Protein AF-0000000082426468 (afdb_homodimer)

Organism: NCBI:txid62609

Nearest PDB structures (foldseek):
  3uy8-assembly1_A  TM=8.529E-01  e=2.205E-19  Escherichia coli
  3uyc-assembly2_B  TM=8.565E-01  e=7.766E-19  Escherichia coli
  4pek-assembly1_A  TM=8.472E-01  e=5.420E-19  synthetic construct
  3uzj-assembly2_B  TM=8.491E-01  e=7.576E-18  Escherichia coli
  4lt9-assembly1_A  TM=8.215E-01  e=2.426E-18  synthetic construct

Structure (mmCIF, N/CA/C/O backbone):
data_AF-0000000082426468-model_v1
#
loop_
_entity.id
_entity.type
_entity.pdbx_description
1 polymer 'indole-3-glycerol-phosphate synthase'
#
loop_
_atom_site.group_PDB
_atom_site.id
_atom_site.type_symbol
_atom_site.label_atom_id
_atom_site.label_alt_id
_atom_site.label_comp_id
_atom_site.label_asym_id
_atom_site.label_entity_id
_atom_site.label_seq_id
_atom_site.pdbx_PDB_ins_code
_atom_site.Cartn_x
_atom_site.Cartn_y
_atom_site.Cartn_z
_atom_site.occupancy
_atom_site.B_iso_or_equiv
_atom_site.auth_seq_id
_atom_site.auth_comp_id
_atom_site.auth_asym_id
_atom_site.auth_atom_id
_atom_site.pdbx_PDB_model_num
ATOM 1 N N . MET A 1 1 ? 22.594 -1.993 -12.453 1 65.12 1 MET A N 1
ATOM 2 C CA . MET A 1 1 ? 21.938 -2.953 -11.578 1 65.12 1 MET A CA 1
ATOM 3 C C . MET A 1 1 ? 20.531 -3.273 -12.07 1 65.12 1 MET A C 1
ATOM 5 O O . MET A 1 1 ? 19.891 -2.438 -12.711 1 65.12 1 MET A O 1
ATOM 9 N N . GLY A 1 2 ? 20.188 -4.613 -12.219 1 85.31 2 GLY A N 1
ATOM 10 C CA . GLY A 1 2 ? 18.906 -5.004 -12.789 1 85.31 2 GLY A CA 1
ATOM 11 C C . GLY A 1 2 ? 17.75 -4.828 -11.828 1 85.31 2 GLY A C 1
ATOM 12 O O . GLY A 1 2 ? 17.953 -4.52 -10.656 1 85.31 2 GLY A O 1
ATOM 13 N N . PHE A 1 3 ? 16.578 -4.727 -12.211 1 88.69 3 PHE A N 1
ATOM 14 C CA . PHE A 1 3 ? 15.359 -4.523 -11.43 1 88.69 3 PHE A CA 1
ATOM 15 C C . PHE A 1 3 ? 15.305 -5.477 -10.242 1 88.69 3 PHE A C 1
ATOM 17 O O . PHE A 1 3 ? 15.008 -5.066 -9.125 1 88.69 3 PHE A O 1
ATOM 24 N N . LEU A 1 4 ? 15.68 -6.691 -10.508 1 92.81 4 LEU A N 1
ATOM 25 C CA . LEU A 1 4 ? 15.594 -7.711 -9.461 1 92.81 4 LEU A CA 1
ATOM 26 C C . LEU A 1 4 ? 16.531 -7.391 -8.305 1 92.81 4 LEU A C 1
ATOM 28 O O . LEU A 1 4 ? 16.141 -7.496 -7.141 1 92.81 4 LEU A O 1
ATOM 32 N N . GLU A 1 5 ? 17.688 -7.004 -8.609 1 92.5 5 GLU A N 1
ATOM 33 C CA . GLU A 1 5 ? 18.641 -6.648 -7.57 1 92.5 5 GLU A CA 1
ATOM 34 C C . GLU A 1 5 ? 18.141 -5.469 -6.742 1 92.5 5 GLU A C 1
ATOM 36 O O . GLU A 1 5 ? 18.25 -5.477 -5.516 1 92.5 5 GLU A O 1
ATOM 41 N N . ASP A 1 6 ? 17.594 -4.516 -7.391 1 90.5 6 ASP A N 1
ATOM 42 C CA . ASP A 1 6 ? 17.094 -3.314 -6.727 1 90.5 6 ASP A CA 1
ATOM 43 C C . ASP A 1 6 ? 15.93 -3.639 -5.801 1 90.5 6 ASP A C 1
ATOM 45 O O . ASP A 1 6 ? 15.883 -3.172 -4.664 1 90.5 6 ASP A O 1
ATOM 49 N N . ILE A 1 7 ? 15.062 -4.438 -6.289 1 93.5 7 ILE A N 1
ATOM 50 C CA . ILE A 1 7 ? 13.852 -4.699 -5.516 1 93.5 7 ILE A CA 1
ATOM 51 C C . ILE A 1 7 ? 14.18 -5.602 -4.332 1 93.5 7 ILE A C 1
ATOM 53 O O . ILE A 1 7 ? 13.586 -5.473 -3.26 1 93.5 7 ILE A O 1
ATOM 57 N N . VAL A 1 8 ? 15.117 -6.512 -4.508 1 96.12 8 VAL A N 1
ATOM 58 C CA . VAL A 1 8 ? 15.547 -7.352 -3.395 1 96.12 8 VAL A CA 1
ATOM 59 C C . VAL A 1 8 ? 16.188 -6.488 -2.309 1 96.12 8 VAL A C 1
ATOM 61 O O . VAL A 1 8 ? 15.875 -6.641 -1.124 1 96.12 8 VAL A O 1
ATOM 64 N N . ARG A 1 9 ? 17.031 -5.586 -2.736 1 95.31 9 ARG A N 1
ATOM 65 C CA . ARG A 1 9 ? 17.656 -4.664 -1.795 1 95.31 9 ARG A CA 1
ATOM 66 C C . ARG A 1 9 ? 16.609 -3.846 -1.044 1 95.31 9 ARG A C 1
ATOM 68 O O . ARG A 1 9 ? 16.641 -3.768 0.186 1 95.31 9 ARG A O 1
ATOM 75 N N . LEU A 1 10 ? 15.688 -3.322 -1.703 1 95 10 LEU A N 1
ATOM 76 C CA . LEU A 1 10 ? 14.656 -2.494 -1.093 1 95 10 LEU A CA 1
ATOM 77 C C . LEU A 1 10 ? 13.75 -3.328 -0.188 1 95 10 LEU A C 1
ATOM 79 O O . LEU A 1 10 ? 13.273 -2.84 0.838 1 95 10 LEU A O 1
ATOM 83 N N . THR A 1 11 ? 13.539 -4.566 -0.611 1 97.62 11 THR A N 1
ATOM 84 C CA . THR A 1 11 ? 12.703 -5.445 0.2 1 97.62 11 THR A CA 1
ATOM 85 C C . THR A 1 11 ? 13.367 -5.73 1.545 1 97.62 11 THR A C 1
ATOM 87 O O . THR A 1 11 ? 12.695 -5.754 2.58 1 97.62 11 THR A O 1
ATOM 90 N N . ARG A 1 12 ? 14.633 -5.98 1.494 1 97.69 12 ARG A N 1
ATOM 91 C CA . ARG A 1 12 ? 15.344 -6.191 2.754 1 97.69 12 ARG A CA 1
ATOM 92 C C . ARG A 1 12 ? 15.227 -4.969 3.656 1 97.69 12 ARG A C 1
ATOM 94 O O . ARG A 1 12 ? 15.031 -5.102 4.867 1 97.69 12 ARG A O 1
ATOM 101 N N . MET A 1 13 ? 15.289 -3.779 3.09 1 97.25 13 MET A N 1
ATOM 102 C CA . MET A 1 13 ? 15.109 -2.543 3.846 1 97.25 13 MET A CA 1
ATOM 103 C C . MET A 1 13 ? 13.688 -2.439 4.391 1 97.25 13 MET A C 1
ATOM 105 O O . MET A 1 13 ? 13.484 -2.01 5.527 1 97.25 13 MET A O 1
ATOM 109 N N . ARG A 1 14 ? 12.742 -2.861 3.643 1 97.56 14 ARG A N 1
ATOM 110 C CA . ARG A 1 14 ? 11.344 -2.836 4.047 1 97.56 14 ARG A CA 1
ATOM 111 C C . ARG A 1 14 ? 11.109 -3.74 5.254 1 97.56 14 ARG A C 1
ATOM 113 O O . ARG A 1 14 ? 10.445 -3.342 6.215 1 97.56 14 ARG A O 1
ATOM 120 N N . VAL A 1 15 ? 11.648 -4.918 5.152 1 97.75 15 VAL A N 1
ATOM 121 C CA . VAL A 1 15 ? 11.469 -5.891 6.227 1 97.75 15 VAL A CA 1
ATOM 122 C C . VAL A 1 15 ? 12.055 -5.34 7.523 1 97.75 15 VAL A C 1
ATOM 124 O O . VAL A 1 15 ? 11.438 -5.457 8.586 1 97.75 15 VAL A O 1
ATOM 127 N N . GLU A 1 16 ? 13.195 -4.703 7.406 1 97.12 16 GLU A N 1
ATOM 128 C CA . GLU A 1 16 ? 13.82 -4.086 8.578 1 97.12 16 GLU A CA 1
ATOM 129 C C . GLU A 1 16 ? 12.953 -2.959 9.133 1 97.12 16 GLU A C 1
ATOM 131 O O . GLU A 1 16 ? 12.781 -2.844 10.344 1 97.12 16 GLU A O 1
ATOM 136 N N . ALA A 1 17 ? 12.391 -2.186 8.273 1 96.94 17 ALA A N 1
ATOM 137 C CA . ALA A 1 17 ? 11.555 -1.063 8.695 1 96.94 17 ALA A CA 1
ATOM 138 C C . ALA A 1 17 ? 10.289 -1.552 9.383 1 96.94 17 ALA A C 1
ATOM 140 O O . ALA A 1 17 ? 9.828 -0.948 10.352 1 96.94 17 ALA A O 1
ATOM 141 N N . GLU A 1 18 ? 9.719 -2.617 8.867 1 96.06 18 GLU A N 1
ATOM 142 C CA . GLU A 1 18 ? 8.492 -3.17 9.43 1 96.06 18 GLU A CA 1
ATOM 143 C C . GLU A 1 18 ? 8.695 -3.621 10.875 1 96.06 18 GLU A C 1
ATOM 145 O O . GLU A 1 18 ? 7.773 -3.568 11.688 1 96.06 18 GLU A O 1
ATOM 150 N N . SER A 1 19 ? 9.875 -3.975 11.203 1 94.31 19 SER A N 1
ATOM 151 C CA . SER A 1 19 ? 10.164 -4.52 12.523 1 94.31 19 SER A CA 1
ATOM 152 C C . SER A 1 19 ? 10.688 -3.441 13.469 1 94.31 19 SER A C 1
ATOM 154 O O . SER A 1 19 ? 10.883 -3.689 14.664 1 94.31 19 SER A O 1
ATOM 156 N N . SER A 1 20 ? 10.836 -2.279 12.867 1 91.69 20 SER A N 1
ATOM 157 C CA . SER A 1 20 ? 11.414 -1.208 13.672 1 91.69 20 SER A CA 1
ATOM 158 C C . SER A 1 20 ? 10.383 -0.612 14.625 1 91.69 20 SER A C 1
ATOM 160 O O . SER A 1 20 ? 9.18 -0.673 14.367 1 91.69 20 SER A O 1
ATOM 162 N N . LYS A 1 21 ? 10.891 -0.099 15.836 1 90.75 21 LYS A N 1
ATOM 163 C CA . LYS A 1 21 ? 10.055 0.606 16.812 1 90.75 21 LYS A CA 1
ATOM 164 C C . LYS A 1 21 ? 10.469 2.07 16.922 1 90.75 21 LYS A C 1
ATOM 166 O O . LYS A 1 21 ? 11.508 2.385 17.5 1 90.75 21 LYS A O 1
ATOM 171 N N . ALA A 1 22 ? 10.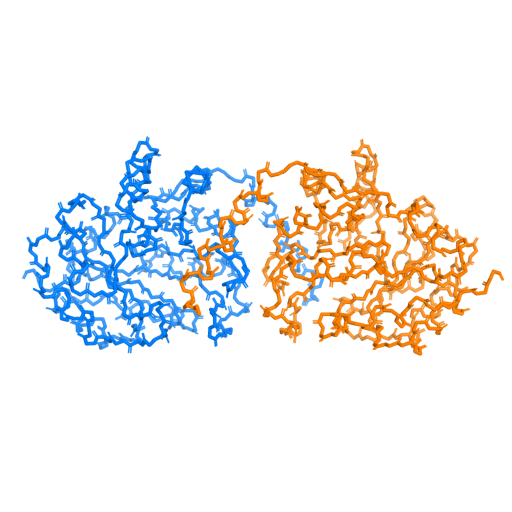125 2.812 16.016 1 88.25 22 ALA A N 1
ATOM 172 C CA . ALA A 1 22 ? 10.5 4.223 16.062 1 88.25 22 ALA A CA 1
ATOM 173 C C . ALA A 1 22 ? 9.312 5.094 16.453 1 88.25 22 ALA A C 1
ATOM 175 O O . ALA A 1 22 ? 8.164 4.754 16.172 1 88.25 22 ALA A O 1
ATOM 176 N N . CYS A 1 23 ? 9.625 6.094 17.266 1 90.75 23 CYS A N 1
ATOM 177 C CA . CYS A 1 23 ? 8.641 7.113 17.625 1 90.75 23 CYS A CA 1
ATOM 178 C C . CYS A 1 23 ? 9.016 8.461 17.031 1 90.75 23 CYS A C 1
ATOM 180 O O . CYS A 1 23 ? 10.148 8.914 17.156 1 90.75 23 CYS A O 1
ATOM 182 N N . ALA A 1 24 ? 7.957 8.922 16.5 1 89.56 24 ALA A N 1
ATOM 183 C CA . ALA A 1 24 ? 8.188 10.203 15.844 1 89.56 24 ALA A CA 1
ATOM 184 C C . ALA A 1 24 ? 8.141 11.352 16.844 1 89.56 24 ALA A C 1
ATOM 186 O O . ALA A 1 24 ? 7.691 11.18 17.984 1 89.56 24 ALA A O 1
ATOM 187 N N . GLY A 1 25 ? 8.625 12.508 16.594 1 90.5 25 GLY A N 1
ATOM 188 C CA . GLY A 1 25 ? 8.805 13.68 17.438 1 90.5 25 GLY A CA 1
ATOM 189 C C . GLY A 1 25 ? 7.516 14.461 17.641 1 90.5 25 GLY A C 1
ATOM 190 O O . GLY A 1 25 ? 6.422 13.938 17.438 1 90.5 25 GLY A O 1
ATOM 191 N N . ASP A 1 26 ? 7.562 15.641 18.219 1 97.44 26 ASP A N 1
ATOM 192 C CA . ASP A 1 26 ? 6.484 16.562 18.562 1 97.44 26 ASP A CA 1
ATOM 193 C C . ASP A 1 26 ? 6.219 17.547 17.438 1 97.44 26 ASP A C 1
ATOM 195 O O . ASP A 1 26 ? 6.93 18.547 17.297 1 97.44 26 ASP A O 1
ATOM 199 N N . LEU A 1 27 ? 5.133 17.281 16.672 1 98.62 27 LEU A N 1
ATOM 200 C CA . LEU A 1 27 ? 4.836 18.125 15.508 1 98.62 27 LEU A CA 1
ATOM 201 C C . LEU A 1 27 ? 4.551 19.562 15.93 1 98.62 27 LEU A C 1
ATOM 203 O O . LEU A 1 27 ? 5.102 20.5 15.352 1 98.62 27 LEU A O 1
ATOM 207 N N . ARG A 1 28 ? 3.699 19.703 16.938 1 98.44 28 ARG A N 1
ATOM 208 C CA . ARG A 1 28 ? 3.381 21.016 17.484 1 98.44 28 ARG A CA 1
ATOM 209 C C . ARG A 1 28 ? 4.645 21.766 17.906 1 98.44 28 ARG A C 1
ATOM 211 O O . ARG A 1 28 ? 4.844 22.922 17.531 1 98.44 28 ARG A O 1
ATOM 218 N N . GLY A 1 29 ? 5.465 21.062 18.672 1 98.38 29 GLY A N 1
ATOM 219 C CA . GLY A 1 29 ? 6.699 21.672 19.141 1 98.38 29 GLY A CA 1
ATOM 220 C C . GLY A 1 29 ? 7.602 22.141 18.016 1 98.38 29 GLY A C 1
ATOM 221 O O . GLY A 1 29 ? 8.172 23.234 18.078 1 98.38 29 GLY A O 1
ATOM 222 N N . GLU A 1 30 ? 7.703 21.375 17 1 98.5 30 GLU A N 1
ATOM 223 C CA . GLU A 1 30 ? 8.57 21.734 15.875 1 98.5 30 GLU A CA 1
ATOM 224 C C . GLU A 1 30 ? 8.008 22.922 15.102 1 98.5 30 GLU A C 1
ATOM 226 O O . GLU A 1 30 ? 8.766 23.766 14.609 1 98.5 30 GLU A O 1
ATOM 231 N N . ILE A 1 31 ? 6.688 22.984 14.961 1 98.56 31 ILE A N 1
ATOM 232 C CA . ILE A 1 31 ? 6.066 24.125 14.289 1 98.56 31 ILE A CA 1
ATOM 233 C C . ILE A 1 31 ? 6.324 25.391 15.102 1 98.56 31 ILE A C 1
ATOM 235 O O . ILE A 1 31 ? 6.727 26.406 14.539 1 98.56 31 ILE A O 1
ATOM 239 N N . ILE A 1 32 ? 6.141 25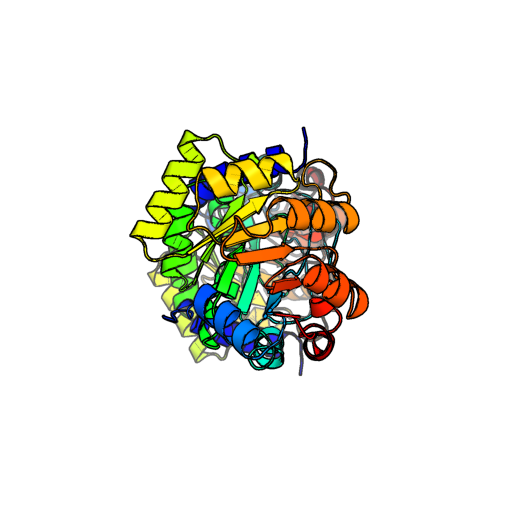.312 16.391 1 98.12 32 ILE A N 1
ATOM 240 C CA . ILE A 1 32 ? 6.348 26.453 17.281 1 98.12 32 ILE A CA 1
ATOM 241 C C . ILE A 1 32 ? 7.797 26.922 17.203 1 98.12 32 ILE A C 1
ATOM 243 O O . ILE A 1 32 ? 8.07 28.109 17.141 1 98.12 32 ILE A O 1
ATOM 247 N N . ARG A 1 33 ? 8.68 25.984 17.188 1 98 33 ARG A N 1
ATOM 248 C CA . ARG A 1 33 ? 10.094 26.328 17.094 1 98 33 ARG A CA 1
ATOM 249 C C . ARG A 1 33 ? 10.391 27.062 15.789 1 98 33 ARG A C 1
ATOM 251 O O . ARG A 1 33 ? 11.086 28.078 15.789 1 98 33 ARG A O 1
ATOM 258 N N . ALA A 1 34 ? 9.891 26.547 14.703 1 97.88 34 ALA A N 1
ATOM 259 C CA . ALA A 1 34 ? 10.086 27.219 13.422 1 97.88 34 ALA A CA 1
ATOM 260 C C . ALA A 1 34 ? 9.539 28.641 13.453 1 97.88 34 ALA A C 1
ATOM 262 O O . ALA A 1 34 ? 10.195 29.578 12.984 1 97.88 34 ALA A O 1
ATOM 263 N N . ASN A 1 35 ? 8.359 28.781 14 1 97.62 35 ASN A N 1
ATOM 264 C CA . ASN A 1 35 ? 7.734 30.094 14.094 1 97.62 35 ASN A CA 1
ATOM 265 C C . ASN A 1 35 ? 8.547 31.047 14.977 1 97.62 35 ASN A C 1
ATOM 267 O O . ASN A 1 35 ? 8.672 32.219 14.672 1 97.62 35 ASN A O 1
ATOM 271 N N . SER A 1 36 ? 9.055 30.516 16.047 1 97.12 36 SER A N 1
ATOM 272 C CA . SER A 1 36 ? 9.891 31.312 16.938 1 97.12 36 SER A CA 1
ATOM 273 C C . SER A 1 36 ? 11.148 31.812 16.234 1 97.12 36 SER A C 1
ATOM 275 O O . SER A 1 36 ? 11.68 32.875 16.562 1 97.12 36 SER A O 1
ATOM 277 N N . ASP A 1 37 ? 11.586 31.062 15.281 1 96.62 37 ASP A N 1
ATOM 278 C CA . ASP A 1 37 ? 12.742 31.438 14.469 1 96.62 37 ASP A CA 1
ATOM 279 C C . ASP A 1 37 ? 12.336 32.375 13.32 1 96.62 37 ASP A C 1
ATOM 281 O O . ASP A 1 37 ? 13.148 32.688 12.461 1 96.62 37 ASP A O 1
ATOM 285 N N . GLY A 1 38 ? 11.094 32.719 13.25 1 96.75 38 GLY A N 1
ATOM 286 C CA . GLY A 1 38 ? 10.594 33.625 12.242 1 96.75 38 GLY A CA 1
ATOM 287 C C . GLY A 1 38 ? 10.297 32.969 10.914 1 96.75 38 GLY A C 1
ATOM 288 O O . GLY A 1 38 ? 10.266 33.625 9.875 1 96.75 38 GLY A O 1
ATOM 289 N N . ARG A 1 39 ? 10.078 31.656 11.008 1 97.81 39 ARG A N 1
ATOM 290 C CA . ARG A 1 39 ? 9.898 30.938 9.75 1 97.81 39 ARG A CA 1
ATOM 291 C C . ARG A 1 39 ? 8.578 30.172 9.75 1 97.81 39 ARG A C 1
ATOM 293 O O . ARG A 1 39 ? 8.164 29.625 10.773 1 97.81 39 ARG A O 1
ATOM 300 N N . LEU A 1 40 ? 7.965 30.125 8.57 1 98.5 40 LEU A N 1
ATOM 301 C CA . LEU A 1 40 ? 6.812 29.266 8.336 1 98.5 40 LEU A CA 1
ATOM 302 C C . LEU A 1 40 ? 7.211 27.797 8.414 1 98.5 40 LEU A C 1
ATOM 304 O O . LEU A 1 40 ? 8.219 27.391 7.832 1 98.5 40 LEU A O 1
ATOM 308 N N . GLY A 1 41 ? 6.516 26.984 9.258 1 98.56 41 GLY A N 1
ATOM 309 C CA . GLY A 1 41 ? 6.766 25.547 9.25 1 98.56 41 GLY A CA 1
ATOM 310 C C . GLY A 1 41 ? 6.371 24.875 7.945 1 98.56 41 GLY A C 1
ATOM 311 O O . GLY A 1 41 ? 5.352 25.234 7.348 1 98.56 41 GLY A O 1
ATOM 312 N N . VAL A 1 42 ? 7.164 23.922 7.477 1 98.81 42 VAL A N 1
ATOM 313 C CA . VAL A 1 42 ? 6.852 23.172 6.27 1 98.81 42 VAL A CA 1
ATOM 314 C C . VAL A 1 42 ? 6.695 21.688 6.621 1 98.81 42 VAL A C 1
ATOM 316 O O . VAL A 1 42 ? 7.613 21.078 7.172 1 98.81 42 VAL A O 1
ATOM 319 N N . ILE A 1 43 ? 5.539 21.172 6.422 1 98.88 43 ILE A N 1
ATOM 320 C CA . ILE A 1 43 ? 5.273 19.734 6.535 1 98.88 43 ILE A CA 1
ATOM 321 C C . ILE A 1 43 ? 5.273 19.109 5.145 1 98.88 43 ILE A C 1
ATOM 323 O O . ILE A 1 43 ? 4.445 19.453 4.297 1 98.88 43 ILE A O 1
ATOM 327 N N . ALA A 1 44 ? 6.211 18.234 4.879 1 98.62 44 ALA A N 1
ATOM 328 C CA . ALA A 1 44 ? 6.312 17.578 3.574 1 98.62 44 ALA A CA 1
ATOM 329 C C . ALA A 1 44 ? 5.449 16.328 3.521 1 98.62 44 ALA A C 1
ATOM 331 O O . ALA A 1 44 ? 5.57 15.445 4.379 1 98.62 44 ALA A O 1
ATOM 332 N N . GLU A 1 45 ? 4.664 16.297 2.525 1 98.56 45 GLU A N 1
ATOM 333 C CA . GLU A 1 45 ? 3.756 15.156 2.385 1 98.56 45 GLU A CA 1
ATOM 334 C C . GLU A 1 45 ? 4.305 14.125 1.405 1 98.56 45 GLU A C 1
ATOM 336 O O . GLU A 1 45 ? 4.82 14.484 0.343 1 98.56 45 GLU A O 1
ATOM 341 N N . TYR A 1 46 ? 4.305 12.875 1.824 1 98.06 46 TYR A N 1
ATOM 342 C CA . TYR A 1 46 ? 4.562 11.75 0.934 1 98.06 46 TYR A CA 1
ATOM 343 C C . TYR A 1 46 ? 3.26 11.172 0.389 1 98.06 46 TYR A C 1
ATOM 345 O O . TYR A 1 46 ? 2.598 10.375 1.057 1 98.06 46 TYR A O 1
ATOM 353 N N . LYS A 1 47 ? 2.955 11.562 -0.78 1 95.62 47 LYS A N 1
ATOM 354 C CA . LYS A 1 47 ? 1.731 11.227 -1.5 1 95.62 47 LYS A CA 1
ATOM 355 C C . LYS A 1 47 ? 2.041 10.75 -2.918 1 95.62 47 LYS A C 1
ATOM 357 O O . LYS A 1 47 ? 2.344 11.562 -3.795 1 95.62 47 LYS A O 1
ATOM 362 N N . ARG A 1 48 ? 1.827 9.539 -3.166 1 92.19 48 ARG A N 1
ATOM 363 C CA . ARG A 1 48 ? 2.266 8.953 -4.426 1 92.19 48 ARG A CA 1
ATOM 364 C C . ARG A 1 48 ? 1.184 9.078 -5.492 1 92.19 48 ARG A C 1
ATOM 366 O O . ARG A 1 48 ? 1.487 9.156 -6.688 1 92.19 48 ARG A O 1
ATOM 373 N N . MET A 1 49 ? -0.014 9.031 -5.047 1 90.38 49 MET A N 1
ATOM 374 C CA . MET A 1 49 ? -1.169 9.156 -5.93 1 90.38 49 MET A CA 1
ATOM 375 C C . MET A 1 49 ? -2.342 9.805 -5.203 1 90.38 49 MET A C 1
ATOM 377 O O . MET A 1 49 ? -2.346 9.891 -3.975 1 90.38 49 MET A O 1
ATOM 381 N N . SER A 1 50 ? -3.203 10.328 -5.949 1 88.69 50 SER A N 1
ATOM 382 C CA . SER A 1 50 ? -4.477 10.859 -5.473 1 88.69 50 SER A CA 1
ATOM 383 C C . SER A 1 50 ? -5.629 10.414 -6.363 1 88.69 50 SER A C 1
ATOM 385 O O . SER A 1 50 ? -5.41 9.797 -7.406 1 88.69 50 SER A O 1
ATOM 387 N N . PRO A 1 51 ? -6.832 10.656 -5.953 1 84.25 51 PRO A N 1
ATOM 388 C CA . PRO A 1 51 ? -7.973 10.297 -6.793 1 84.25 51 PRO A CA 1
ATOM 389 C C . PRO A 1 51 ? -7.914 10.93 -8.18 1 84.25 51 PRO A C 1
ATOM 391 O O . PRO A 1 51 ? -8.508 10.422 -9.125 1 84.25 51 PRO A O 1
ATOM 394 N N . THR A 1 52 ? -7.074 11.992 -8.242 1 81.44 52 THR A N 1
ATOM 395 C CA . THR A 1 52 ? -6.992 12.68 -9.523 1 81.44 52 THR A CA 1
ATOM 396 C C . THR A 1 52 ? -5.84 12.133 -10.359 1 81.44 52 THR A C 1
ATOM 398 O O . THR A 1 52 ? -5.625 12.57 -11.492 1 81.44 52 THR A O 1
ATOM 401 N N . GLY A 1 53 ? -5.062 11.203 -9.906 1 82.81 53 GLY A N 1
ATOM 402 C CA . GLY A 1 53 ? -4.031 10.555 -10.688 1 82.81 53 GLY A CA 1
ATOM 403 C C . GLY A 1 53 ? -2.721 10.391 -9.945 1 82.81 53 GLY A C 1
ATOM 404 O O . GLY A 1 53 ? -2.631 10.734 -8.758 1 82.81 53 GLY A O 1
ATOM 405 N N . ALA A 1 54 ? -1.739 9.859 -10.711 1 84.69 54 ALA A N 1
ATOM 406 C CA . ALA A 1 54 ? -0.41 9.648 -10.141 1 84.69 54 ALA A CA 1
ATOM 407 C C . ALA A 1 54 ? 0.292 10.977 -9.875 1 84.69 54 ALA A C 1
ATOM 409 O O . ALA A 1 54 ? 0.206 11.906 -10.688 1 84.69 54 ALA A O 1
ATOM 410 N N . VAL A 1 55 ? 0.899 11.117 -8.719 1 88.94 55 VAL A N 1
ATOM 411 C CA . VAL A 1 55 ? 1.715 12.289 -8.391 1 88.94 55 VAL A CA 1
ATOM 412 C C . VAL A 1 55 ? 3.182 11.992 -8.695 1 88.94 55 VAL A C 1
ATOM 414 O O . VAL A 1 55 ? 3.762 12.578 -9.617 1 88.94 55 VAL A O 1
ATOM 417 N N . ASN A 1 56 ? 3.746 11.023 -8.062 1 87.75 56 ASN A N 1
ATOM 418 C CA . ASN A 1 56 ? 5.09 10.492 -8.289 1 87.75 56 ASN A CA 1
ATOM 419 C C . ASN A 1 56 ? 5.23 9.078 -7.734 1 87.75 56 ASN A C 1
ATOM 421 O O . ASN A 1 56 ? 5.418 8.891 -6.531 1 87.75 56 ASN A O 1
ATOM 425 N N . LEU A 1 57 ? 5.32 8.195 -8.586 1 83.38 57 LEU A N 1
ATOM 426 C CA . LEU A 1 57 ? 5.363 6.789 -8.195 1 83.38 57 LEU A CA 1
ATOM 427 C C . LEU A 1 57 ? 6.797 6.27 -8.18 1 83.38 57 LEU A C 1
ATOM 429 O O . LEU A 1 57 ? 7.059 5.164 -7.703 1 83.38 57 LEU A O 1
ATOM 433 N N . GLY A 1 58 ? 7.715 7.066 -8.594 1 80.75 58 GLY A N 1
ATOM 434 C CA . GLY A 1 58 ? 9.07 6.582 -8.812 1 80.75 58 GLY A CA 1
ATOM 435 C C . GLY A 1 58 ? 10 6.848 -7.645 1 80.75 58 GLY A C 1
ATOM 436 O O . GLY A 1 58 ? 11.102 6.305 -7.582 1 80.75 58 GLY A O 1
ATOM 437 N N . VAL A 1 59 ? 9.555 7.625 -6.66 1 86.5 59 VAL A N 1
ATOM 438 C CA . VAL A 1 59 ? 10.453 7.977 -5.562 1 86.5 59 VAL A CA 1
ATOM 439 C C . VAL A 1 59 ? 10.219 7.039 -4.383 1 86.5 59 VAL A C 1
ATOM 441 O O . VAL A 1 59 ? 9.102 6.93 -3.879 1 86.5 59 VAL A O 1
ATOM 444 N N . ASP A 1 60 ? 11.297 6.363 -3.998 1 91.75 60 ASP A N 1
ATOM 445 C CA . ASP A 1 60 ? 11.156 5.52 -2.816 1 91.75 60 ASP A CA 1
ATOM 446 C C . ASP A 1 60 ? 11.133 6.363 -1.542 1 91.75 60 ASP A C 1
ATOM 448 O O . ASP A 1 60 ? 11.727 7.438 -1.489 1 91.75 60 ASP A O 1
ATOM 452 N N . PRO A 1 61 ? 10.453 5.906 -0.533 1 97 61 PRO A N 1
ATOM 453 C CA . PRO A 1 61 ? 10.219 6.715 0.665 1 97 61 PRO A CA 1
ATOM 454 C C . PRO A 1 61 ? 11.508 7.09 1.387 1 97 61 PRO A C 1
ATOM 456 O O . PRO A 1 61 ? 11.625 8.195 1.918 1 97 61 PRO A O 1
ATOM 459 N N . TRP A 1 62 ? 12.547 6.215 1.415 1 97.06 62 TRP A N 1
ATOM 460 C CA . TRP A 1 62 ? 13.781 6.527 2.125 1 97.06 62 TRP A CA 1
ATOM 461 C C . TRP A 1 62 ? 14.453 7.758 1.524 1 97.06 62 TRP A C 1
ATOM 463 O O . TRP A 1 62 ? 14.844 8.68 2.248 1 97.06 62 TRP A O 1
ATOM 473 N N . SER A 1 63 ? 14.586 7.723 0.186 1 95.56 63 SER A N 1
ATOM 474 C CA . SER A 1 63 ? 15.219 8.844 -0.506 1 95.56 63 SER A CA 1
ATOM 475 C C . SER A 1 63 ? 14.453 10.141 -0.274 1 95.56 63 SER A C 1
ATOM 477 O O . SER A 1 63 ? 15.047 11.18 -0.007 1 95.56 63 SER A O 1
ATOM 479 N N . TYR A 1 64 ? 13.156 10.062 -0.329 1 97.44 64 TYR A N 1
ATOM 480 C CA . TYR A 1 64 ? 12.32 11.242 -0.155 1 97.44 64 TYR A CA 1
ATOM 481 C C . TYR A 1 64 ? 12.484 11.828 1.241 1 97.44 64 TYR A C 1
ATOM 483 O O . TYR A 1 64 ? 12.812 13.008 1.392 1 97.44 64 TYR A O 1
ATOM 491 N N . PHE A 1 65 ? 12.312 11.047 2.275 1 98.06 65 PHE A N 1
ATOM 492 C CA . PHE A 1 65 ? 12.344 11.539 3.646 1 98.06 65 PHE A CA 1
ATOM 493 C C . PHE A 1 65 ? 13.734 12.031 4.02 1 98.06 65 PHE A C 1
ATOM 495 O O . PHE A 1 65 ? 13.883 13.062 4.672 1 98.06 65 PHE A O 1
ATOM 502 N N . ASN A 1 66 ? 14.727 11.336 3.555 1 96.88 66 ASN A N 1
ATOM 503 C CA . ASN A 1 66 ? 16.094 11.719 3.885 1 96.88 66 ASN A CA 1
ATOM 504 C C . ASN A 1 66 ? 16.469 13.047 3.23 1 96.88 66 ASN A C 1
ATOM 506 O O . ASN A 1 66 ? 17.219 13.836 3.814 1 96.88 66 ASN A O 1
ATOM 510 N N . SER A 1 67 ? 15.953 13.234 2.098 1 96.56 67 SER A N 1
ATOM 511 C CA . SER A 1 67 ? 16.312 14.453 1.374 1 96.56 67 SER A CA 1
ATOM 512 C C . SER A 1 67 ? 15.672 15.688 2.012 1 96.56 67 SER A C 1
ATOM 514 O O . SER A 1 67 ? 16.125 16.812 1.792 1 96.56 67 SER A O 1
ATOM 516 N N . LEU A 1 68 ? 14.656 15.477 2.867 1 98.12 68 LEU A N 1
ATOM 517 C CA . LEU A 1 68 ? 13.852 16.609 3.324 1 98.12 68 LEU A CA 1
ATOM 518 C C . LEU A 1 68 ? 13.953 16.766 4.84 1 98.12 68 LEU A C 1
ATOM 520 O O . LEU A 1 68 ? 13.57 17.797 5.383 1 98.12 68 LEU A O 1
ATOM 524 N N . ARG A 1 69 ? 14.477 15.797 5.562 1 97.12 69 ARG A N 1
ATOM 525 C CA . ARG A 1 69 ? 14.367 15.711 7.016 1 97.12 69 ARG A CA 1
ATOM 526 C C . ARG A 1 69 ? 14.938 16.953 7.688 1 97.12 69 ARG A C 1
ATOM 528 O O . ARG A 1 69 ? 14.43 17.406 8.711 1 97.12 69 ARG A O 1
ATOM 535 N N . ASP A 1 70 ? 15.906 17.578 7.086 1 96.62 70 ASP A N 1
ATOM 536 C CA . ASP A 1 70 ? 16.562 18.719 7.723 1 96.62 70 ASP A CA 1
ATOM 537 C C . ASP A 1 70 ? 15.938 20.031 7.258 1 96.62 70 ASP A C 1
ATOM 539 O O . ASP A 1 70 ? 16.344 21.109 7.707 1 96.62 70 ASP A O 1
ATOM 543 N N . ARG A 1 71 ? 14.906 19.969 6.43 1 97.12 71 ARG A N 1
ATOM 544 C CA . ARG A 1 71 ? 14.367 21.188 5.832 1 97.12 71 ARG A CA 1
ATOM 545 C C . ARG A 1 71 ? 12.914 21.391 6.234 1 97.12 71 ARG A C 1
ATOM 547 O O . ARG A 1 71 ? 12.328 22.438 5.953 1 97.12 71 ARG A O 1
ATOM 554 N N . VAL A 1 72 ? 12.391 20.406 6.895 1 98.44 72 VAL A N 1
ATOM 555 C CA . VAL A 1 72 ? 10.961 20.469 7.188 1 98.44 72 VAL A CA 1
ATOM 556 C C . VAL A 1 72 ? 10.727 20.266 8.68 1 98.44 72 VAL A C 1
ATOM 558 O O . VAL A 1 72 ? 11.602 19.734 9.383 1 98.44 72 VAL A O 1
ATOM 561 N N . VAL A 1 73 ? 9.57 20.625 9.195 1 98.44 73 VAL A N 1
ATOM 562 C CA . VAL A 1 73 ? 9.258 20.484 10.609 1 98.44 73 VAL A CA 1
ATOM 563 C C . VAL A 1 73 ? 8.656 19.094 10.867 1 98.44 73 VAL A C 1
ATOM 565 O O . VAL A 1 73 ? 8.531 18.672 12.016 1 98.44 73 VAL A O 1
ATOM 568 N N . GLY A 1 74 ? 8.281 18.422 9.789 1 98.62 74 GLY A N 1
ATOM 569 C CA . GLY A 1 74 ? 7.711 17.078 9.898 1 98.62 74 GLY A CA 1
ATOM 570 C C . GLY A 1 74 ? 7.211 16.547 8.57 1 98.62 74 GLY A C 1
ATOM 571 O O . GLY A 1 74 ? 7.363 17.188 7.535 1 98.62 74 GLY A O 1
ATOM 572 N N . PHE A 1 75 ? 6.68 15.328 8.609 1 98.81 75 PHE A N 1
ATOM 573 C CA . PHE A 1 75 ? 6.176 14.656 7.422 1 98.81 75 PHE A CA 1
ATOM 574 C C . PHE A 1 75 ? 4.691 14.336 7.57 1 98.81 75 PHE A C 1
ATOM 576 O O . PHE A 1 75 ? 4.211 14.094 8.68 1 98.81 75 PHE A O 1
ATOM 583 N N . SER A 1 76 ? 3.934 14.477 6.527 1 98.88 76 SER A N 1
ATOM 584 C CA . SER A 1 76 ? 2.596 13.906 6.387 1 98.88 76 SER A CA 1
ATOM 585 C C . SER A 1 76 ? 2.607 12.695 5.465 1 98.88 76 SER A C 1
ATOM 587 O O . SER A 1 76 ? 3.006 12.797 4.301 1 98.88 76 SER A O 1
ATOM 589 N N . VAL A 1 77 ? 2.156 11.562 5.949 1 98.69 77 VAL A N 1
ATOM 590 C CA . VAL A 1 77 ? 2.293 10.32 5.191 1 98.69 77 VAL A CA 1
ATOM 591 C C . VAL A 1 77 ? 0.914 9.727 4.914 1 98.69 77 VAL A C 1
ATOM 593 O O . VAL A 1 77 ? 0.182 9.375 5.84 1 98.69 77 VAL A O 1
ATOM 596 N N . LEU A 1 78 ? 0.606 9.656 3.648 1 98.12 78 LEU A N 1
ATOM 597 C CA . LEU A 1 78 ? -0.647 9.016 3.268 1 98.12 78 LEU A CA 1
ATOM 598 C C . LEU A 1 78 ? -0.577 7.508 3.494 1 98.12 78 LEU A C 1
ATOM 600 O O . LEU A 1 78 ? 0.366 6.852 3.047 1 98.12 78 LEU A O 1
ATOM 604 N N . THR A 1 79 ? -1.64 6.965 4.137 1 98.25 79 THR A N 1
ATOM 605 C CA . THR A 1 79 ? -1.63 5.531 4.418 1 98.25 79 THR A CA 1
ATOM 606 C C . THR A 1 79 ? -2.789 4.836 3.713 1 98.25 79 THR A C 1
ATOM 608 O O . THR A 1 79 ? -2.816 3.605 3.619 1 98.25 79 THR A O 1
ATOM 611 N N . GLU A 1 80 ? -3.756 5.602 3.207 1 97 80 GLU A N 1
ATOM 612 C CA . GLU A 1 80 ? -4.875 5.008 2.479 1 97 80 GLU A CA 1
ATOM 613 C C . GLU A 1 80 ? -4.395 4.297 1.217 1 97 80 GLU A C 1
ATOM 615 O O . GLU A 1 80 ? -3.781 4.914 0.343 1 97 80 GLU A O 1
ATOM 620 N N . PRO A 1 81 ? -4.652 3.029 1.061 1 95.81 81 PRO A N 1
ATOM 621 C CA . PRO A 1 81 ? -3.971 2.25 0.023 1 95.81 81 PRO A CA 1
ATOM 622 C C . PRO A 1 81 ? -4.707 2.281 -1.314 1 95.81 81 PRO A C 1
ATOM 624 O O . PRO A 1 81 ? -4.102 2.039 -2.363 1 95.81 81 PRO A O 1
ATOM 627 N N . ILE A 1 82 ? -5.977 2.521 -1.361 1 93.94 82 ILE A N 1
ATOM 628 C CA . ILE A 1 82 ? -6.781 2.279 -2.555 1 93.94 82 ILE A CA 1
ATOM 629 C C . ILE A 1 82 ? -6.711 3.492 -3.48 1 93.94 82 ILE A C 1
ATOM 631 O O . ILE A 1 82 ? -6.27 3.381 -4.625 1 93.94 82 ILE A O 1
ATOM 635 N N . PHE A 1 83 ? -6.887 4.66 -2.955 1 91.81 83 PHE A N 1
ATOM 636 C CA . PHE A 1 83 ? -6.949 5.852 -3.791 1 91.81 83 PHE A CA 1
ATOM 637 C C . PHE A 1 83 ? -5.605 6.574 -3.803 1 91.81 83 PHE A C 1
ATOM 639 O O . PHE A 1 83 ? -5.305 7.324 -4.734 1 91.81 83 PHE A O 1
ATOM 646 N N . PHE A 1 84 ? -4.762 6.305 -2.738 1 93.75 84 PHE A N 1
ATOM 647 C CA . PHE A 1 84 ? -3.564 7.125 -2.578 1 93.75 84 PHE A CA 1
ATOM 648 C C . PHE A 1 84 ? -2.307 6.266 -2.65 1 93.75 84 PHE A C 1
ATOM 650 O O . PHE A 1 84 ? -1.191 6.777 -2.537 1 93.75 84 PHE A O 1
ATOM 657 N N . ALA A 1 85 ? -2.471 4.961 -2.826 1 93.75 85 ALA A N 1
ATOM 658 C CA . ALA A 1 85 ? -1.346 4.031 -2.84 1 93.75 85 ALA A CA 1
ATOM 659 C C . ALA A 1 85 ? -0.475 4.199 -1.599 1 93.75 85 ALA A C 1
ATOM 661 O O . ALA A 1 85 ? 0.754 4.16 -1.685 1 93.75 85 ALA A O 1
ATOM 662 N N . GLY A 1 86 ? -1.168 4.504 -0.484 1 96.12 86 GLY A N 1
ATOM 663 C CA . GLY A 1 86 ? -0.487 4.633 0.794 1 96.12 86 GLY A CA 1
ATOM 664 C C . GLY A 1 86 ? -0.208 3.297 1.459 1 96.12 86 GLY A C 1
ATOM 665 O O . GLY A 1 86 ? -0.663 2.254 0.984 1 96.12 86 GLY A O 1
ATOM 666 N N . ASN A 1 87 ? 0.573 3.393 2.508 1 97.44 87 ASN A N 1
ATOM 667 C CA . ASN A 1 87 ? 0.978 2.199 3.244 1 97.44 87 ASN A CA 1
ATOM 668 C C . ASN A 1 87 ? 1.463 2.545 4.648 1 97.44 87 ASN A C 1
ATOM 670 O O . ASN A 1 87 ? 2.176 3.531 4.84 1 97.44 87 ASN A O 1
ATOM 674 N N . TYR A 1 88 ? 1.096 1.722 5.625 1 97.94 88 TYR A N 1
ATOM 675 C CA . TYR A 1 88 ? 1.556 1.896 6.996 1 97.94 88 TYR A CA 1
ATOM 676 C C . TYR A 1 88 ? 3.078 1.895 7.066 1 97.94 88 TYR A C 1
ATOM 678 O O . TYR A 1 88 ? 3.67 2.609 7.879 1 97.94 88 TYR A O 1
ATOM 686 N N . LEU A 1 89 ? 3.689 1.183 6.207 1 97.62 89 LEU A N 1
ATOM 687 C CA . LEU A 1 89 ? 5.145 1.062 6.172 1 97.62 89 LEU A CA 1
ATOM 688 C C . LEU A 1 89 ? 5.797 2.43 6.016 1 97.62 89 LEU A C 1
ATOM 690 O O . LEU A 1 89 ? 6.871 2.676 6.57 1 97.62 89 LEU A O 1
ATOM 694 N N . PHE A 1 90 ? 5.188 3.279 5.309 1 98 90 PHE A N 1
ATOM 695 C CA . PHE A 1 90 ? 5.785 4.578 5.02 1 98 90 PHE A CA 1
ATOM 696 C C . PHE A 1 90 ? 5.84 5.441 6.273 1 98 90 PHE A C 1
ATOM 698 O O . PHE A 1 90 ? 6.719 6.293 6.41 1 98 90 PHE A O 1
ATOM 705 N N . VAL A 1 91 ? 4.887 5.195 7.18 1 98.38 91 VAL A N 1
ATOM 706 C CA . VAL A 1 91 ? 4.914 5.898 8.461 1 98.38 91 VAL A CA 1
ATOM 707 C C . VAL A 1 91 ? 6.133 5.453 9.266 1 98.38 91 VAL A C 1
ATOM 709 O O . VAL A 1 91 ? 6.84 6.285 9.836 1 98.38 91 VAL A O 1
ATOM 712 N N . LYS A 1 92 ? 6.391 4.164 9.211 1 97.81 92 LYS A N 1
ATOM 713 C CA . LYS A 1 92 ? 7.539 3.619 9.922 1 97.81 92 LYS A CA 1
ATOM 714 C C . LYS A 1 92 ? 8.844 4.18 9.367 1 97.81 92 LYS A C 1
ATOM 716 O O . LYS A 1 92 ? 9.75 4.535 10.133 1 97.81 92 LYS A O 1
ATOM 721 N N . ILE A 1 93 ? 8.891 4.238 8.102 1 97.75 93 ILE A N 1
ATOM 722 C CA . ILE A 1 93 ? 10.094 4.723 7.441 1 97.75 93 ILE A CA 1
ATOM 723 C C . ILE A 1 93 ? 10.312 6.199 7.777 1 97.75 93 ILE A C 1
ATOM 725 O O . ILE A 1 93 ? 11.43 6.613 8.094 1 97.75 93 ILE A O 1
ATOM 729 N N . ALA A 1 94 ? 9.273 6.969 7.762 1 98.25 94 ALA A N 1
ATOM 730 C CA . ALA A 1 94 ? 9.352 8.391 8.094 1 98.25 94 ALA A CA 1
ATOM 731 C C . ALA A 1 94 ? 9.75 8.586 9.555 1 98.25 94 ALA A C 1
ATOM 733 O O . ALA A 1 94 ? 10.594 9.43 9.867 1 98.25 94 ALA A O 1
ATOM 734 N N . ALA A 1 95 ? 9.141 7.812 10.438 1 97.75 95 ALA A N 1
ATOM 735 C CA . ALA A 1 95 ? 9.406 7.949 11.867 1 97.75 95 ALA A CA 1
ATOM 736 C C . ALA A 1 95 ? 10.867 7.656 12.18 1 97.75 95 ALA A C 1
ATOM 738 O O . ALA A 1 95 ? 11.43 8.227 13.117 1 97.75 95 ALA A O 1
ATOM 739 N N . ALA A 1 96 ? 11.461 6.844 11.406 1 96.12 96 ALA A N 1
ATOM 740 C CA . ALA A 1 96 ? 12.859 6.457 11.625 1 96.12 96 ALA A CA 1
ATOM 741 C C . ALA A 1 96 ? 13.797 7.633 11.391 1 96.12 96 ALA A C 1
ATOM 743 O O . ALA A 1 96 ? 14.953 7.609 11.82 1 96.12 96 ALA A O 1
ATOM 744 N N . THR A 1 97 ? 13.336 8.672 10.727 1 96.19 97 THR A N 1
ATOM 745 C CA . THR A 1 97 ? 14.156 9.859 10.5 1 96.19 97 THR A CA 1
ATOM 746 C C . THR A 1 97 ? 14.281 10.68 11.781 1 96.19 97 THR A C 1
ATOM 748 O O . THR A 1 97 ? 15.141 11.562 11.875 1 96.19 97 THR A O 1
ATOM 751 N N . GLY A 1 98 ? 13.344 10.523 12.664 1 95.31 98 GLY A N 1
ATOM 752 C CA . GLY A 1 98 ? 13.312 11.305 13.891 1 95.31 98 GLY A CA 1
ATOM 753 C C . GLY A 1 98 ? 12.43 12.531 13.797 1 95.31 98 GLY A C 1
ATOM 754 O O . GLY A 1 98 ? 12.227 13.242 14.781 1 95.31 98 GLY A O 1
ATOM 755 N N . ARG A 1 99 ? 11.891 12.789 12.672 1 97.81 99 ARG A N 1
ATOM 756 C CA . ARG A 1 99 ? 10.992 13.93 12.492 1 97.81 99 ARG A CA 1
ATOM 757 C C . ARG A 1 99 ? 9.555 13.547 12.836 1 97.81 99 ARG A C 1
ATOM 759 O O . ARG A 1 99 ? 9.164 12.391 12.695 1 97.81 99 ARG A O 1
ATOM 766 N N . PRO A 1 100 ? 8.781 14.531 13.266 1 98.75 100 PRO A N 1
ATOM 767 C CA . PRO A 1 100 ? 7.363 14.242 13.508 1 98.75 100 PRO A CA 1
ATOM 768 C C . PRO A 1 100 ? 6.641 13.742 12.266 1 98.75 100 PRO A C 1
ATOM 770 O O . PRO A 1 100 ? 6.941 14.18 11.148 1 98.75 100 PRO A O 1
ATOM 773 N N . VAL A 1 101 ? 5.676 12.867 12.492 1 98.88 101 VAL A N 1
ATOM 774 C CA . VAL A 1 101 ? 4.961 12.266 11.375 1 98.88 101 VAL A CA 1
ATOM 775 C C . VAL A 1 101 ? 3.455 12.352 11.617 1 98.88 101 VAL A C 1
ATOM 777 O O . VAL A 1 101 ? 2.963 11.961 12.672 1 98.88 101 VAL A O 1
ATOM 780 N N . LEU A 1 102 ? 2.779 12.953 10.664 1 98.88 102 LEU A N 1
ATOM 781 C CA . LEU A 1 102 ? 1.322 12.914 10.625 1 98.88 102 LEU A CA 1
ATOM 782 C C . LEU A 1 102 ? 0.83 11.672 9.891 1 98.88 102 LEU A C 1
ATOM 784 O O . LEU A 1 102 ? 1.159 11.469 8.727 1 98.88 102 LEU A O 1
ATOM 788 N N . PHE A 1 103 ? 0.129 10.781 10.664 1 98.81 103 PHE A N 1
ATOM 789 C CA . PHE A 1 103 ? -0.633 9.688 10.062 1 98.81 103 PHE A CA 1
ATOM 790 C C . PHE A 1 103 ? -1.825 10.227 9.281 1 98.81 103 PHE A C 1
ATOM 792 O O . PHE A 1 103 ? -2.852 10.578 9.867 1 98.81 103 PHE A O 1
ATOM 799 N N . LYS A 1 104 ? -1.634 10.32 7.969 1 98.62 104 LYS A N 1
ATOM 800 C CA . LYS A 1 104 ? -2.674 10.938 7.148 1 98.62 104 LYS A CA 1
ATOM 801 C C . LYS A 1 104 ? -3.527 9.875 6.461 1 98.62 104 LYS A C 1
ATOM 803 O O . LYS A 1 104 ? -3.088 9.242 5.496 1 98.62 104 LYS A O 1
ATOM 808 N N . ASP A 1 105 ? -4.707 9.711 6.984 1 98.25 105 ASP A N 1
ATOM 809 C CA . ASP A 1 105 ? -5.734 8.789 6.512 1 98.25 105 ASP A CA 1
ATOM 810 C C . ASP A 1 105 ? -7.133 9.328 6.781 1 98.25 105 ASP A C 1
ATOM 812 O O . ASP A 1 105 ? -7.285 10.445 7.293 1 98.25 105 ASP A O 1
ATOM 816 N N . PHE A 1 106 ? -8.133 8.625 6.363 1 97.88 106 PHE A N 1
ATOM 817 C CA . PHE A 1 106 ? -9.516 8.93 6.684 1 97.88 106 PHE A CA 1
ATOM 818 C C . PHE A 1 106 ? -9.969 8.172 7.93 1 97.88 106 PHE A C 1
ATOM 820 O O . PHE A 1 106 ? -10.727 7.207 7.836 1 97.88 106 PHE A O 1
ATOM 827 N N . VAL A 1 107 ? -9.539 8.711 9.039 1 98.69 107 VAL A N 1
ATOM 828 C CA . VAL A 1 107 ? -9.688 8.031 10.32 1 98.69 107 VAL A CA 1
ATOM 829 C C . VAL A 1 107 ? -11.148 8.086 10.766 1 98.69 107 VAL A C 1
ATOM 831 O O . VAL A 1 107 ? -11.711 9.172 10.93 1 98.69 107 VAL A O 1
ATOM 834 N N . VAL A 1 108 ? -11.758 6.91 10.977 1 98.44 108 VAL A N 1
ATOM 835 C CA . VAL A 1 108 ? -13.164 6.824 11.352 1 98.44 108 VAL A CA 1
ATOM 836 C C . VAL A 1 108 ? -13.336 5.82 12.492 1 98.44 108 VAL A C 1
ATOM 838 O O . VAL A 1 108 ? -14.453 5.559 12.938 1 98.44 108 VAL A O 1
ATOM 841 N N . ASP A 1 109 ? -12.219 5.277 12.984 1 98.62 109 ASP A N 1
ATOM 842 C CA . ASP A 1 109 ? -12.273 4.211 13.977 1 98.62 109 ASP A CA 1
ATOM 843 C C . ASP A 1 109 ? -11.07 4.289 14.922 1 98.62 109 ASP A C 1
ATOM 845 O O . ASP A 1 109 ? -9.969 4.637 14.508 1 98.62 109 ASP A O 1
ATOM 849 N N . ARG A 1 110 ? -11.273 3.893 16.156 1 98.75 110 ARG A N 1
ATOM 850 C CA . ARG A 1 110 ? -10.219 3.9 17.172 1 98.75 110 ARG A CA 1
ATOM 851 C C . ARG A 1 110 ? -9.062 3.004 16.75 1 98.75 110 ARG A C 1
ATOM 853 O O . ARG A 1 110 ? -7.906 3.27 17.094 1 98.75 110 ARG A O 1
ATOM 860 N N . ARG A 1 111 ? -9.352 1.953 16.031 1 98.56 111 ARG A N 1
ATOM 861 C CA . ARG A 1 111 ? -8.32 1.012 15.617 1 98.56 111 ARG A CA 1
ATOM 862 C C . ARG A 1 111 ? -7.285 1.694 14.727 1 98.56 111 ARG A C 1
ATOM 864 O O . ARG A 1 111 ? -6.113 1.302 14.703 1 98.56 111 ARG A O 1
ATOM 871 N N . GLN A 1 112 ? -7.688 2.652 13.961 1 98.75 112 GLN A N 1
ATOM 872 C CA . GLN A 1 112 ? -6.746 3.414 13.148 1 98.75 112 GLN A CA 1
ATOM 873 C C . GLN A 1 112 ? -5.848 4.285 14.023 1 98.75 112 GLN A C 1
ATOM 875 O O . GLN A 1 112 ? -4.672 4.484 13.711 1 98.75 112 GLN A O 1
ATOM 880 N N . VAL A 1 113 ? -6.449 4.836 15.133 1 98.81 113 VAL A N 1
ATOM 881 C CA . VAL A 1 113 ? -5.664 5.609 16.094 1 98.81 113 VAL A CA 1
ATOM 882 C C . VAL A 1 113 ? -4.621 4.711 16.75 1 98.81 113 VAL A C 1
ATOM 884 O O . VAL A 1 113 ? -3.459 5.098 16.891 1 98.81 113 VAL A O 1
ATOM 887 N N . ASP A 1 114 ? -5.062 3.52 17.125 1 98.5 114 ASP A N 1
ATOM 888 C CA . ASP A 1 114 ? -4.125 2.547 17.688 1 98.5 114 ASP A CA 1
ATOM 889 C C . ASP A 1 114 ? -2.986 2.264 16.703 1 98.5 114 ASP A C 1
ATOM 891 O O . ASP A 1 114 ? -1.818 2.232 17.094 1 98.5 114 ASP A O 1
ATOM 895 N N . ALA A 1 115 ? -3.346 2.086 15.43 1 97.88 115 ALA A N 1
ATOM 896 C CA . ALA A 1 115 ? -2.344 1.809 14.398 1 97.88 115 ALA A CA 1
ATOM 897 C C . ALA A 1 115 ? -1.348 2.959 14.281 1 97.88 115 ALA A C 1
ATOM 899 O O . ALA A 1 115 ? -0.136 2.736 14.227 1 97.88 115 ALA A O 1
ATOM 900 N N . ALA A 1 116 ? -1.854 4.148 14.266 1 98.31 116 ALA A N 1
ATOM 901 C CA . ALA A 1 116 ? -0.99 5.324 14.18 1 98.31 116 ALA A CA 1
ATOM 902 C C . ALA A 1 116 ? 0.041 5.332 15.305 1 98.31 116 ALA A C 1
ATOM 904 O O . ALA A 1 116 ? 1.231 5.539 15.062 1 98.31 116 ALA A O 1
ATOM 905 N N . GLY A 1 117 ? -0.439 5.105 16.516 1 97.75 117 GLY A N 1
ATOM 906 C CA . GLY A 1 117 ? 0.46 5.055 17.656 1 97.75 117 GLY A CA 1
ATOM 907 C C . GLY A 1 117 ? 1.495 3.951 17.547 1 97.75 117 GLY A C 1
ATOM 908 O O . GLY A 1 117 ? 2.678 4.176 17.812 1 97.75 117 GLY A O 1
ATOM 909 N N . GLU A 1 118 ? 1.044 2.791 17.141 1 96.81 118 GLU A N 1
ATOM 910 C CA . GLU A 1 118 ? 1.931 1.637 17.016 1 96.81 118 GLU A CA 1
ATOM 911 C C . GLU A 1 118 ? 2.994 1.862 15.945 1 96.81 118 GLU A C 1
ATOM 913 O O . GLU A 1 118 ? 4.109 1.354 16.062 1 96.81 118 GLU A O 1
ATOM 918 N N . LEU A 1 119 ? 2.689 2.648 15 1 97.62 119 LEU A N 1
ATOM 919 C CA . LEU A 1 119 ? 3.598 2.92 13.891 1 97.62 119 LEU A CA 1
ATOM 920 C C . LEU A 1 119 ? 4.602 4.008 14.266 1 97.62 119 LEU A C 1
ATOM 922 O O . LEU A 1 119 ? 5.566 4.246 13.531 1 97.62 119 LEU A O 1
ATOM 926 N N . GLY A 1 120 ? 4.344 4.746 15.359 1 97.69 120 GLY A N 1
ATOM 927 C CA . GLY A 1 120 ? 5.262 5.77 15.82 1 97.69 120 GLY A CA 1
ATOM 928 C C . GLY A 1 120 ? 4.895 7.164 15.344 1 97.69 120 GLY A C 1
ATOM 929 O O . GLY A 1 120 ? 5.734 8.062 15.336 1 97.69 120 GLY A O 1
ATOM 930 N N . ALA A 1 121 ? 3.688 7.359 14.914 1 98.5 121 ALA A N 1
ATOM 931 C CA . ALA A 1 121 ? 3.25 8.664 14.438 1 98.5 121 ALA A CA 1
ATOM 932 C C . ALA A 1 121 ? 3.191 9.68 15.578 1 98.5 121 ALA A C 1
ATOM 934 O O . ALA A 1 121 ? 3.084 9.305 16.75 1 98.5 121 ALA A O 1
ATOM 935 N N . SER A 1 122 ? 3.273 10.953 15.195 1 98.62 122 SER A N 1
ATOM 936 C CA . SER A 1 122 ? 3.143 12.062 16.141 1 98.62 122 SER A CA 1
ATOM 937 C C . SER A 1 122 ? 1.697 12.539 16.234 1 98.62 122 SER A C 1
ATOM 939 O O . SER A 1 122 ? 1.274 13.055 17.266 1 98.62 122 SER A O 1
ATOM 941 N N . ALA A 1 123 ? 1.02 12.422 15.117 1 98.75 123 ALA A N 1
ATOM 942 C CA . ALA A 1 123 ? -0.316 13 14.992 1 98.75 123 ALA A CA 1
ATOM 943 C C . ALA A 1 123 ? -1.177 12.18 14.031 1 98.75 123 ALA A C 1
ATOM 945 O O . ALA A 1 123 ? -0.657 11.398 13.234 1 98.75 123 ALA A O 1
ATOM 946 N N . VAL A 1 124 ? -2.482 12.32 14.188 1 98.81 124 VAL A N 1
ATOM 947 C CA . VAL A 1 124 ? -3.441 11.695 13.281 1 98.81 124 VAL A CA 1
ATOM 948 C C . VAL A 1 124 ? -4.344 12.758 12.672 1 98.81 124 VAL A C 1
ATOM 950 O O . VAL A 1 124 ? -4.66 13.766 13.312 1 98.81 124 VAL A O 1
ATOM 953 N N . LEU A 1 125 ? -4.719 12.547 11.492 1 98.81 125 LEU A N 1
ATOM 954 C CA . LEU A 1 125 ? -5.66 13.43 10.82 1 98.81 125 LEU A CA 1
ATOM 955 C C . LEU A 1 125 ? -7.098 13.047 11.141 1 98.81 125 LEU A C 1
ATOM 957 O O . LEU A 1 125 ? -7.461 11.867 11.07 1 98.81 125 LEU A O 1
ATOM 961 N N . ILE A 1 126 ? -7.879 13.961 11.5 1 98.69 126 ILE A N 1
ATOM 962 C CA . ILE A 1 126 ? -9.328 13.805 11.602 1 98.69 126 ILE A CA 1
ATOM 963 C C . ILE A 1 126 ? -10.023 14.859 10.742 1 98.69 126 ILE A C 1
ATOM 965 O O . ILE A 1 126 ? -9.797 16.062 10.914 1 98.69 126 ILE A O 1
ATOM 969 N N . ILE A 1 127 ? -10.789 14.414 9.789 1 98.31 127 ILE A N 1
ATOM 970 C CA . ILE A 1 127 ? -11.523 15.312 8.898 1 98.31 127 ILE A CA 1
ATOM 971 C C . ILE A 1 127 ? -12.867 15.672 9.523 1 98.31 127 ILE A C 1
ATOM 973 O O . ILE A 1 127 ? -13.727 14.805 9.703 1 98.31 127 ILE A O 1
ATOM 977 N N . TYR A 1 128 ? -13.039 16.875 9.711 1 97.94 128 TYR A N 1
ATOM 978 C CA . TYR A 1 128 ? -14.141 17.406 10.508 1 97.94 128 TYR A CA 1
ATOM 979 C C . TYR A 1 128 ? -15.484 17 9.914 1 97.94 128 TYR A C 1
ATOM 981 O O . TYR A 1 128 ? -16.344 16.453 10.617 1 97.94 128 TYR A O 1
ATOM 989 N N . LYS A 1 12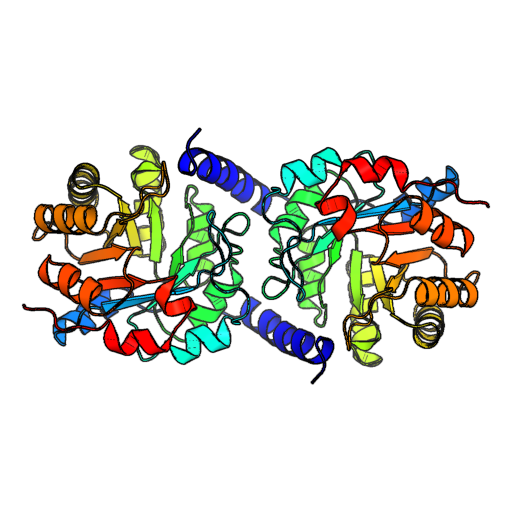9 ? -15.68 17.141 8.648 1 96 129 LYS A N 1
ATOM 990 C CA . LYS A 1 129 ? -16.984 16.953 8.031 1 96 129 LYS A CA 1
ATOM 991 C C . LYS A 1 129 ? -17.25 15.484 7.719 1 96 129 LYS A C 1
ATOM 993 O O . LYS A 1 129 ? -18.344 15.109 7.309 1 96 129 LYS A O 1
ATOM 998 N N . ALA A 1 130 ? -16.219 14.672 7.922 1 96.12 130 ALA A N 1
ATOM 999 C CA . ALA A 1 130 ? -16.344 13.258 7.605 1 96.12 130 ALA A CA 1
ATOM 1000 C C . ALA A 1 130 ? -17.078 12.508 8.719 1 96.12 130 ALA A C 1
ATOM 1002 O O . ALA A 1 130 ? -17.531 11.383 8.523 1 96.12 130 ALA A O 1
ATOM 1003 N N . LEU A 1 131 ? -17.188 13.117 9.891 1 97.25 131 LEU A N 1
ATOM 1004 C CA . LEU A 1 131 ? -17.703 12.453 11.078 1 97.25 131 LEU A CA 1
ATOM 1005 C C . LEU A 1 131 ? -18.781 13.305 11.75 1 97.25 131 LEU A C 1
ATOM 1007 O O . LEU A 1 131 ? -18.75 14.531 11.664 1 97.25 131 LEU A O 1
ATOM 1011 N N . GLY A 1 132 ? -19.703 12.672 12.414 1 96.38 132 GLY A N 1
ATOM 1012 C CA . GLY A 1 132 ? -20.609 13.383 13.305 1 96.38 132 GLY A CA 1
ATOM 1013 C C . GLY A 1 132 ? -19.938 13.844 14.578 1 96.38 132 GLY A C 1
ATOM 1014 O O . GLY A 1 132 ? -18.828 13.422 14.898 1 96.38 132 GLY A O 1
ATOM 1015 N N . PRO A 1 133 ? -20.625 14.766 15.289 1 97.06 133 PRO A N 1
ATOM 1016 C CA . PRO A 1 133 ? -20.016 15.352 16.484 1 97.06 133 PRO A CA 1
ATOM 1017 C C . PRO A 1 133 ? -19.594 14.297 17.516 1 97.06 133 PRO A C 1
ATOM 1019 O O . PRO A 1 133 ? -18.516 14.398 18.094 1 97.06 133 PRO A O 1
ATOM 1022 N N . ALA A 1 134 ? -20.375 13.305 17.703 1 97.75 134 ALA A N 1
ATOM 1023 C CA . ALA A 1 134 ? -20.078 12.281 18.719 1 97.75 134 ALA A CA 1
ATOM 1024 C C . ALA A 1 134 ? -18.859 11.469 18.312 1 97.75 134 ALA A C 1
ATOM 1026 O O . ALA A 1 134 ? -17.969 11.242 19.141 1 97.75 134 ALA A O 1
ATOM 1027 N N . GLU A 1 135 ? -18.812 11.016 17.078 1 97.75 135 GLU A N 1
ATOM 1028 C CA . GLU A 1 135 ? -17.688 10.227 16.578 1 97.75 135 GLU A CA 1
ATOM 1029 C C . GLU A 1 135 ? -16.391 11.047 16.578 1 97.75 135 GLU A C 1
ATOM 1031 O O . GLU A 1 135 ? -15.336 10.547 16.969 1 97.75 135 GLU A O 1
ATOM 1036 N N . ARG A 1 136 ? -16.531 12.227 16.141 1 98.06 136 ARG A N 1
ATOM 1037 C CA . ARG A 1 136 ? -15.391 13.133 16.094 1 98.06 136 ARG A CA 1
ATOM 1038 C C . ARG A 1 136 ? -14.797 13.352 17.484 1 98.06 136 ARG A C 1
ATOM 1040 O O . ARG A 1 136 ? -13.586 13.242 17.672 1 98.06 136 ARG A O 1
ATOM 1047 N N . GLY A 1 137 ? -15.672 13.695 18.438 1 98.25 137 GLY A N 1
ATOM 1048 C CA . GLY A 1 137 ? -15.219 13.883 19.812 1 98.25 137 GLY A CA 1
ATOM 1049 C C . GLY A 1 137 ? -14.562 12.648 20.406 1 98.25 137 GLY A C 1
ATOM 1050 O O . GLY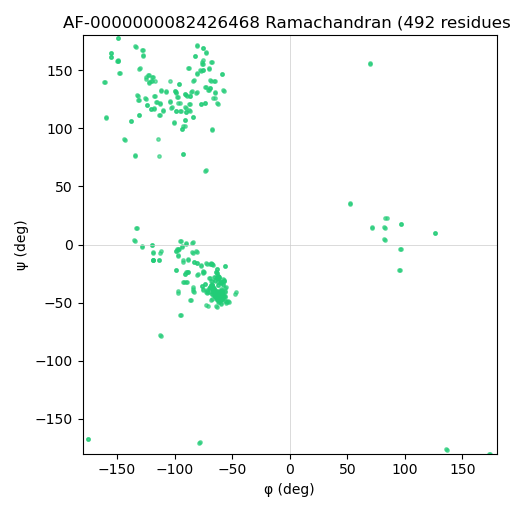 A 1 137 ? -13.531 12.75 21.062 1 98.25 137 GLY A O 1
ATOM 1051 N N . ASP A 1 138 ? -15.148 11.516 20.125 1 98.56 138 ASP A N 1
ATOM 1052 C CA . ASP A 1 138 ? -14.617 10.242 20.609 1 98.56 138 ASP A CA 1
ATOM 1053 C C . ASP A 1 138 ? -13.203 10.008 20.094 1 98.56 138 ASP A C 1
ATOM 1055 O O . ASP A 1 138 ? -12.305 9.641 20.859 1 98.56 138 ASP A O 1
ATOM 1059 N N . LEU A 1 139 ? -12.992 10.25 18.844 1 98.75 139 LEU A N 1
ATOM 1060 C CA . LEU A 1 139 ? -11.695 9.992 18.219 1 98.75 139 LEU A CA 1
ATOM 1061 C C . LEU A 1 139 ? -10.648 11 18.688 1 98.75 139 LEU A C 1
ATOM 1063 O O . LEU A 1 139 ? -9.492 10.641 18.922 1 98.75 139 LEU A O 1
ATOM 1067 N N . VAL A 1 140 ? -11.055 12.25 18.828 1 98.62 140 VAL A N 1
ATOM 1068 C CA . VAL A 1 140 ? -10.133 13.273 19.312 1 98.62 140 VAL A CA 1
ATOM 1069 C C . VAL A 1 140 ? -9.68 12.945 20.734 1 98.62 140 VAL A C 1
ATOM 1071 O O . VAL A 1 140 ? -8.484 12.984 21.031 1 98.62 140 VAL A O 1
ATOM 1074 N N . ASP A 1 141 ? -10.625 12.594 21.531 1 98.44 141 ASP A N 1
ATOM 1075 C CA . ASP A 1 141 ? -10.328 12.25 22.922 1 98.44 141 ASP A CA 1
ATOM 1076 C C . ASP A 1 141 ? -9.438 11.008 22.984 1 98.44 141 ASP A C 1
ATOM 1078 O O . ASP A 1 141 ? -8.469 10.977 23.75 1 98.44 141 ASP A O 1
ATOM 1082 N N . TYR A 1 142 ? -9.781 10.039 22.203 1 98.81 142 TYR A N 1
ATOM 1083 C CA . TYR A 1 142 ? -9.039 8.781 22.203 1 98.81 142 TYR A CA 1
ATOM 1084 C C . TYR A 1 142 ? -7.602 9 21.75 1 98.81 142 TYR A C 1
ATOM 1086 O O . TYR A 1 142 ? -6.664 8.453 22.328 1 98.81 142 TYR A O 1
ATOM 1094 N N . ALA A 1 143 ? -7.438 9.789 20.719 1 98.69 143 ALA A N 1
ATOM 1095 C CA . ALA A 1 143 ? -6.094 10.109 20.234 1 98.69 143 ALA A CA 1
ATOM 1096 C C . ALA A 1 143 ? -5.262 10.758 21.344 1 98.69 143 ALA A C 1
ATOM 1098 O O . ALA A 1 143 ? -4.102 10.398 21.547 1 98.69 143 ALA A O 1
ATOM 1099 N N . GLY A 1 144 ? -5.898 11.703 22.031 1 97.69 144 GLY A N 1
ATOM 1100 C CA . GLY A 1 144 ? -5.223 12.344 23.141 1 97.69 144 GLY A CA 1
ATOM 1101 C C . GLY A 1 144 ? -4.789 11.359 24.219 1 97.69 144 GLY A C 1
ATOM 1102 O O . GLY A 1 144 ? -3.664 11.43 24.719 1 97.69 144 GLY A O 1
ATOM 1103 N N . LYS A 1 145 ? -5.645 10.469 24.562 1 97.75 145 LYS A N 1
ATOM 1104 C CA . LYS A 1 145 ? -5.352 9.461 25.578 1 97.75 145 LYS A CA 1
ATOM 1105 C C . LYS A 1 145 ? -4.191 8.57 25.141 1 97.75 145 LYS A C 1
ATOM 1107 O O . LYS A 1 145 ? -3.445 8.055 25.969 1 97.75 145 LYS A O 1
ATOM 1112 N N . LYS A 1 146 ? -4.023 8.43 23.859 1 97.69 146 LYS A N 1
ATOM 1113 C CA . LYS A 1 146 ? -2.961 7.59 23.312 1 97.69 146 LYS A CA 1
ATOM 1114 C C . LYS A 1 146 ? -1.684 8.391 23.094 1 97.69 146 LYS A C 1
ATOM 1116 O O . LYS A 1 146 ? -0.702 7.871 22.562 1 97.69 146 LYS A O 1
ATOM 1121 N N . GLY A 1 147 ? -1.702 9.672 23.422 1 97.06 147 GLY A N 1
ATOM 1122 C CA . GLY A 1 147 ? -0.532 10.523 23.312 1 97.06 147 GLY A CA 1
ATOM 1123 C C . GLY A 1 147 ? -0.319 11.055 21.906 1 97.06 147 GLY A C 1
ATOM 1124 O O . GLY A 1 147 ? 0.778 11.5 21.562 1 97.06 147 GLY A O 1
ATOM 1125 N N . LEU A 1 148 ? -1.323 10.953 21.047 1 98.44 148 LEU A N 1
ATOM 1126 C CA . LEU A 1 148 ? -1.24 11.453 19.688 1 98.44 148 LEU A CA 1
ATOM 1127 C C . LEU A 1 148 ? -1.854 12.844 19.578 1 98.44 148 LEU A C 1
ATOM 1129 O O . LEU A 1 148 ? -2.887 13.125 20.188 1 98.44 148 LEU A O 1
ATOM 1133 N N . GLN A 1 149 ? -1.185 13.695 18.844 1 98.44 149 GLN A N 1
ATOM 1134 C CA . GLN A 1 149 ? -1.784 14.977 18.469 1 98.44 149 GLN A CA 1
ATOM 1135 C C . GLN A 1 149 ? -2.828 14.805 17.375 1 98.44 149 GLN A C 1
ATOM 1137 O O . GLN A 1 149 ? -2.822 13.797 16.656 1 98.44 149 GLN A O 1
ATOM 1142 N N . VAL A 1 150 ? -3.756 15.773 17.344 1 98.69 150 VAL A N 1
ATOM 1143 C CA . VAL A 1 150 ? -4.793 15.695 16.328 1 98.69 150 VAL A CA 1
ATOM 1144 C C . VAL A 1 150 ? -4.668 16.891 15.375 1 98.69 150 VAL A C 1
ATOM 1146 O O . VAL A 1 150 ? -4.598 18.031 15.82 1 98.69 150 VAL A O 1
ATOM 1149 N N . LEU A 1 151 ? -4.508 16.625 14.125 1 98.81 151 LEU A N 1
ATOM 1150 C CA . LEU A 1 151 ? -4.766 17.625 13.094 1 98.81 151 LEU A CA 1
ATOM 1151 C C . LEU A 1 151 ? -6.215 17.547 12.625 1 98.81 151 LEU A C 1
ATOM 1153 O O . LEU A 1 151 ? -6.613 16.594 11.969 1 98.81 151 LEU A O 1
ATOM 1157 N N . LEU A 1 152 ? -6.961 18.5 13.023 1 98.62 152 LEU A N 1
ATOM 1158 C CA . LEU A 1 152 ? -8.367 18.578 12.641 1 98.62 152 LEU A CA 1
ATOM 1159 C C . LEU A 1 152 ? -8.531 19.375 11.344 1 98.62 152 LEU A C 1
ATOM 1161 O O . LEU A 1 152 ? -8.336 20.594 11.328 1 98.62 152 LEU A O 1
ATOM 1165 N N . GLU A 1 153 ? -8.945 18.703 10.336 1 98.56 153 GLU A N 1
ATOM 1166 C CA . GLU A 1 153 ? -8.953 19.297 9 1 98.56 153 GLU A CA 1
ATOM 1167 C C . GLU A 1 153 ? -10.344 19.781 8.625 1 98.56 153 GLU A C 1
ATOM 1169 O O . GLU A 1 153 ? -11.328 19.047 8.758 1 98.56 153 GLU A O 1
ATOM 1174 N N . VAL A 1 154 ? -10.414 20.969 8.148 1 97.5 154 VAL A N 1
ATOM 1175 C CA . VAL A 1 154 ? -11.617 21.594 7.613 1 97.5 154 VAL A CA 1
ATOM 1176 C C . VAL A 1 154 ? -11.344 22.141 6.215 1 97.5 154 VAL A C 1
ATOM 1178 O O . VAL A 1 154 ? -10.195 22.188 5.773 1 97.5 154 VAL A O 1
ATOM 1181 N N . ASP A 1 155 ? -12.484 22.516 5.5 1 95.69 155 ASP A N 1
ATOM 1182 C CA . ASP A 1 155 ? -12.242 23.031 4.16 1 95.69 155 ASP A CA 1
ATOM 1183 C C . ASP A 1 155 ? -13.047 24.312 3.922 1 95.69 155 ASP A C 1
ATOM 1185 O O . ASP A 1 155 ? -13.227 24.734 2.777 1 95.69 155 ASP A O 1
ATOM 1189 N N . ASN A 1 156 ? -13.562 24.891 5.039 1 93.5 156 ASN A N 1
ATOM 1190 C CA . ASN A 1 156 ? -14.273 26.156 4.945 1 93.5 156 ASN A CA 1
ATOM 1191 C C . ASN A 1 156 ? -14.234 26.922 6.266 1 93.5 156 ASN A C 1
ATOM 1193 O O . ASN A 1 156 ? -13.922 26.344 7.312 1 93.5 156 ASN A O 1
ATOM 1197 N N . ALA A 1 157 ? -14.57 28.188 6.145 1 94.94 157 ALA A N 1
ATOM 1198 C CA . ALA A 1 157 ? -14.438 29.078 7.289 1 94.94 157 ALA A CA 1
ATOM 1199 C C . ALA A 1 157 ? -15.422 28.703 8.398 1 94.94 157 ALA A C 1
ATOM 1201 O O . ALA A 1 157 ? -15.086 28.766 9.578 1 94.94 157 ALA A O 1
ATOM 1202 N N . ALA A 1 158 ? -16.594 28.344 8.062 1 95.88 158 ALA A N 1
ATOM 1203 C CA . ALA A 1 158 ? -17.609 28 9.055 1 95.88 158 ALA A CA 1
ATOM 1204 C C . ALA A 1 158 ? -17.188 26.797 9.891 1 95.88 158 ALA A C 1
ATOM 1206 O O . ALA A 1 158 ? -17.266 26.828 11.117 1 95.88 158 ALA A O 1
ATOM 1207 N N . ASP A 1 159 ? -16.688 25.812 9.234 1 96.75 159 ASP A N 1
ATOM 1208 C CA . ASP A 1 159 ? -16.203 24.625 9.93 1 96.75 159 ASP A CA 1
ATOM 1209 C C . ASP A 1 159 ? -14.953 24.938 10.75 1 96.75 159 ASP A C 1
ATOM 1211 O O . ASP A 1 159 ? -14.742 24.359 11.812 1 96.75 159 ASP A O 1
ATOM 1215 N N . ALA A 1 160 ? -14.164 25.812 10.227 1 97.56 160 ALA A N 1
ATOM 1216 C CA . ALA A 1 160 ? -12.961 26.203 10.961 1 97.56 160 ALA A CA 1
ATOM 1217 C C . ALA A 1 160 ? -13.312 26.812 12.305 1 97.56 160 ALA A C 1
ATOM 1219 O O . ALA A 1 160 ? -12.742 26.453 13.336 1 97.56 160 ALA A O 1
ATOM 1220 N N . LEU A 1 161 ? -14.219 27.734 12.281 1 96.94 161 LEU A N 1
ATOM 1221 C CA . LEU A 1 161 ? -14.648 28.391 13.508 1 96.94 161 LEU A CA 1
ATOM 1222 C C . LEU A 1 161 ? -15.242 27.391 14.492 1 96.94 161 LEU A C 1
ATOM 1224 O O . LEU A 1 161 ? -14.906 27.406 15.68 1 96.94 161 LEU A O 1
ATOM 1228 N N . ALA A 1 162 ? -16.062 26.547 13.977 1 97.44 162 ALA A N 1
ATOM 1229 C CA . ALA A 1 162 ? -16.703 25.531 14.812 1 97.44 162 ALA A CA 1
ATOM 1230 C C . ALA A 1 162 ? -15.656 24.578 15.406 1 97.44 162 ALA A C 1
ATOM 1232 O O . ALA A 1 162 ? -15.734 24.219 16.594 1 97.44 162 ALA A O 1
ATOM 1233 N N . ALA A 1 163 ? -14.711 24.172 14.586 1 97.81 163 ALA A N 1
ATOM 1234 C CA . ALA A 1 163 ? -13.672 23.234 15 1 97.81 163 ALA A CA 1
ATOM 1235 C C . ALA A 1 163 ? -12.82 23.828 16.125 1 97.81 163 ALA A C 1
ATOM 1237 O O . ALA A 1 163 ? -12.516 23.141 17.109 1 97.81 163 ALA A O 1
ATOM 1238 N N . VAL A 1 164 ? -12.445 25.062 16.031 1 97.25 164 VAL A N 1
ATOM 1239 C CA . VAL A 1 164 ? -11.602 25.719 17.016 1 97.25 164 VAL A CA 1
ATOM 1240 C C . VAL A 1 164 ? -12.344 25.844 18.344 1 97.25 164 VAL A C 1
ATOM 1242 O O . VAL A 1 164 ? -11.75 25.688 19.406 1 97.25 164 VAL A O 1
ATOM 1245 N N . ASP A 1 165 ? -13.617 26.078 18.266 1 96.25 165 ASP A N 1
ATOM 1246 C CA . ASP A 1 165 ? -14.43 26.203 19.469 1 96.25 165 ASP A CA 1
ATOM 1247 C C . ASP A 1 165 ? -14.602 24.844 20.156 1 96.25 165 ASP A C 1
ATOM 1249 O O . ASP A 1 165 ? -14.555 24.766 21.375 1 96.25 165 ASP A O 1
ATOM 1253 N N . GLU A 1 166 ? -14.789 23.891 19.359 1 96.75 166 GLU A N 1
ATOM 1254 C CA . GLU A 1 166 ? -15.062 22.547 19.875 1 96.75 166 GLU A CA 1
ATOM 1255 C C . GLU A 1 166 ? -13.789 21.891 20.406 1 96.75 166 GLU A C 1
ATOM 1257 O O . GLU A 1 166 ? -13.828 21.188 21.422 1 96.75 166 GLU A O 1
ATOM 1262 N N . PHE A 1 167 ? -12.711 22.109 19.734 1 97.06 167 PHE A N 1
ATOM 1263 C CA . PHE A 1 167 ? -11.453 21.453 20.062 1 97.06 167 PHE A CA 1
ATOM 1264 C C . PHE A 1 167 ? -10.305 22.453 20.062 1 97.06 167 PHE A C 1
ATOM 1266 O O . PHE A 1 167 ? -9.414 22.391 19.203 1 97.06 167 PHE A O 1
ATOM 1273 N N . PRO A 1 168 ? -10.195 23.219 21.062 1 93.69 168 PRO A N 1
ATOM 1274 C CA . PRO A 1 168 ? -9.227 24.328 21.062 1 93.69 168 PRO A CA 1
ATOM 1275 C C . PRO A 1 168 ? -7.785 23.844 21.109 1 93.69 168 PRO A C 1
ATOM 1277 O O . PRO A 1 168 ? -6.867 24.578 20.75 1 93.69 168 PRO A O 1
ATOM 1280 N N . ASN A 1 169 ? -7.582 22.609 21.484 1 93.38 169 ASN A N 1
ATOM 1281 C CA . ASN A 1 169 ? -6.219 22.125 21.672 1 93.38 169 ASN A CA 1
ATOM 1282 C C . ASN A 1 169 ? -5.73 21.359 20.438 1 93.38 169 ASN A C 1
ATOM 1284 O O . ASN A 1 169 ? -4.566 20.969 20.359 1 93.38 169 ASN A O 1
ATOM 1288 N N . ALA A 1 170 ? -6.562 21.172 19.469 1 96.56 170 ALA A N 1
ATOM 1289 C CA . ALA A 1 170 ? -6.172 20.484 18.234 1 96.56 170 ALA A CA 1
ATOM 1290 C C . ALA A 1 170 ? -5.434 21.438 17.297 1 96.56 170 ALA A C 1
ATOM 1292 O O . ALA A 1 170 ? -5.668 22.641 17.312 1 96.56 170 ALA A O 1
ATOM 1293 N N . LEU A 1 171 ? -4.465 20.859 16.516 1 98.06 171 LEU A N 1
ATOM 1294 C CA . LEU A 1 171 ? -3.963 21.594 15.359 1 98.06 171 LEU A CA 1
ATOM 1295 C C . LEU A 1 171 ? -5.062 21.797 14.328 1 98.06 171 LEU A C 1
ATOM 1297 O O . LEU A 1 171 ? -5.801 20.859 14.008 1 98.06 171 LEU A O 1
ATOM 1301 N N . LEU A 1 172 ? -5.211 23.016 13.875 1 98.62 172 LEU A N 1
ATOM 1302 C CA . LEU A 1 172 ? -6.234 23.266 12.867 1 98.62 172 LEU A CA 1
ATOM 1303 C C . LEU A 1 172 ? -5.648 23.203 11.461 1 98.62 172 LEU A C 1
ATOM 1305 O O . LEU A 1 172 ? -4.766 23.984 11.117 1 98.62 172 LEU A O 1
ATOM 1309 N N . GLY A 1 173 ? -6.066 22.266 10.688 1 98.62 173 GLY A N 1
ATOM 1310 C CA . GLY A 1 173 ? -5.727 22.188 9.273 1 98.62 173 GLY A CA 1
ATOM 1311 C C . GLY A 1 173 ? -6.812 22.75 8.375 1 98.62 173 GLY A C 1
ATOM 1312 O O . GLY A 1 173 ? -7.98 22.375 8.492 1 98.62 173 GLY A O 1
ATOM 1313 N N . ILE A 1 174 ? -6.441 23.641 7.543 1 98.25 174 ILE A N 1
ATOM 1314 C CA . ILE A 1 174 ? -7.387 24.203 6.582 1 98.25 174 ILE A CA 1
ATOM 1315 C C . ILE A 1 174 ? -6.984 23.797 5.168 1 98.25 174 ILE A C 1
ATOM 1317 O O . ILE A 1 174 ? -5.961 24.25 4.652 1 98.25 174 ILE A O 1
ATOM 1321 N N . ASN A 1 175 ? -7.793 22.969 4.609 1 97.19 175 ASN A N 1
ATOM 1322 C CA . ASN A 1 175 ? -7.531 22.375 3.303 1 97.19 175 ASN A CA 1
ATOM 1323 C C . ASN A 1 175 ? -8.125 23.219 2.176 1 97.19 175 ASN A C 1
ATOM 1325 O O . ASN A 1 175 ? -9.312 23.547 2.189 1 97.19 175 ASN A O 1
ATOM 1329 N N . SER A 1 176 ? -7.32 23.516 1.207 1 93.62 176 SER A N 1
ATOM 1330 C CA . SER A 1 176 ? -7.773 24.297 0.062 1 93.62 176 SER A CA 1
ATOM 1331 C C . SER A 1 176 ? -8.602 23.438 -0.896 1 93.62 176 SER A C 1
ATOM 1333 O O . SER A 1 176 ? -9.273 23.969 -1.778 1 93.62 176 SER A O 1
ATOM 1335 N N . ARG A 1 177 ? -8.492 22.203 -0.763 1 88.94 177 ARG A N 1
ATOM 1336 C CA . ARG A 1 177 ? -9.25 21.297 -1.609 1 88.94 177 ARG A CA 1
ATOM 1337 C C . ARG A 1 177 ? -10.602 20.953 -0.987 1 88.94 177 ARG A C 1
ATOM 1339 O O . ARG A 1 177 ? -10.672 20.547 0.172 1 88.94 177 ARG A O 1
ATOM 1346 N N . ASN A 1 178 ? -11.586 21.156 -1.835 1 86.5 178 ASN A N 1
ATOM 1347 C CA . ASN A 1 178 ? -12.922 20.719 -1.451 1 86.5 178 ASN A CA 1
ATOM 1348 C C . ASN A 1 178 ? -13.07 19.203 -1.617 1 86.5 178 ASN A C 1
ATOM 1350 O O . ASN A 1 178 ? -12.953 18.688 -2.729 1 86.5 178 ASN A O 1
ATOM 1354 N N . LEU A 1 179 ? -13.375 18.453 -0.606 1 84.69 179 LEU A N 1
ATOM 1355 C CA . LEU A 1 179 ? -13.375 16.984 -0.668 1 84.69 179 LEU A CA 1
ATOM 1356 C C . LEU A 1 179 ? -14.656 16.469 -1.314 1 84.69 179 LEU A C 1
ATOM 1358 O O . LEU A 1 179 ? -14.766 15.281 -1.607 1 84.69 179 LEU A O 1
ATOM 1362 N N . ASP A 1 180 ? -15.602 17.406 -1.576 1 82.06 180 ASP A N 1
ATOM 1363 C CA . ASP A 1 180 ? -16.828 17.016 -2.271 1 82.06 180 ASP A CA 1
ATOM 1364 C C . ASP A 1 180 ? -16.609 16.984 -3.783 1 82.06 180 ASP A C 1
ATOM 1366 O O . ASP A 1 180 ? -17.062 16.078 -4.465 1 82.06 180 ASP A O 1
ATOM 1370 N N . ASP A 1 181 ? -15.852 18.016 -4.273 1 83 181 ASP A N 1
ATOM 1371 C CA . ASP A 1 181 ? -15.695 18.094 -5.723 1 83 181 ASP A CA 1
ATOM 1372 C C . ASP A 1 181 ? -14.219 18.203 -6.105 1 83 181 ASP A C 1
ATOM 1374 O O . ASP A 1 181 ? -13.891 18.312 -7.289 1 83 181 ASP A O 1
ATOM 1378 N N . LEU A 1 182 ? -13.344 18.234 -5.191 1 83.88 182 LEU A N 1
ATOM 1379 C CA . LEU A 1 182 ? -11.898 18.156 -5.328 1 83.88 182 LEU A CA 1
ATOM 1380 C C . LEU A 1 182 ? -11.344 19.453 -5.934 1 83.88 182 LEU A C 1
ATOM 1382 O O . LEU A 1 182 ? -10.18 19.5 -6.34 1 83.88 182 LEU A O 1
ATOM 1386 N N . SER A 1 183 ? -12.219 20.531 -5.941 1 87.56 183 SER A N 1
ATOM 1387 C CA . SER A 1 183 ? -11.719 21.828 -6.391 1 87.56 183 SER A CA 1
ATOM 1388 C C . SER A 1 183 ? -10.734 22.422 -5.383 1 87.56 183 SER A C 1
ATOM 1390 O O . SER A 1 183 ? -10.828 22.156 -4.184 1 87.56 183 SER A O 1
ATOM 1392 N N . VAL A 1 184 ? -9.797 23.219 -5.898 1 89.81 184 VAL A N 1
ATOM 1393 C CA . VAL A 1 184 ? -8.773 23.812 -5.047 1 89.81 184 VAL A CA 1
ATOM 1394 C C . VAL A 1 184 ? -8.906 25.328 -5.07 1 89.81 184 VAL A C 1
ATOM 1396 O O . VAL A 1 184 ? -9.039 25.938 -6.141 1 89.81 184 VAL A O 1
ATOM 1399 N N . SER A 1 185 ? -8.977 25.953 -3.914 1 92.38 185 SER A N 1
ATOM 1400 C CA . SER A 1 185 ? -9.055 27.406 -3.809 1 92.38 185 SER A CA 1
ATOM 1401 C C . SER A 1 185 ? -8.156 27.922 -2.689 1 92.38 185 SER A C 1
ATOM 1403 O O . SER A 1 185 ? -8.531 27.875 -1.516 1 92.38 185 SER A O 1
ATOM 1405 N N . LEU A 1 186 ? -7.066 28.516 -3.062 1 94.44 186 LEU A N 1
ATOM 1406 C CA . LEU A 1 186 ? -6.184 29.109 -2.068 1 94.44 186 LEU A CA 1
ATOM 1407 C C . LEU A 1 186 ? -6.84 30.312 -1.409 1 94.44 186 LEU A C 1
ATOM 1409 O O . LEU A 1 186 ? -6.621 30.578 -0.225 1 94.44 186 LEU A O 1
ATOM 1413 N N . ASP A 1 187 ? -7.676 31 -2.195 1 94.44 187 ASP A N 1
ATOM 1414 C CA . ASP A 1 187 ? -8.398 32.156 -1.665 1 94.44 187 ASP A CA 1
ATOM 1415 C C . ASP A 1 187 ? -9.305 31.766 -0.504 1 94.44 187 ASP A C 1
ATOM 1417 O O . ASP A 1 187 ? -9.414 32.5 0.484 1 94.44 187 ASP A O 1
ATOM 1421 N N . GLY A 1 188 ? -9.922 30.672 -0.667 1 93.94 188 GLY A N 1
ATOM 1422 C CA . GLY A 1 188 ? -10.773 30.172 0.401 1 93.94 188 GLY A CA 1
ATOM 1423 C C . GLY A 1 188 ? -10.023 29.906 1.691 1 93.94 188 GLY A C 1
ATOM 1424 O O . GLY A 1 188 ? -10.531 30.172 2.781 1 93.94 188 GLY A O 1
ATOM 1425 N N . VAL A 1 189 ? -8.836 29.375 1.609 1 96.38 189 VAL A N 1
ATOM 1426 C CA . VAL A 1 189 ? -8.016 29.078 2.775 1 96.38 189 VAL A CA 1
ATOM 1427 C C . VAL A 1 189 ? -7.578 30.375 3.447 1 96.38 189 VAL A C 1
ATOM 1429 O O . VAL A 1 189 ? -7.633 30.5 4.672 1 96.38 189 VAL A O 1
ATOM 1432 N N . VAL A 1 190 ? -7.188 31.344 2.625 1 96.62 190 VAL A N 1
ATOM 1433 C CA . VAL A 1 190 ? -6.77 32.625 3.145 1 96.62 190 VAL A CA 1
ATOM 1434 C C . VAL A 1 190 ? -7.91 33.25 3.939 1 96.62 190 VAL A C 1
ATOM 1436 O O . VAL A 1 190 ? -7.707 33.75 5.059 1 96.62 190 VAL A O 1
ATOM 1439 N N . ASP A 1 191 ? -9.039 33.219 3.354 1 95.69 191 ASP A N 1
ATOM 1440 C CA . ASP A 1 191 ? -10.219 33.781 4.012 1 95.69 191 ASP A CA 1
ATOM 1441 C C . ASP A 1 191 ? -10.5 33.062 5.332 1 95.69 191 ASP A C 1
ATOM 1443 O O . ASP A 1 191 ? -10.766 33.719 6.348 1 95.69 191 ASP A O 1
ATOM 1447 N N . ALA A 1 192 ? -10.438 31.781 5.34 1 96.88 192 ALA A N 1
ATOM 1448 C CA . ALA A 1 192 ? -10.695 31 6.543 1 96.88 192 ALA A CA 1
ATOM 1449 C C . ALA A 1 192 ? -9.656 31.297 7.625 1 96.88 192 ALA A C 1
ATOM 1451 O O . ALA A 1 192 ? -10 31.438 8.805 1 96.88 192 ALA A O 1
ATOM 1452 N N . ILE A 1 193 ? -8.422 31.406 7.25 1 97.5 193 ILE A N 1
ATOM 1453 C CA . ILE A 1 193 ? -7.344 31.703 8.188 1 97.5 193 ILE A CA 1
ATOM 1454 C C . ILE A 1 193 ? -7.613 33.031 8.883 1 97.5 193 ILE A C 1
ATOM 1456 O O . ILE A 1 193 ? -7.527 33.125 10.109 1 97.5 193 ILE A O 1
ATOM 1460 N N . ARG A 1 194 ? -8 34.031 8.109 1 96 194 ARG A N 1
ATOM 1461 C CA . ARG A 1 194 ? -8.227 35.375 8.641 1 96 194 ARG A CA 1
ATOM 1462 C C . ARG A 1 194 ? -9.367 35.375 9.656 1 96 194 ARG A C 1
ATOM 1464 O O . ARG A 1 194 ? -9.359 36.156 10.602 1 96 194 ARG A O 1
ATOM 1471 N N . GLN A 1 195 ? -10.219 34.469 9.453 1 95.62 195 GLN A N 1
ATOM 1472 C CA . GLN A 1 195 ? -11.375 34.406 10.336 1 95.62 195 GLN A CA 1
ATOM 1473 C C . GLN A 1 195 ? -11.039 33.719 11.656 1 95.62 195 GLN A C 1
ATOM 1475 O O . GLN A 1 195 ? -11.688 33.969 12.68 1 95.62 195 GLN A O 1
ATOM 1480 N N . VAL A 1 196 ? -10.055 32.875 11.602 1 96.38 196 VAL A N 1
ATOM 1481 C CA . VAL A 1 196 ? -9.828 32.094 12.797 1 96.38 196 VAL A CA 1
ATOM 1482 C C . VAL A 1 196 ? -8.508 32.5 13.453 1 96.38 196 VAL A C 1
ATOM 1484 O O . VAL A 1 196 ? -8.172 32.031 14.539 1 96.38 196 VAL A O 1
ATOM 1487 N N . ARG A 1 197 ? -7.848 33.375 12.695 1 91 197 ARG A N 1
ATOM 1488 C CA . ARG A 1 197 ? -6.582 33.812 13.266 1 91 197 ARG A CA 1
ATOM 1489 C C . ARG A 1 197 ? -6.785 34.438 14.648 1 91 197 ARG A C 1
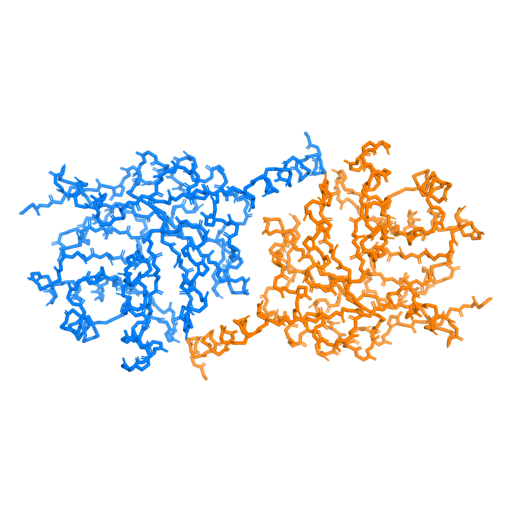ATOM 1491 O O . ARG A 1 197 ? -7.758 35.156 14.867 1 91 197 ARG A O 1
ATOM 1498 N N . GLY A 1 198 ? -6.051 34.125 15.648 1 89.5 198 GLY A N 1
ATOM 1499 C CA . GLY A 1 198 ? -6.191 34.625 17 1 89.5 198 GLY A CA 1
ATOM 1500 C C . GLY A 1 198 ? -7.016 33.719 17.906 1 89.5 198 GLY A C 1
ATOM 1501 O O . GLY A 1 198 ? -6.961 33.844 19.125 1 89.5 198 GLY A O 1
ATOM 1502 N N . ARG A 1 199 ? -7.82 32.906 17.266 1 92.44 199 ARG A N 1
ATOM 1503 C CA . ARG A 1 199 ? -8.625 31.938 18 1 92.44 199 ARG A CA 1
ATOM 1504 C C . ARG A 1 199 ? -7.957 30.578 18.031 1 92.44 199 ARG A C 1
ATOM 1506 O O . ARG A 1 199 ? -7.953 29.891 19.062 1 92.44 199 ARG A O 1
ATOM 1513 N N . ALA A 1 200 ? -7.422 30.203 16.953 1 93.38 200 ALA A N 1
ATOM 1514 C CA . ALA A 1 200 ? -6.715 28.922 16.844 1 93.38 200 ALA A CA 1
ATOM 1515 C C . ALA A 1 200 ? -5.277 29.047 17.344 1 93.38 200 ALA A C 1
ATOM 1517 O O . ALA A 1 200 ? -4.617 30.062 17.094 1 93.38 200 ALA A O 1
ATOM 1518 N N . ASP A 1 201 ? -4.855 28.062 17.984 1 90.31 201 ASP A N 1
ATOM 1519 C CA . ASP A 1 201 ? -3.488 28.078 18.5 1 90.31 201 ASP A CA 1
ATOM 1520 C C . ASP A 1 201 ? -2.475 27.906 17.375 1 90.31 201 ASP A C 1
ATOM 1522 O O . ASP A 1 201 ? -1.509 28.672 17.281 1 90.31 201 ASP A O 1
ATOM 1526 N N . LEU A 1 202 ? -2.598 26.922 16.547 1 96.94 202 LEU A N 1
ATOM 1527 C CA . LEU A 1 202 ? -1.753 26.672 15.391 1 96.94 202 LEU A CA 1
ATOM 1528 C C . LEU A 1 202 ? -2.6 26.359 14.156 1 96.94 202 LEU A C 1
ATOM 1530 O O . LEU A 1 202 ? -3.518 25.547 14.211 1 96.94 202 LEU A O 1
ATOM 1534 N N . ILE A 1 203 ? -2.314 27.078 13.094 1 98.25 203 ILE A N 1
ATOM 1535 C CA . ILE A 1 203 ? -3.039 26.938 11.836 1 98.25 203 ILE A CA 1
ATOM 1536 C C . ILE A 1 203 ? -2.107 26.359 10.766 1 98.25 203 ILE A C 1
ATOM 1538 O O . ILE A 1 203 ? -1.048 26.938 10.492 1 98.25 203 ILE A O 1
ATOM 1542 N N . ILE A 1 204 ? -2.479 25.219 10.203 1 98.69 204 ILE A N 1
ATOM 1543 C CA . ILE A 1 204 ? -1.746 24.594 9.117 1 98.69 204 ILE A CA 1
ATOM 1544 C C . ILE A 1 204 ? -2.557 24.688 7.824 1 98.69 204 ILE A C 1
ATOM 1546 O O . ILE A 1 204 ? -3.658 24.141 7.734 1 98.69 204 ILE A O 1
ATOM 1550 N N . ALA A 1 205 ? -2.047 25.422 6.863 1 98.31 205 ALA A N 1
ATOM 1551 C CA . ALA A 1 205 ? -2.678 25.469 5.547 1 98.31 205 ALA A CA 1
ATOM 1552 C C . ALA A 1 205 ? -2.285 24.25 4.707 1 98.31 205 ALA A C 1
ATOM 1554 O O . ALA A 1 205 ? -1.101 23.922 4.598 1 98.31 205 ALA A O 1
ATOM 1555 N N . GLU A 1 206 ? -3.293 23.625 4.141 1 97.5 206 GLU A N 1
ATOM 1556 C CA . GLU A 1 206 ? -3.047 22.359 3.443 1 97.5 206 GLU A CA 1
ATOM 1557 C C . GLU A 1 206 ? -3.436 22.469 1.971 1 97.5 206 GLU A C 1
ATOM 1559 O O . GLU A 1 206 ? -4.422 23.125 1.626 1 97.5 206 GLU A O 1
ATOM 1564 N N . SER A 1 207 ? -2.689 21.828 1.141 1 92.19 207 SER A N 1
ATOM 1565 C CA . SER A 1 207 ? -2.967 21.641 -0.281 1 92.19 207 SER A CA 1
ATOM 1566 C C . SER A 1 207 ? -2.82 22.953 -1.041 1 92.19 207 SER A C 1
ATOM 1568 O O . SER A 1 207 ? -2.834 24.031 -0.439 1 92.19 207 SER A O 1
ATOM 1570 N N . GLY A 1 208 ? -2.572 22.922 -2.252 1 91.69 208 GLY A N 1
ATOM 1571 C CA . GLY A 1 208 ? -2.658 24.047 -3.174 1 91.69 208 GLY A CA 1
ATOM 1572 C C . GLY A 1 208 ? -1.428 24.938 -3.154 1 91.69 208 GLY A C 1
ATOM 1573 O O . GLY A 1 208 ? -1.402 25.984 -3.799 1 91.69 208 GLY A O 1
ATOM 1574 N N . VAL A 1 209 ? -0.419 24.578 -2.412 1 95.44 209 VAL A N 1
ATOM 1575 C CA . VAL A 1 209 ? 0.802 25.359 -2.338 1 95.44 209 VAL A CA 1
ATOM 1576 C C . VAL A 1 209 ? 1.787 24.906 -3.408 1 95.44 209 VAL A C 1
ATOM 1578 O O . VAL A 1 209 ? 2.277 23.766 -3.359 1 95.44 209 VAL A O 1
ATOM 1581 N N . SER A 1 210 ? 2.152 25.781 -4.336 1 94.94 210 SER A N 1
ATOM 1582 C CA . SER A 1 210 ? 2.979 25.375 -5.465 1 94.94 210 SER A CA 1
ATOM 1583 C C . SER A 1 210 ? 4.352 26.031 -5.414 1 94.94 210 SER A C 1
ATOM 1585 O O . SER A 1 210 ? 5.266 25.625 -6.137 1 94.94 210 SER A O 1
ATOM 1587 N N . GLY A 1 211 ? 4.438 27.031 -4.543 1 96.31 211 GLY A N 1
ATOM 1588 C CA . GLY A 1 211 ? 5.715 27.719 -4.484 1 96.31 211 GLY A CA 1
ATOM 1589 C C . GLY A 1 211 ? 5.781 28.766 -3.387 1 96.31 211 GLY A C 1
ATOM 1590 O O . GLY A 1 211 ? 4.902 28.828 -2.527 1 96.31 211 GLY A O 1
ATOM 1591 N N . ARG A 1 212 ? 6.832 29.562 -3.496 1 97.12 212 ARG A N 1
ATOM 1592 C CA . ARG A 1 212 ? 7.145 30.547 -2.467 1 97.12 212 ARG A CA 1
ATOM 1593 C C . ARG A 1 212 ? 6.031 31.578 -2.342 1 97.12 212 ARG A C 1
ATOM 1595 O O . ARG A 1 212 ? 5.672 31.984 -1.233 1 97.12 212 ARG A O 1
ATOM 1602 N N . GLY A 1 213 ? 5.52 32.031 -3.484 1 97.44 213 GLY A N 1
ATOM 1603 C CA . GLY A 1 213 ? 4.461 33 -3.465 1 97.44 213 GLY A CA 1
ATOM 1604 C C . GLY A 1 213 ? 3.236 32.562 -2.684 1 97.44 213 GLY A C 1
ATOM 1605 O O . GLY A 1 213 ? 2.686 33.344 -1.895 1 97.44 213 GLY A O 1
ATOM 1606 N N . ASP A 1 214 ? 2.814 31.375 -2.883 1 97.75 214 ASP A N 1
ATOM 1607 C CA . ASP A 1 214 ? 1.682 30.812 -2.148 1 97.75 214 ASP A CA 1
ATOM 1608 C C . ASP A 1 214 ? 1.975 30.75 -0.652 1 97.75 214 ASP A C 1
ATOM 1610 O O . ASP A 1 214 ? 1.127 31.109 0.168 1 97.75 214 ASP A O 1
ATOM 1614 N N . ALA A 1 215 ? 3.189 30.328 -0.314 1 97.94 215 ALA A N 1
ATOM 1615 C CA . ALA A 1 215 ? 3.598 30.219 1.084 1 97.94 215 ALA A CA 1
ATOM 1616 C C . ALA A 1 215 ? 3.572 31.594 1.768 1 97.94 215 ALA A C 1
ATOM 1618 O O . ALA A 1 215 ? 3.098 31.719 2.898 1 97.94 215 ALA A O 1
ATOM 1619 N N . GLU A 1 216 ? 4.035 32.562 1.071 1 97.62 216 GLU A N 1
ATOM 1620 C CA . GLU A 1 216 ? 4.051 33.938 1.616 1 97.62 216 GLU A CA 1
ATOM 1621 C C . GLU A 1 216 ? 2.635 34.438 1.866 1 97.62 216 GLU A C 1
ATOM 1623 O O . GLU A 1 216 ? 2.367 35.062 2.895 1 97.62 216 GLU A O 1
ATOM 1628 N N . ARG A 1 217 ? 1.812 34.156 0.92 1 96.88 217 ARG A N 1
ATOM 1629 C CA . ARG A 1 217 ? 0.418 34.594 1.039 1 96.88 217 ARG A CA 1
ATOM 1630 C C . ARG A 1 217 ? -0.236 33.938 2.266 1 96.88 217 ARG A C 1
ATOM 1632 O O . ARG A 1 217 ? -0.93 34.625 3.023 1 96.88 217 ARG A O 1
ATOM 1639 N N . LEU A 1 218 ? 0.024 32.719 2.471 1 97.62 218 LEU A N 1
ATOM 1640 C CA . LEU A 1 218 ? -0.576 32 3.58 1 97.62 218 LEU A CA 1
ATOM 1641 C C . LEU A 1 218 ? 0.026 32.438 4.91 1 97.62 218 LEU A C 1
ATOM 1643 O O . LEU A 1 218 ? -0.694 32.594 5.898 1 97.62 218 LEU A O 1
ATOM 1647 N N . ALA A 1 219 ? 1.313 32.625 4.918 1 97.44 219 ALA A N 1
ATOM 1648 C CA . ALA A 1 219 ? 1.978 33.125 6.113 1 97.44 219 ALA A CA 1
ATOM 1649 C C . ALA A 1 219 ? 1.422 34.5 6.508 1 97.44 219 ALA A C 1
ATOM 1651 O O . ALA A 1 219 ? 1.14 34.75 7.68 1 97.44 219 ALA A O 1
ATOM 1652 N N . SER A 1 220 ? 1.234 35.344 5.496 1 96.5 220 SER A N 1
ATOM 1653 C CA . SER A 1 220 ? 0.716 36.688 5.73 1 96.5 220 SER A CA 1
ATOM 1654 C C . SER A 1 220 ? -0.709 36.625 6.273 1 96.5 220 SER A C 1
ATOM 1656 O O . SER A 1 220 ? -1.112 37.5 7.047 1 96.5 220 SER A O 1
ATOM 1658 N N . ALA A 1 221 ? -1.418 35.625 5.871 1 96.38 221 ALA A N 1
ATOM 1659 C CA . ALA A 1 221 ? -2.795 35.469 6.332 1 96.38 221 ALA A CA 1
ATOM 1660 C C . ALA A 1 221 ? -2.84 34.969 7.781 1 96.38 221 ALA A C 1
ATOM 1662 O O . ALA A 1 221 ? -3.859 35.125 8.461 1 96.38 221 ALA A O 1
ATOM 1663 N N . GLY A 1 222 ? -1.745 34.312 8.242 1 96.75 222 GLY A N 1
ATOM 1664 C CA . GLY A 1 222 ? -1.715 33.906 9.633 1 96.75 222 GLY A CA 1
ATOM 1665 C C . GLY A 1 222 ? -1.435 32.438 9.812 1 96.75 222 GLY A C 1
ATOM 1666 O O . GLY A 1 222 ? -1.539 31.906 10.914 1 96.75 222 GLY A O 1
ATOM 1667 N N . ALA A 1 223 ? -1.06 31.75 8.758 1 97.94 223 ALA A N 1
ATOM 1668 C CA . ALA A 1 223 ? -0.709 30.344 8.883 1 97.94 223 ALA A CA 1
ATOM 1669 C C . ALA A 1 223 ? 0.589 30.172 9.664 1 97.94 223 ALA A C 1
ATOM 1671 O O . ALA A 1 223 ? 1.531 30.938 9.5 1 97.94 223 ALA A O 1
ATOM 1672 N N . ASN A 1 224 ? 0.637 29.141 10.5 1 98.06 224 ASN A N 1
ATOM 1673 C CA . ASN A 1 224 ? 1.847 28.781 11.234 1 98.06 224 ASN A CA 1
ATOM 1674 C C . ASN A 1 224 ? 2.695 27.781 10.469 1 98.06 224 ASN A C 1
ATOM 1676 O O . ASN A 1 224 ? 3.906 27.688 10.68 1 98.06 224 ASN A O 1
ATOM 1680 N N . ALA A 1 225 ? 2.059 27.016 9.602 1 98.62 225 ALA A N 1
ATOM 1681 C CA . ALA A 1 225 ? 2.725 26 8.773 1 98.62 225 ALA A CA 1
ATOM 1682 C C . ALA A 1 225 ? 1.927 25.734 7.5 1 98.62 225 ALA A C 1
ATOM 1684 O O . ALA A 1 225 ? 0.752 26.094 7.406 1 98.62 225 ALA A O 1
ATOM 1685 N N . VAL A 1 226 ? 2.619 25.141 6.535 1 98.69 226 VAL A N 1
ATOM 1686 C CA . VAL A 1 226 ? 1.981 24.641 5.324 1 98.69 226 VAL A CA 1
ATOM 1687 C C . VAL A 1 226 ? 2.271 23.141 5.168 1 98.69 226 VAL A C 1
ATOM 1689 O O . VAL A 1 226 ? 3.35 22.672 5.535 1 98.69 226 VAL A O 1
ATOM 1692 N N . LEU A 1 227 ? 1.32 22.438 4.77 1 98.69 227 LEU A N 1
ATOM 1693 C CA . LEU A 1 227 ? 1.47 21.047 4.367 1 98.69 227 LEU A CA 1
ATOM 1694 C C . LEU A 1 227 ? 1.467 20.906 2.85 1 98.69 227 LEU A C 1
ATOM 1696 O O . LEU A 1 227 ? 0.467 21.219 2.197 1 98.69 227 LEU A O 1
ATOM 1700 N N . VAL A 1 228 ? 2.549 20.438 2.279 1 97.88 228 VAL A N 1
ATOM 1701 C CA . VAL A 1 228 ? 2.758 20.469 0.835 1 97.88 228 VAL A CA 1
ATOM 1702 C C . VAL A 1 228 ? 3.047 19.062 0.316 1 97.88 228 VAL A C 1
ATOM 1704 O O . VAL A 1 228 ? 3.969 18.406 0.792 1 97.88 228 VAL A O 1
ATOM 1707 N N . GLY A 1 229 ? 2.266 18.672 -0.645 1 95.88 229 GLY A N 1
ATOM 1708 C CA . GLY A 1 229 ? 2.412 17.344 -1.213 1 95.88 229 GLY A CA 1
ATOM 1709 C C . GLY A 1 229 ? 2.916 17.359 -2.643 1 95.88 229 GLY A C 1
ATOM 1710 O O . GLY A 1 229 ? 4.121 17.234 -2.885 1 95.88 229 GLY A O 1
ATOM 1711 N N . THR A 1 230 ? 2.072 17.641 -3.641 1 94.75 230 THR A N 1
ATOM 1712 C CA . THR A 1 230 ? 2.33 17.516 -5.07 1 94.75 230 THR A CA 1
ATOM 1713 C C . THR A 1 230 ? 3.604 18.266 -5.457 1 94.75 230 THR A C 1
ATOM 1715 O O . THR A 1 230 ? 4.484 17.703 -6.109 1 94.75 230 THR A O 1
ATOM 1718 N N . ALA A 1 231 ? 3.748 19.484 -5.043 1 95.62 231 ALA A N 1
ATOM 1719 C CA . ALA A 1 231 ? 4.898 20.297 -5.434 1 95.62 231 ALA A CA 1
ATOM 1720 C C . ALA A 1 231 ? 6.199 19.688 -4.922 1 95.62 231 ALA A C 1
ATOM 1722 O O . ALA A 1 231 ? 7.188 19.594 -5.66 1 95.62 231 ALA A O 1
ATOM 1723 N N . LEU A 1 232 ? 6.188 19.234 -3.707 1 96.75 232 LEU A N 1
ATOM 1724 C CA . LEU A 1 232 ? 7.406 18.688 -3.119 1 96.75 232 LEU A CA 1
ATOM 1725 C C . LEU A 1 232 ? 7.691 17.281 -3.66 1 96.75 232 LEU A C 1
ATOM 1727 O O . LEU A 1 232 ? 8.852 16.906 -3.824 1 96.75 232 LEU A O 1
ATOM 1731 N N . MET A 1 233 ? 6.641 16.484 -3.914 1 96.44 233 MET A N 1
ATOM 1732 C CA . MET A 1 233 ? 6.828 15.18 -4.523 1 96.44 233 MET A CA 1
ATOM 1733 C C . MET A 1 233 ? 7.496 15.305 -5.891 1 96.44 233 MET A C 1
ATOM 1735 O O . MET A 1 233 ? 8.281 14.438 -6.285 1 96.44 233 MET A O 1
ATOM 1739 N N . ARG A 1 234 ? 7.223 16.344 -6.559 1 93.5 234 ARG A N 1
ATOM 1740 C CA . ARG A 1 234 ? 7.781 16.594 -7.887 1 93.5 234 ARG A CA 1
ATOM 1741 C C . ARG A 1 234 ? 9.164 17.219 -7.789 1 93.5 234 ARG A C 1
ATOM 1743 O O . ARG A 1 234 ? 10.047 16.922 -8.594 1 93.5 234 ARG A O 1
ATOM 1750 N N . ASN A 1 235 ? 9.297 18.109 -6.789 1 94.5 235 ASN A N 1
ATOM 1751 C CA . ASN A 1 235 ? 10.547 18.828 -6.598 1 94.5 235 ASN A CA 1
ATOM 1752 C C . ASN A 1 235 ? 10.859 19.031 -5.117 1 94.5 235 ASN A C 1
ATOM 1754 O O . ASN A 1 235 ? 10.594 20.109 -4.574 1 94.5 235 ASN A O 1
ATOM 1758 N N . PRO A 1 236 ? 11.586 18.062 -4.527 1 95.12 236 PRO A N 1
ATOM 1759 C CA . PRO A 1 236 ? 11.875 18.172 -3.096 1 95.12 236 PRO A CA 1
ATOM 1760 C C . PRO A 1 236 ? 12.719 19.391 -2.748 1 95.12 236 PRO A C 1
ATOM 1762 O O . PRO A 1 236 ? 12.648 19.891 -1.625 1 95.12 236 PRO A O 1
ATOM 1765 N N . SER A 1 237 ? 13.461 19.906 -3.631 1 93.62 237 SER A N 1
ATOM 1766 C CA . SER A 1 237 ? 14.344 21.031 -3.365 1 93.62 237 SER A CA 1
ATOM 1767 C C . SER A 1 237 ? 13.539 22.297 -3.078 1 93.62 237 SER A C 1
ATOM 1769 O O . SER A 1 237 ? 14.062 23.266 -2.525 1 93.62 237 SER A O 1
ATOM 1771 N N . LEU A 1 238 ? 12.297 22.281 -3.434 1 96.69 238 LEU A N 1
ATOM 1772 C CA . LEU A 1 238 ? 11.406 23.406 -3.23 1 96.69 238 LEU A CA 1
ATOM 1773 C C . LEU A 1 238 ? 11.219 23.703 -1.743 1 96.69 238 LEU A C 1
ATOM 1775 O O . LEU A 1 238 ? 10.812 24.797 -1.363 1 96.69 238 LEU A O 1
ATOM 1779 N N . ALA A 1 239 ? 11.492 22.688 -0.901 1 96.38 239 ALA A N 1
ATOM 1780 C CA . ALA A 1 239 ? 11.266 22.828 0.536 1 96.38 239 ALA A CA 1
ATOM 1781 C C . ALA A 1 239 ? 12.008 24.031 1.093 1 96.38 239 ALA A C 1
ATOM 1783 O O . ALA A 1 239 ? 11.492 24.75 1.956 1 96.38 239 ALA A O 1
ATOM 1784 N N . GLY A 1 240 ? 13.164 24.281 0.587 1 93.75 240 GLY A N 1
ATOM 1785 C CA . GLY A 1 240 ? 13.969 25.406 1.045 1 93.75 240 GLY A CA 1
ATOM 1786 C C . GLY A 1 240 ? 13.328 26.75 0.772 1 93.75 240 GLY A C 1
ATOM 1787 O O . GLY A 1 240 ? 13.586 27.719 1.484 1 93.75 240 GLY A O 1
ATOM 1788 N N . GLU A 1 241 ? 12.477 26.797 -0.168 1 95.88 241 GLU A N 1
ATOM 1789 C CA . GLU A 1 241 ? 11.836 28.047 -0.572 1 95.88 241 GLU A CA 1
ATOM 1790 C C . GLU A 1 241 ? 10.516 28.25 0.162 1 95.88 241 GLU A C 1
ATOM 1792 O O . GLU A 1 241 ? 9.977 29.359 0.166 1 95.88 241 GLU A O 1
ATOM 1797 N N . LEU A 1 242 ? 10.039 27.25 0.775 1 97.19 242 LEU A N 1
ATOM 1798 C CA . LEU A 1 242 ? 8.695 27.312 1.344 1 97.19 242 LEU A CA 1
ATOM 1799 C C . LEU A 1 242 ? 8.734 27.828 2.781 1 97.19 242 LEU A C 1
ATOM 1801 O O . LEU A 1 242 ? 7.719 28.266 3.316 1 97.19 242 LEU A O 1
ATOM 1805 N N . GLY A 1 243 ? 9.875 27.688 3.484 1 95.81 243 GLY A N 1
ATOM 1806 C CA . GLY A 1 243 ? 10.039 28.219 4.828 1 95.81 243 GLY A CA 1
ATOM 1807 C C . GLY A 1 243 ? 10.203 29.734 4.852 1 95.81 243 GLY A C 1
ATOM 1808 O O . GLY A 1 243 ? 11.211 30.25 5.332 1 95.81 243 GLY A O 1
ATOM 1809 N N . VAL A 1 244 ? 9.203 30.391 4.434 1 95.5 244 VAL A N 1
ATOM 1810 C CA . VAL A 1 244 ? 9.258 31.844 4.289 1 95.5 244 VAL A CA 1
ATOM 1811 C C . VAL A 1 244 ? 9.172 32.5 5.66 1 95.5 244 VAL A C 1
ATOM 1813 O O . VAL A 1 244 ? 8.852 31.859 6.656 1 95.5 244 VAL A O 1
ATOM 1816 N N . ARG A 1 245 ? 9.445 33.781 5.609 1 94.06 245 ARG A N 1
ATOM 1817 C CA . ARG A 1 245 ? 9.391 34.562 6.848 1 94.06 245 ARG A CA 1
ATOM 1818 C C . ARG A 1 245 ? 7.945 34.781 7.293 1 94.06 245 ARG A C 1
ATOM 1820 O O . ARG A 1 245 ? 7.066 35.031 6.465 1 94.06 245 ARG A O 1
ATOM 1827 N N . ILE A 1 246 ? 7.777 34.594 8.547 1 89.94 246 ILE A N 1
ATOM 1828 C CA . ILE A 1 246 ? 6.469 34.906 9.102 1 89.94 246 ILE A CA 1
ATOM 1829 C C . ILE A 1 246 ? 6.57 36.188 9.938 1 89.94 246 ILE A C 1
ATOM 1831 O O . ILE A 1 246 ? 7.652 36.531 10.414 1 89.94 246 ILE A O 1
ATOM 1835 N N . HIS A 1 247 ? 5.711 37.156 9.781 1 71.25 247 HIS A N 1
ATOM 1836 C CA . HIS A 1 247 ? 5.73 38.375 10.578 1 71.25 247 HIS A CA 1
ATOM 1837 C C . HIS A 1 247 ? 5 38.188 11.906 1 71.25 247 HIS A C 1
ATOM 1839 O O . HIS A 1 247 ? 3.971 37.5 11.953 1 71.25 247 HIS A O 1
ATOM 1845 N N . GLY A 1 248 ? 5.809 38.156 13.133 1 57.75 248 GLY A N 1
ATOM 1846 C CA . GLY A 1 248 ? 5.191 38.156 14.445 1 57.75 248 GLY A CA 1
ATOM 1847 C C . GLY A 1 248 ? 4.148 39.25 14.609 1 57.75 248 GLY A C 1
ATOM 1848 O O . GLY A 1 248 ? 4.137 40.219 13.836 1 57.75 248 GLY A O 1
ATOM 1849 N N . MET B 1 1 ? -23.094 10.352 -5.078 1 64.5 1 MET B N 1
ATOM 1850 C CA . MET B 1 1 ? -22.359 10.281 -3.816 1 64.5 1 MET B CA 1
ATOM 1851 C C . MET B 1 1 ? -20.984 10.914 -3.953 1 64.5 1 MET B C 1
ATOM 1853 O O . MET B 1 1 ? -20.391 10.891 -5.035 1 64.5 1 MET B O 1
ATOM 1857 N N . GLY B 1 2 ? -20.625 11.883 -3.014 1 85.19 2 GLY B N 1
ATOM 1858 C CA . GLY B 1 2 ? -19.375 12.609 -3.139 1 85.19 2 GLY B CA 1
ATOM 1859 C C . GLY B 1 2 ? -18.156 11.789 -2.732 1 85.19 2 GLY B C 1
ATOM 1860 O O . GLY B 1 2 ? -18.297 10.688 -2.203 1 85.19 2 GLY B O 1
ATOM 1861 N N . PHE B 1 3 ? -16.984 12.039 -3.139 1 88.56 3 PHE B N 1
ATOM 1862 C CA . PHE B 1 3 ? -15.742 11.344 -2.879 1 88.56 3 PHE B CA 1
ATOM 1863 C C . PHE B 1 3 ? -15.586 11.039 -1.394 1 88.56 3 PHE B C 1
ATOM 1865 O O . PHE B 1 3 ? -15.234 9.922 -1.018 1 88.56 3 PHE B O 1
ATOM 1872 N N . LEU B 1 4 ? -15.945 11.984 -0.593 1 92.62 4 LEU B N 1
ATOM 1873 C CA . LEU B 1 4 ? -15.766 11.836 0.846 1 92.62 4 LEU B CA 1
ATOM 1874 C C . LEU B 1 4 ? -16.656 10.711 1.387 1 92.62 4 LEU B C 1
ATOM 1876 O O . LEU B 1 4 ? -16.203 9.891 2.188 1 92.62 4 LEU B O 1
ATOM 1880 N N . GLU B 1 5 ? -17.828 10.68 0.967 1 92.38 5 GLU B N 1
ATOM 1881 C CA . GLU B 1 5 ? -18.734 9.625 1.407 1 92.38 5 GLU B CA 1
ATOM 1882 C C . GLU B 1 5 ? -18.219 8.25 0.991 1 92.38 5 GLU B C 1
ATOM 1884 O O . GLU B 1 5 ? -18.266 7.301 1.78 1 92.38 5 GLU B O 1
ATOM 1889 N N . ASP B 1 6 ? -17.75 8.164 -0.189 1 90.44 6 ASP B N 1
ATOM 1890 C CA . ASP B 1 6 ? -17.25 6.898 -0.727 1 90.44 6 ASP B CA 1
ATOM 1891 C C . ASP B 1 6 ? -16.016 6.422 0.038 1 90.44 6 ASP B C 1
ATOM 1893 O O . ASP B 1 6 ? -15.922 5.246 0.396 1 90.44 6 ASP B O 1
ATOM 1897 N N . ILE B 1 7 ? -15.156 7.32 0.295 1 93.38 7 ILE B N 1
ATOM 1898 C CA . ILE B 1 7 ? -13.898 6.922 0.916 1 93.38 7 ILE B CA 1
ATOM 1899 C C . ILE B 1 7 ? -14.133 6.574 2.383 1 93.38 7 ILE B C 1
ATOM 1901 O O . ILE B 1 7 ? -13.484 5.68 2.928 1 93.38 7 ILE B O 1
ATOM 1905 N N . VAL B 1 8 ? -15.055 7.262 3.021 1 96.06 8 VAL B N 1
ATOM 1906 C CA . VAL B 1 8 ? -15.391 6.922 4.398 1 96.06 8 VAL B CA 1
ATOM 1907 C C . VAL B 1 8 ? -15.992 5.52 4.457 1 96.06 8 VAL B C 1
ATOM 1909 O O . VAL B 1 8 ? -15.617 4.711 5.309 1 96.06 8 VAL B O 1
ATOM 1912 N N . ARG B 1 9 ? -16.891 5.258 3.533 1 95.19 9 ARG B N 1
ATOM 1913 C CA . ARG B 1 9 ? -17.484 3.932 3.455 1 95.19 9 ARG B CA 1
ATOM 1914 C C . ARG B 1 9 ? -16.422 2.861 3.238 1 95.19 9 ARG B C 1
ATOM 1916 O O . ARG B 1 9 ? -16.391 1.86 3.959 1 95.19 9 ARG B O 1
ATOM 1923 N N . LEU B 1 10 ? -15.555 3.057 2.365 1 94.94 10 LEU B N 1
ATOM 1924 C CA . LEU B 1 10 ? -14.508 2.088 2.055 1 94.94 10 LEU B CA 1
ATOM 1925 C C . LEU B 1 10 ? -13.539 1.941 3.221 1 94.94 10 LEU B C 1
ATOM 1927 O O . LEU B 1 10 ? -13.016 0.85 3.469 1 94.94 10 LEU B O 1
ATOM 1931 N N . THR B 1 11 ? -13.312 3.061 3.895 1 97.56 11 THR B N 1
ATOM 1932 C CA . THR B 1 11 ? -12.406 3.014 5.039 1 97.56 11 THR B CA 1
ATOM 1933 C C . THR B 1 11 ? -12.992 2.143 6.148 1 97.56 11 THR B C 1
ATOM 1935 O O . THR B 1 11 ? -12.266 1.376 6.785 1 97.56 11 THR B O 1
ATOM 1938 N N . ARG B 1 12 ? -14.25 2.309 6.383 1 97.69 12 ARG B N 1
ATOM 1939 C CA . ARG B 1 12 ? -14.875 1.454 7.383 1 97.69 12 ARG B CA 1
ATOM 1940 C C . ARG B 1 12 ? -14.75 -0.018 7.008 1 97.69 12 ARG B C 1
ATOM 1942 O O . ARG B 1 12 ? -14.477 -0.862 7.863 1 97.69 12 ARG B O 1
ATOM 1949 N N . MET B 1 13 ? -14.875 -0.339 5.738 1 97.19 13 MET B N 1
ATOM 1950 C CA . MET B 1 13 ? -14.688 -1.704 5.254 1 97.19 13 MET B CA 1
ATOM 1951 C C . MET B 1 13 ? -13.242 -2.156 5.438 1 97.19 13 MET B C 1
ATOM 1953 O O . MET B 1 13 ? -12.984 -3.301 5.816 1 97.19 13 MET B O 1
ATOM 1957 N N . ARG B 1 14 ? -12.336 -1.287 5.23 1 97.5 14 ARG B N 1
ATOM 1958 C CA . ARG B 1 14 ? -10.914 -1.581 5.391 1 97.5 14 ARG B CA 1
ATOM 1959 C C . ARG B 1 14 ? -10.586 -1.93 6.836 1 97.5 14 ARG B C 1
ATOM 1961 O O . ARG B 1 14 ? -9.891 -2.912 7.102 1 97.5 14 ARG B O 1
ATOM 1968 N N . VAL B 1 15 ? -11.102 -1.112 7.711 1 97.75 15 VAL B N 1
ATOM 1969 C CA . VAL B 1 15 ? -10.828 -1.316 9.133 1 97.75 15 VAL B CA 1
ATOM 1970 C C . VAL B 1 15 ? -11.352 -2.686 9.562 1 97.75 15 VAL B C 1
ATOM 1972 O O . VAL B 1 15 ? -10.68 -3.412 10.297 1 97.75 15 VAL B O 1
ATOM 1975 N N . GLU B 1 16 ? -12.516 -3.027 9.055 1 97.06 16 GLU B N 1
ATOM 1976 C CA . GLU B 1 16 ? -13.086 -4.336 9.359 1 97.06 16 GLU B CA 1
ATOM 1977 C C . GLU B 1 16 ? -12.227 -5.461 8.789 1 97.06 16 GLU B C 1
ATOM 1979 O O . GLU B 1 16 ? -11.984 -6.465 9.461 1 97.06 16 GLU B O 1
ATOM 1984 N N . ALA B 1 17 ? -11.734 -5.281 7.629 1 96.81 17 ALA B N 1
ATOM 1985 C CA . ALA B 1 17 ? -10.906 -6.297 6.977 1 96.81 17 ALA B CA 1
ATOM 1986 C C . ALA B 1 17 ? -9.586 -6.484 7.715 1 96.81 17 ALA B C 1
ATOM 1988 O O . ALA B 1 17 ? -9.086 -7.605 7.836 1 96.81 17 ALA B O 1
ATOM 1989 N N . GLU B 1 18 ? -9.023 -5.395 8.18 1 95.94 18 GLU B N 1
ATOM 1990 C CA . GLU B 1 18 ? -7.75 -5.445 8.898 1 95.94 18 GLU B CA 1
ATOM 1991 C C . GLU B 1 18 ? -7.863 -6.281 10.172 1 95.94 18 GLU B C 1
ATOM 1993 O O . GLU B 1 18 ? -6.891 -6.91 10.594 1 95.94 18 GLU B O 1
ATOM 1998 N N . SER B 1 19 ? -9.008 -6.344 10.719 1 94.19 19 SER B N 1
ATOM 1999 C CA . SER B 1 19 ? -9.211 -7.027 11.992 1 94.19 19 SER B CA 1
ATOM 2000 C C . SER B 1 19 ? -9.719 -8.453 11.781 1 94.19 19 SER B C 1
ATOM 2002 O O . SER B 1 19 ? -9.836 -9.219 12.734 1 94.19 19 SER B O 1
ATOM 2004 N N . SER B 1 20 ? -9.938 -8.711 10.516 1 91.38 20 SER B N 1
ATOM 2005 C CA . SER B 1 20 ? -10.5 -10.031 10.227 1 91.38 20 SER B CA 1
ATOM 2006 C C . SER B 1 20 ? -9.43 -11.117 10.305 1 91.38 20 SER B C 1
ATOM 2008 O O . SER B 1 20 ? -8.25 -10.844 10.109 1 91.38 20 SER B O 1
ATOM 2010 N N . LYS B 1 21 ? -9.938 -12.344 10.703 1 90.69 21 LYS B N 1
ATOM 2011 C CA . LYS B 1 21 ? -9.094 -13.531 10.688 1 90.69 21 LYS B CA 1
ATOM 2012 C C . LYS B 1 21 ? -9.594 -14.547 9.664 1 90.69 21 LYS B C 1
ATOM 2014 O O . LYS B 1 21 ? -10.742 -14.992 9.734 1 90.69 21 LYS B O 1
ATOM 2019 N N . ALA B 1 22 ? -9.086 -14.43 8.508 1 87.75 22 ALA B N 1
ATOM 2020 C CA . ALA B 1 22 ? -9.508 -15.375 7.477 1 87.75 22 ALA B CA 1
ATOM 2021 C C . ALA B 1 22 ? -8.328 -16.219 6.992 1 87.75 22 ALA B C 1
ATOM 2023 O O . ALA B 1 22 ? -7.184 -15.75 7 1 87.75 22 ALA B O 1
ATOM 2024 N N . CYS B 1 23 ? -8.656 -17.469 6.777 1 90.31 23 CYS B N 1
ATOM 2025 C CA . CYS B 1 23 ? -7.684 -18.359 6.164 1 90.31 23 CYS B CA 1
ATOM 2026 C C . CYS B 1 23 ? -8.117 -18.766 4.758 1 90.31 23 CYS B C 1
ATOM 2028 O O . CYS B 1 23 ? -9.258 -19.188 4.555 1 90.31 23 CYS B O 1
ATOM 2030 N N . ALA B 1 24 ? -7.117 -18.609 4.016 1 89.56 24 ALA B N 1
ATOM 2031 C CA . ALA B 1 24 ? -7.414 -18.906 2.619 1 89.56 24 ALA B CA 1
ATOM 2032 C C . ALA B 1 24 ? -7.344 -20.422 2.359 1 89.56 24 ALA B C 1
ATOM 2034 O O . ALA B 1 24 ? -6.828 -21.172 3.188 1 89.56 24 ALA B O 1
ATOM 2035 N N . GLY B 1 25 ? -7.875 -20.953 1.328 1 90.31 25 GLY B N 1
ATOM 2036 C CA . GLY B 1 25 ? -8.031 -22.359 0.967 1 90.31 25 GLY B CA 1
ATOM 2037 C C . GLY B 1 25 ? -6.758 -22.984 0.428 1 90.31 25 GLY B C 1
ATOM 2038 O O . GLY B 1 25 ? -5.664 -22.453 0.634 1 90.31 25 GLY B O 1
ATOM 2039 N N . ASP B 1 26 ? -6.805 -24.172 -0.122 1 97.44 26 ASP B N 1
ATOM 2040 C CA . ASP B 1 26 ? -5.73 -25 -0.668 1 97.44 26 ASP B CA 1
ATOM 2041 C C . ASP B 1 26 ? -5.555 -24.75 -2.164 1 97.44 26 ASP B C 1
ATOM 2043 O O . ASP B 1 26 ? -6.301 -25.297 -2.98 1 97.44 26 ASP B O 1
ATOM 2047 N N . LEU B 1 27 ? -4.516 -23.953 -2.506 1 98.62 27 LEU B N 1
ATOM 2048 C CA . LEU B 1 27 ? -4.305 -23.578 -3.9 1 98.62 27 LEU B CA 1
ATOM 2049 C C . LEU B 1 27 ? -4.027 -24.812 -4.758 1 98.62 27 LEU B C 1
ATOM 2051 O O . LEU B 1 27 ? -4.637 -24.984 -5.816 1 98.62 27 LEU B O 1
ATOM 2055 N N . ARG B 1 28 ? -3.121 -25.672 -4.27 1 98.38 28 ARG B N 1
ATOM 2056 C CA . ARG B 1 28 ? -2.807 -26.906 -4.961 1 98.38 28 ARG B CA 1
ATOM 2057 C C . ARG B 1 28 ? -4.062 -27.734 -5.195 1 98.38 28 ARG B C 1
ATOM 2059 O O . ARG B 1 28 ? -4.312 -28.188 -6.316 1 98.38 28 ARG B O 1
ATOM 2066 N N . GLY B 1 29 ? -4.824 -27.922 -4.133 1 98.38 29 GLY B N 1
ATOM 2067 C CA . GLY B 1 29 ? -6.047 -28.703 -4.234 1 98.38 29 GLY B CA 1
ATOM 2068 C C . GLY B 1 29 ? -7.02 -28.156 -5.258 1 98.38 29 GLY B C 1
ATOM 2069 O O . GLY B 1 29 ? -7.621 -28.906 -6.02 1 98.38 29 GLY B O 1
ATOM 2070 N N . GLU B 1 30 ? -7.16 -26.875 -5.305 1 98.5 30 GLU B N 1
ATOM 2071 C CA . GLU B 1 30 ? -8.094 -26.266 -6.242 1 98.5 30 GLU B CA 1
ATOM 2072 C C . GLU B 1 30 ? -7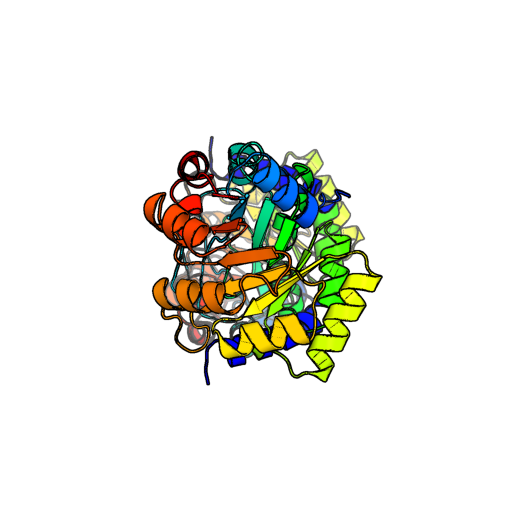.609 -26.406 -7.68 1 98.5 30 GLU B C 1
ATOM 2074 O O . GLU B 1 30 ? -8.414 -26.578 -8.602 1 98.5 30 GLU B O 1
ATOM 2079 N N . ILE B 1 31 ? -6.301 -26.297 -7.891 1 98.56 31 ILE B N 1
ATOM 2080 C CA . ILE B 1 31 ? -5.746 -26.484 -9.227 1 98.56 31 ILE B CA 1
ATOM 2081 C C . ILE B 1 31 ? -5.988 -27.922 -9.688 1 98.56 31 ILE B C 1
ATOM 2083 O O . ILE B 1 31 ? -6.449 -28.156 -10.805 1 98.56 31 ILE B O 1
ATOM 2087 N N . ILE B 1 32 ? -5.73 -28.875 -8.812 1 98.06 32 ILE B N 1
ATOM 2088 C CA . ILE B 1 32 ? -5.914 -30.281 -9.117 1 98.06 32 ILE B CA 1
ATOM 2089 C C . ILE B 1 32 ? -7.379 -30.562 -9.453 1 98.06 32 ILE B C 1
ATOM 2091 O O . ILE B 1 32 ? -7.684 -31.281 -10.406 1 98.06 32 ILE B O 1
ATOM 2095 N N . ARG B 1 33 ? -8.234 -29.984 -8.688 1 98 33 ARG B N 1
ATOM 2096 C CA . ARG B 1 33 ? -9.664 -30.172 -8.93 1 98 33 ARG B CA 1
ATOM 2097 C C . ARG B 1 33 ? -10.055 -29.641 -10.312 1 98 33 ARG B C 1
ATOM 2099 O O . ARG B 1 33 ? -10.766 -30.297 -11.055 1 98 33 ARG B O 1
ATOM 2106 N N . ALA B 1 34 ? -9.602 -28.469 -10.633 1 97.88 34 ALA B N 1
ATOM 2107 C CA . ALA B 1 34 ? -9.883 -27.906 -11.953 1 97.88 34 ALA B CA 1
ATOM 2108 C C . ALA B 1 34 ? -9.375 -28.812 -13.055 1 97.88 34 ALA B C 1
ATOM 2110 O O . ALA B 1 34 ? -10.078 -29.062 -14.039 1 97.88 34 ALA B O 1
ATOM 2111 N N . ASN B 1 35 ? -8.164 -29.297 -12.883 1 97.62 35 ASN B N 1
ATOM 2112 C CA . ASN B 1 35 ? -7.57 -30.188 -13.875 1 97.62 35 ASN B CA 1
ATOM 2113 C C . ASN B 1 35 ? -8.359 -31.484 -14 1 97.62 35 ASN B C 1
ATOM 2115 O O . ASN B 1 35 ? -8.531 -32 -15.109 1 97.62 35 ASN B O 1
ATOM 2119 N N . SER B 1 36 ? -8.797 -32 -12.891 1 97.12 36 SER B N 1
ATOM 2120 C CA . SER B 1 36 ? -9.602 -33.219 -12.898 1 97.12 36 SER B CA 1
ATOM 2121 C C . SER B 1 36 ? -10.906 -33 -13.648 1 97.12 36 SER B C 1
ATOM 2123 O O . SER B 1 36 ? -11.445 -33.969 -14.234 1 97.12 36 SER B O 1
ATOM 2125 N N . ASP B 1 37 ? -11.383 -31.812 -13.656 1 96.62 37 ASP B N 1
ATOM 2126 C CA . ASP B 1 37 ? -12.586 -31.469 -14.398 1 96.62 37 ASP B CA 1
ATOM 2127 C C . ASP B 1 37 ? -12.266 -31.156 -15.859 1 96.62 37 ASP B C 1
ATOM 2129 O O . ASP B 1 37 ? -13.141 -30.719 -16.609 1 96.62 37 ASP B O 1
ATOM 2133 N N . GLY B 1 38 ? -11.039 -31.266 -16.234 1 96.69 38 GLY B N 1
ATOM 2134 C CA . GLY B 1 38 ? -10.617 -31.078 -17.609 1 96.69 38 GLY B CA 1
ATOM 2135 C C . GLY B 1 38 ? -10.375 -29.609 -17.969 1 96.69 38 GLY B C 1
ATOM 2136 O O . GLY B 1 38 ? -10.422 -29.234 -19.141 1 96.69 38 GLY B O 1
ATOM 2137 N N . ARG B 1 39 ? -10.117 -28.859 -16.906 1 97.81 39 ARG B N 1
ATOM 2138 C CA . ARG B 1 39 ? -9.992 -27.422 -17.141 1 97.81 39 ARG B CA 1
ATOM 2139 C C . ARG B 1 39 ? -8.664 -26.891 -16.625 1 97.81 39 ARG B C 1
ATOM 2141 O O . ARG B 1 39 ? -8.18 -27.328 -15.586 1 97.81 39 ARG B O 1
ATOM 2148 N N . LEU B 1 40 ? -8.109 -25.953 -17.375 1 98.5 40 LEU B N 1
ATOM 2149 C CA . LEU B 1 40 ? -6.949 -25.188 -16.922 1 98.5 40 LEU B CA 1
ATOM 2150 C C . LEU B 1 40 ? -7.305 -24.328 -15.719 1 98.5 40 LEU B C 1
ATOM 2152 O O . LEU B 1 40 ? -8.336 -23.641 -15.719 1 98.5 40 LEU B O 1
ATOM 2156 N N . GLY B 1 41 ? -6.551 -24.438 -14.602 1 98.56 41 GLY B N 1
ATOM 2157 C CA . GLY B 1 41 ? -6.766 -23.531 -13.484 1 98.56 41 GLY B CA 1
ATOM 2158 C C . GLY B 1 41 ? -6.43 -22.078 -13.812 1 98.56 41 GLY B C 1
ATOM 2159 O O . GLY B 1 41 ? -5.457 -21.812 -14.523 1 98.56 41 GLY B O 1
ATOM 2160 N N . VAL B 1 42 ? -7.223 -21.141 -13.328 1 98.81 42 VAL B N 1
ATOM 2161 C CA . VAL B 1 42 ? -6.957 -19.719 -13.523 1 98.81 42 VAL B CA 1
ATOM 2162 C C . VAL B 1 42 ? -6.746 -19.047 -12.172 1 98.81 42 VAL B C 1
ATOM 2164 O O . VAL B 1 42 ? -7.617 -19.094 -11.297 1 98.81 42 VAL B O 1
ATOM 2167 N N . ILE B 1 43 ? -5.594 -18.531 -11.961 1 98.88 43 ILE B N 1
ATOM 2168 C CA . ILE B 1 43 ? -5.285 -17.703 -10.797 1 98.88 43 ILE B CA 1
ATOM 2169 C C . ILE B 1 43 ? -5.348 -16.219 -11.188 1 98.88 43 ILE B C 1
ATOM 2171 O O . ILE B 1 43 ? -4.574 -15.773 -12.039 1 98.88 43 ILE B O 1
ATOM 2175 N N . ALA B 1 44 ? -6.27 -15.5 -10.633 1 98.69 44 ALA B N 1
ATOM 2176 C CA . ALA B 1 44 ? -6.43 -14.078 -10.945 1 98.69 44 ALA B CA 1
ATOM 2177 C C . ALA B 1 44 ? -5.539 -13.219 -10.062 1 98.69 44 ALA B C 1
ATOM 2179 O O . ALA B 1 44 ? -5.594 -13.32 -8.828 1 98.69 44 ALA B O 1
ATOM 2180 N N . GLU B 1 45 ? -4.805 -12.406 -10.711 1 98.56 45 GLU B N 1
ATOM 2181 C CA . GLU B 1 45 ? -3.879 -11.555 -9.977 1 98.56 45 GLU B CA 1
ATOM 2182 C C . GLU B 1 45 ? -4.461 -10.156 -9.766 1 98.56 45 GLU B C 1
ATOM 2184 O O . GLU B 1 45 ? -5.043 -9.578 -10.68 1 98.56 45 GLU B O 1
ATOM 2189 N N . TYR B 1 46 ? -4.406 -9.688 -8.531 1 98.06 46 TYR B N 1
ATOM 2190 C CA . TYR B 1 46 ? -4.684 -8.289 -8.219 1 98.06 46 TYR B CA 1
ATOM 2191 C C . TYR B 1 46 ? -3.4 -7.469 -8.188 1 98.06 46 TYR B C 1
ATOM 2193 O O . TYR B 1 46 ? -2.68 -7.461 -7.191 1 98.06 46 TYR B O 1
ATOM 2201 N N . LYS B 1 47 ? -3.174 -6.805 -9.258 1 95.62 47 LYS B N 1
ATOM 2202 C CA . LYS B 1 47 ? -1.984 -6 -9.516 1 95.62 47 LYS B CA 1
ATOM 2203 C C . LYS B 1 47 ? -2.361 -4.613 -10.031 1 95.62 47 LYS B C 1
ATOM 2205 O O . LYS B 1 47 ? -2.727 -4.461 -11.203 1 95.62 47 LYS B O 1
ATOM 2210 N N . ARG B 1 48 ? -2.139 -3.646 -9.266 1 92.25 48 ARG B N 1
ATOM 2211 C CA . ARG B 1 48 ? -2.633 -2.311 -9.586 1 92.25 48 ARG B CA 1
ATOM 2212 C C . ARG B 1 48 ? -1.616 -1.537 -10.414 1 92.25 48 ARG B C 1
ATOM 2214 O O . ARG B 1 48 ? -1.987 -0.676 -11.219 1 92.25 48 ARG B O 1
ATOM 2221 N N . MET B 1 49 ? -0.391 -1.822 -10.164 1 90.38 49 MET B N 1
ATOM 2222 C CA . MET B 1 49 ? 0.709 -1.188 -10.883 1 90.38 49 MET B CA 1
ATOM 2223 C C . MET B 1 49 ? 1.907 -2.127 -10.984 1 90.38 49 MET B C 1
ATOM 2225 O O . MET B 1 49 ? 1.98 -3.125 -10.258 1 90.38 49 MET B O 1
ATOM 2229 N N . SER B 1 50 ? 2.705 -1.873 -11.906 1 88.75 50 SER B N 1
ATOM 2230 C CA . SER B 1 50 ? 3.988 -2.545 -12.086 1 88.75 50 SER B CA 1
ATOM 2231 C C . SER B 1 50 ? 5.102 -1.545 -12.367 1 88.75 50 SER B C 1
ATOM 2233 O O . SER B 1 50 ? 4.844 -0.353 -12.547 1 88.75 50 SER B O 1
ATOM 2235 N N . PRO B 1 51 ? 6.32 -1.982 -12.352 1 84.38 51 PRO B N 1
ATOM 2236 C CA . PRO B 1 51 ? 7.426 -1.071 -12.672 1 84.38 51 PRO B CA 1
ATOM 2237 C C . PRO B 1 51 ? 7.273 -0.413 -14.039 1 84.38 51 PRO B C 1
ATOM 2239 O O . PRO B 1 51 ? 7.84 0.656 -14.281 1 84.38 51 PRO B O 1
ATOM 2242 N N . THR B 1 52 ? 6.414 -1.052 -14.852 1 81.56 52 THR B N 1
ATOM 2243 C CA . THR B 1 52 ? 6.246 -0.504 -16.188 1 81.56 52 THR B CA 1
ATOM 2244 C C . THR B 1 52 ? 5.062 0.457 -16.234 1 81.56 52 THR B C 1
ATOM 2246 O O . THR B 1 52 ? 4.773 1.044 -17.281 1 81.56 52 THR B O 1
ATOM 2249 N N . GLY B 1 53 ? 4.336 0.671 -15.203 1 82.88 53 GLY B N 1
ATOM 2250 C CA . GLY B 1 53 ? 3.273 1.663 -15.148 1 82.88 53 GLY B CA 1
ATOM 2251 C C . GLY B 1 53 ? 2.014 1.155 -14.469 1 82.88 53 GLY B C 1
ATOM 2252 O O . GLY B 1 53 ? 1.978 0.024 -13.984 1 82.88 53 GLY B O 1
ATOM 2253 N N . ALA B 1 54 ? 1.009 2.059 -14.492 1 84.81 54 ALA B N 1
ATOM 2254 C CA . ALA B 1 54 ? -0.281 1.722 -13.898 1 84.81 54 ALA B CA 1
ATOM 2255 C C . ALA B 1 54 ? -1.003 0.655 -14.711 1 84.81 54 ALA B C 1
ATOM 2257 O O . ALA B 1 54 ? -0.985 0.692 -15.945 1 84.81 54 ALA B O 1
ATOM 2258 N N . VAL B 1 55 ? -1.559 -0.338 -14.062 1 89.19 55 VAL B N 1
ATOM 2259 C CA . VAL B 1 55 ? -2.387 -1.35 -14.711 1 89.19 55 VAL B CA 1
ATOM 2260 C C . VAL B 1 55 ? -3.859 -0.964 -14.594 1 89.19 55 VAL B C 1
ATOM 2262 O O . VAL B 1 55 ? -4.504 -0.642 -15.594 1 89.19 55 VAL B O 1
ATOM 2265 N N . ASN B 1 56 ? -4.363 -0.854 -13.406 1 87.88 56 ASN B N 1
ATOM 2266 C CA . ASN B 1 56 ? -5.699 -0.381 -13.062 1 87.88 56 ASN B CA 1
ATOM 2267 C C . ASN B 1 56 ? -5.777 0.091 -11.617 1 87.88 56 ASN B C 1
ATOM 2269 O O . ASN B 1 56 ? -5.891 -0.724 -10.703 1 87.88 56 ASN B O 1
ATOM 2273 N N . LEU B 1 57 ? -5.887 1.3 -11.477 1 83.5 57 LEU B N 1
ATOM 2274 C CA . LEU B 1 57 ? -5.863 1.89 -10.141 1 83.5 57 LEU B CA 1
ATOM 2275 C C . LEU B 1 57 ? -7.281 2.166 -9.641 1 83.5 57 LEU B C 1
ATOM 2277 O O . LEU B 1 57 ? -7.48 2.486 -8.469 1 83.5 57 LEU B O 1
ATOM 2281 N N . GLY B 1 58 ? -8.242 1.954 -10.461 1 80.69 58 GLY B N 1
ATOM 2282 C CA . GLY B 1 58 ? -9.594 2.391 -10.141 1 80.69 58 GLY B CA 1
ATOM 2283 C C . GLY B 1 58 ? -10.453 1.288 -9.555 1 80.69 58 GLY B C 1
ATOM 2284 O O . GLY B 1 58 ? -11.539 1.553 -9.031 1 80.69 58 GLY B O 1
ATOM 2285 N N . VAL B 1 59 ? -9.977 0.04 -9.578 1 86.56 59 VAL B N 1
ATOM 2286 C CA . VAL B 1 59 ? -10.82 -1.059 -9.109 1 86.56 59 VAL B CA 1
ATOM 2287 C C . VAL B 1 59 ? -10.5 -1.366 -7.652 1 86.56 59 VAL B C 1
ATOM 2289 O O . VAL B 1 59 ? -9.352 -1.656 -7.309 1 86.56 59 VAL B O 1
ATOM 2292 N N . ASP B 1 60 ? -11.539 -1.264 -6.832 1 91.69 60 ASP B N 1
ATOM 2293 C CA . ASP B 1 60 ? -11.312 -1.633 -5.438 1 91.69 60 ASP B CA 1
ATOM 2294 C C . ASP B 1 60 ? -11.234 -3.148 -5.273 1 91.69 60 ASP B C 1
ATOM 2296 O O . ASP B 1 60 ? -11.859 -3.891 -6.035 1 91.69 60 ASP B O 1
ATOM 2300 N N . PRO B 1 61 ? -10.492 -3.619 -4.324 1 96.94 61 PRO B N 1
ATOM 2301 C CA . PRO B 1 61 ? -10.211 -5.051 -4.199 1 96.94 61 PRO B CA 1
ATOM 2302 C C . PRO B 1 61 ? -11.469 -5.879 -3.955 1 96.94 61 PRO B C 1
ATOM 2304 O O . PRO B 1 61 ? -11.586 -6.996 -4.465 1 96.94 61 PRO B O 1
ATOM 2307 N N . TRP B 1 62 ? -12.477 -5.359 -3.199 1 97 62 TRP B N 1
ATOM 2308 C CA . TRP B 1 62 ? -13.68 -6.141 -2.92 1 97 62 TRP B CA 1
ATOM 2309 C C . TRP B 1 62 ? -14.414 -6.48 -4.207 1 97 62 TRP B C 1
ATOM 2311 O O . TRP B 1 62 ? -14.789 -7.633 -4.434 1 97 62 TRP B O 1
ATOM 2321 N N . SER B 1 63 ? -14.633 -5.43 -5.027 1 95.56 63 SER B N 1
ATOM 2322 C CA . SER B 1 63 ? -15.336 -5.629 -6.293 1 95.56 63 SER B CA 1
ATOM 2323 C C . SER B 1 63 ? -14.586 -6.609 -7.188 1 95.56 63 SER B C 1
ATOM 2325 O O . SER B 1 63 ? -15.195 -7.496 -7.789 1 95.56 63 SER B O 1
ATOM 2327 N N . TYR B 1 64 ? -13.289 -6.488 -7.238 1 97.44 64 TYR B N 1
ATOM 2328 C CA . TYR B 1 64 ? -12.477 -7.348 -8.086 1 97.44 64 TYR B CA 1
ATOM 2329 C C . TYR B 1 64 ? -12.57 -8.805 -7.645 1 97.44 64 TYR B C 1
ATOM 2331 O O . TYR B 1 64 ? -12.93 -9.68 -8.438 1 97.44 64 TYR B O 1
ATOM 2339 N N . PHE B 1 65 ? -12.32 -9.094 -6.395 1 98.06 65 PHE B N 1
ATOM 2340 C CA . PHE B 1 65 ? -12.289 -10.469 -5.902 1 98.06 65 PHE B CA 1
ATOM 2341 C C . PHE B 1 65 ? -13.672 -11.102 -5.965 1 98.06 65 PHE B C 1
ATOM 2343 O O . PHE B 1 65 ? -13.812 -12.266 -6.344 1 98.06 65 PHE B O 1
ATOM 2350 N N . ASN B 1 66 ? -14.672 -10.328 -5.664 1 96.88 66 ASN B N 1
ATOM 2351 C CA . ASN B 1 66 ? -16.031 -10.859 -5.68 1 96.88 66 ASN B CA 1
ATOM 2352 C C . ASN B 1 66 ? -16.469 -11.211 -7.094 1 96.88 66 ASN B C 1
ATOM 2354 O O . ASN B 1 66 ? -17.203 -12.188 -7.297 1 96.88 66 ASN B O 1
ATOM 2358 N N . SER B 1 67 ? -16.016 -10.445 -8 1 96.56 67 SER B N 1
ATOM 2359 C CA . SER B 1 67 ? -16.453 -10.672 -9.375 1 96.56 67 SER B CA 1
ATOM 2360 C C . SER B 1 67 ? -15.805 -11.93 -9.961 1 96.56 67 SER B C 1
ATOM 2362 O O . SER B 1 67 ? -16.297 -12.484 -10.938 1 96.56 67 SER B O 1
ATOM 2364 N N . LEU B 1 68 ? -14.734 -12.43 -9.305 1 98.19 68 LEU B N 1
ATOM 2365 C CA . LEU B 1 68 ? -13.938 -13.477 -9.938 1 98.19 68 LEU B CA 1
ATOM 2366 C C . LEU B 1 68 ? -13.961 -14.75 -9.094 1 98.19 68 LEU B C 1
ATOM 2368 O O . LEU B 1 68 ? -13.578 -15.82 -9.57 1 98.19 68 LEU B O 1
ATOM 2372 N N . ARG B 1 69 ? -14.414 -14.703 -7.859 1 97.12 69 ARG B N 1
ATOM 2373 C CA . ARG B 1 69 ? -14.219 -15.766 -6.879 1 97.12 69 ARG B CA 1
ATOM 2374 C C . ARG B 1 69 ? -14.781 -17.094 -7.383 1 97.12 69 ARG B C 1
ATOM 2376 O O . ARG B 1 69 ? -14.227 -18.156 -7.102 1 97.12 69 ARG B O 1
ATOM 2383 N N . ASP B 1 70 ? -15.805 -17.047 -8.188 1 96.69 70 ASP B N 1
ATOM 2384 C CA . ASP B 1 70 ? -16.438 -18.281 -8.625 1 96.69 70 ASP B CA 1
ATOM 2385 C C . ASP B 1 70 ? -15.883 -18.75 -9.969 1 96.69 70 ASP B C 1
ATOM 2387 O O . ASP B 1 70 ? -16.281 -19.781 -10.492 1 96.69 70 ASP B O 1
ATOM 2391 N N . ARG B 1 71 ? -14.898 -18.031 -10.508 1 97.12 71 ARG B N 1
ATOM 2392 C CA . ARG B 1 71 ? -14.43 -18.328 -11.852 1 97.12 71 ARG B CA 1
ATOM 2393 C C . ARG B 1 71 ? -12.953 -18.734 -11.844 1 97.12 71 ARG B C 1
ATOM 2395 O O . ARG B 1 71 ? -12.414 -19.141 -12.867 1 97.12 71 ARG B O 1
ATOM 2402 N N . VAL B 1 72 ? -12.375 -18.594 -10.695 1 98.44 72 VAL B N 1
ATOM 2403 C CA . VAL B 1 72 ? -10.938 -18.828 -10.641 1 98.44 72 VAL B CA 1
ATOM 2404 C C . VAL B 1 72 ? -10.617 -19.844 -9.539 1 98.44 72 VAL B C 1
ATOM 2406 O O . VAL B 1 72 ? -11.438 -20.078 -8.648 1 98.44 72 VAL B O 1
ATOM 2409 N N . VAL B 1 73 ? -9.43 -20.438 -9.562 1 98.44 73 VAL B N 1
ATOM 2410 C CA . VAL B 1 73 ? -9.039 -21.422 -8.57 1 98.44 73 VAL B CA 1
ATOM 2411 C C . VAL B 1 73 ? -8.398 -20.734 -7.371 1 98.44 73 VAL B C 1
ATOM 2413 O O . VAL B 1 73 ? -8.195 -21.344 -6.32 1 98.44 73 VAL B O 1
ATOM 2416 N N . GLY B 1 74 ? -8.07 -19.453 -7.543 1 98.62 74 GLY B N 1
ATOM 2417 C CA . GLY B 1 74 ? -7.461 -18.672 -6.48 1 98.62 74 GLY B CA 1
ATOM 2418 C C . GLY B 1 74 ? -7.02 -17.297 -6.93 1 98.62 74 GLY B C 1
ATOM 2419 O O . GLY B 1 74 ? -7.242 -16.906 -8.078 1 98.62 74 GLY B O 1
ATOM 2420 N N . PHE B 1 75 ? -6.457 -16.547 -6 1 98.81 75 PHE B N 1
ATOM 2421 C CA . PHE B 1 75 ? -6.004 -15.188 -6.262 1 98.81 75 PHE B CA 1
ATOM 2422 C C . PHE B 1 75 ? -4.508 -15.055 -6 1 98.81 75 PHE B C 1
ATOM 2424 O O . PHE B 1 75 ? -3.959 -15.75 -5.141 1 98.81 75 PHE B O 1
ATOM 2431 N N . SER B 1 76 ? -3.82 -14.328 -6.805 1 98.88 76 SER B N 1
ATOM 2432 C CA . SER B 1 76 ? -2.48 -13.82 -6.531 1 98.88 76 SER B CA 1
ATOM 2433 C C . SER B 1 76 ? -2.516 -12.336 -6.176 1 98.88 76 SER B C 1
ATOM 2435 O O . SER B 1 76 ? -2.986 -11.508 -6.965 1 98.88 76 SER B O 1
ATOM 2437 N N . VAL B 1 77 ? -2.004 -11.977 -5.027 1 98.69 77 VAL B N 1
ATOM 2438 C CA . VAL B 1 77 ? -2.154 -10.609 -4.539 1 98.69 77 VAL B CA 1
ATOM 2439 C C . VAL B 1 77 ? -0.778 -9.977 -4.336 1 98.69 77 VAL B C 1
ATOM 2441 O O . VAL B 1 77 ? 0.012 -10.453 -3.514 1 98.69 77 VAL B O 1
ATOM 2444 N N . LEU B 1 78 ? -0.535 -8.953 -5.098 1 98.12 78 LEU B N 1
ATOM 2445 C CA . LEU B 1 78 ? 0.71 -8.211 -4.91 1 98.12 78 LEU B CA 1
ATOM 2446 C C . LEU B 1 78 ? 0.688 -7.434 -3.602 1 98.12 78 LEU B C 1
ATOM 2448 O O . LEU B 1 78 ? -0.262 -6.695 -3.328 1 98.12 78 LEU B O 1
ATOM 2452 N N . THR B 1 79 ? 1.801 -7.551 -2.836 1 98.25 79 THR B N 1
ATOM 2453 C CA . THR B 1 79 ? 1.841 -6.859 -1.554 1 98.25 79 THR B CA 1
ATOM 2454 C C . THR B 1 79 ? 2.979 -5.84 -1.524 1 98.25 79 THR B C 1
ATOM 2456 O O . THR B 1 79 ? 3.031 -4.984 -0.638 1 98.25 79 THR B O 1
ATOM 2459 N N . GLU B 1 80 ? 3.898 -5.91 -2.49 1 97 80 GLU B N 1
ATOM 2460 C CA . GLU B 1 80 ? 4.988 -4.941 -2.555 1 97 80 GLU B CA 1
ATOM 2461 C C . GLU B 1 80 ? 4.461 -3.527 -2.773 1 97 80 GLU B C 1
ATOM 2463 O O . GLU B 1 80 ? 3.787 -3.258 -3.77 1 97 80 GLU B O 1
ATOM 2468 N N . PRO B 1 81 ? 4.734 -2.604 -1.902 1 95.88 81 PRO B N 1
ATOM 2469 C CA . PRO B 1 81 ? 4.02 -1.325 -1.918 1 95.88 81 PRO B CA 1
ATOM 2470 C C . PRO B 1 81 ? 4.68 -0.291 -2.828 1 95.88 81 PRO B C 1
ATOM 2472 O O . PRO B 1 81 ? 4.023 0.659 -3.266 1 95.88 81 PRO B O 1
ATOM 2475 N N . ILE B 1 82 ? 5.938 -0.374 -3.125 1 94.06 82 ILE B N 1
ATOM 2476 C CA . ILE B 1 82 ? 6.684 0.721 -3.738 1 94.06 82 ILE B CA 1
ATOM 2477 C C . ILE B 1 82 ? 6.531 0.661 -5.258 1 94.06 82 ILE B C 1
ATOM 2479 O O . ILE B 1 82 ? 6.031 1.604 -5.875 1 94.06 82 ILE B O 1
ATOM 2483 N N . PHE B 1 83 ? 6.711 -0.478 -5.836 1 91.94 83 PHE B N 1
ATOM 2484 C CA . PHE B 1 83 ? 6.699 -0.59 -7.289 1 91.94 83 PHE B CA 1
ATOM 2485 C C . PHE B 1 83 ? 5.34 -1.079 -7.781 1 91.94 83 PHE B C 1
ATOM 2487 O O . PHE B 1 83 ? 4.973 -0.841 -8.938 1 91.94 83 PHE B O 1
ATOM 2494 N N . PHE B 1 84 ? 4.566 -1.751 -6.855 1 93.75 84 PHE B N 1
ATOM 2495 C CA . PHE B 1 84 ? 3.361 -2.426 -7.32 1 93.75 84 PHE B CA 1
ATOM 2496 C C . PHE B 1 84 ? 2.125 -1.858 -6.637 1 93.75 84 PHE B C 1
ATOM 2498 O O . PHE B 1 84 ? 1.005 -2.301 -6.898 1 93.75 84 PHE B O 1
ATOM 2505 N N . ALA B 1 85 ? 2.301 -0.889 -5.746 1 93.75 85 ALA B N 1
ATOM 2506 C CA . ALA B 1 85 ? 1.202 -0.312 -4.977 1 93.75 85 ALA B CA 1
ATOM 2507 C C . ALA B 1 85 ? 0.393 -1.399 -4.277 1 93.75 85 ALA B C 1
ATOM 2509 O O . ALA B 1 85 ? -0.837 -1.333 -4.227 1 93.75 85 ALA B O 1
ATOM 2510 N N . GLY B 1 86 ? 1.135 -2.441 -3.848 1 96.12 86 GLY B N 1
ATOM 2511 C CA . GLY B 1 86 ? 0.518 -3.525 -3.1 1 96.12 86 GLY B CA 1
ATOM 2512 C C . GLY B 1 86 ? 0.312 -3.197 -1.633 1 96.12 86 GLY B C 1
ATOM 2513 O O . GLY B 1 86 ? 0.761 -2.154 -1.156 1 96.12 86 GLY B O 1
ATOM 2514 N N . ASN B 1 87 ? -0.406 -4.094 -0.989 1 97.44 87 ASN B N 1
ATOM 2515 C CA . ASN B 1 87 ? -0.74 -3.912 0.42 1 97.44 87 ASN B CA 1
ATOM 2516 C C . ASN B 1 87 ? -1.152 -5.23 1.071 1 97.44 87 ASN B C 1
ATOM 2518 O O . ASN B 1 87 ? -1.881 -6.023 0.471 1 97.44 87 ASN B O 1
ATOM 2522 N N . TYR B 1 88 ? -0.712 -5.449 2.305 1 97.88 88 TYR B N 1
ATOM 2523 C CA . TYR B 1 88 ? -1.1 -6.633 3.066 1 97.88 88 TYR B CA 1
ATOM 2524 C C . TYR B 1 88 ? -2.615 -6.723 3.195 1 97.88 88 TYR B C 1
ATOM 2526 O O . TYR B 1 88 ? -3.178 -7.82 3.191 1 97.88 88 TYR B O 1
ATOM 2534 N N . LEU B 1 89 ? -3.254 -5.617 3.236 1 97.56 89 LEU B N 1
ATOM 2535 C CA . LEU B 1 89 ? -4.703 -5.555 3.389 1 97.56 89 LEU B CA 1
ATOM 2536 C C . LEU B 1 89 ? -5.402 -6.316 2.268 1 97.56 89 LEU B C 1
ATOM 2538 O O . LEU B 1 89 ? -6.445 -6.934 2.488 1 97.56 89 LEU B O 1
ATOM 2542 N N . PHE B 1 90 ? -4.855 -6.297 1.126 1 97.94 90 PHE B N 1
ATOM 2543 C CA . PHE B 1 90 ? -5.504 -6.918 -0.025 1 97.94 90 PHE B CA 1
ATOM 2544 C C . PHE B 1 90 ? -5.508 -8.438 0.108 1 97.94 90 PHE B C 1
ATOM 2546 O O . PHE B 1 90 ? -6.402 -9.109 -0.415 1 97.94 90 PHE B O 1
ATOM 2553 N N . VAL B 1 91 ? -4.492 -8.953 0.813 1 98.38 91 VAL B N 1
ATOM 2554 C CA . VAL B 1 91 ? -4.469 -10.391 1.08 1 98.38 91 VAL B CA 1
ATOM 2555 C C . VAL B 1 91 ? -5.629 -10.766 1.999 1 98.38 91 VAL B C 1
ATOM 2557 O O . VAL B 1 91 ? -6.324 -11.75 1.757 1 98.38 91 VAL B O 1
ATOM 2560 N N . LYS B 1 92 ? -5.855 -9.906 2.982 1 97.75 92 LYS B N 1
ATOM 2561 C CA . LYS B 1 92 ? -6.949 -10.148 3.918 1 97.75 92 LYS B CA 1
ATOM 2562 C C . LYS B 1 92 ? -8.297 -10.109 3.209 1 97.75 92 LYS B C 1
ATOM 2564 O O . LYS B 1 92 ? -9.164 -10.945 3.461 1 97.75 92 LYS B O 1
ATOM 2569 N N . ILE B 1 93 ? -8.422 -9.164 2.361 1 97.69 93 ILE B N 1
ATOM 2570 C CA . ILE B 1 93 ? -9.672 -9 1.634 1 97.69 93 ILE B CA 1
ATOM 2571 C C . ILE B 1 93 ? -9.906 -10.203 0.72 1 97.69 93 ILE B C 1
ATOM 2573 O O . ILE B 1 93 ? -11.016 -10.734 0.66 1 97.69 93 ILE B O 1
ATOM 2577 N N . ALA B 1 94 ? -8.883 -10.648 0.064 1 98.19 94 ALA B N 1
ATOM 2578 C CA . ALA B 1 94 ? -8.984 -11.812 -0.817 1 98.19 94 ALA B CA 1
ATOM 2579 C C . ALA B 1 94 ? -9.305 -13.078 -0.025 1 98.19 94 ALA B C 1
ATOM 2581 O O . ALA B 1 94 ? -10.156 -13.875 -0.433 1 98.19 94 ALA B O 1
ATOM 2582 N N . ALA B 1 95 ? -8.625 -13.242 1.093 1 97.69 95 ALA B N 1
ATOM 2583 C CA . ALA B 1 95 ? -8.812 -14.445 1.904 1 97.69 95 ALA B CA 1
ATOM 2584 C C . ALA B 1 95 ? -10.25 -14.547 2.412 1 97.69 95 ALA B C 1
ATOM 2586 O O . ALA B 1 95 ? -10.773 -15.648 2.592 1 97.69 95 ALA B O 1
ATOM 2587 N N . ALA B 1 96 ? -10.859 -13.438 2.58 1 96 96 ALA B N 1
ATOM 2588 C CA . ALA B 1 96 ? -12.227 -13.406 3.096 1 96 96 ALA B CA 1
ATOM 2589 C C . ALA B 1 96 ? -13.211 -13.992 2.088 1 96 96 ALA B C 1
ATOM 2591 O O . ALA B 1 96 ? -14.336 -14.344 2.443 1 96 96 ALA B O 1
ATOM 2592 N N . THR B 1 97 ? -12.82 -14.133 0.844 1 96.12 97 THR B N 1
ATOM 2593 C CA . THR B 1 97 ? -13.688 -14.727 -0.17 1 96.12 97 THR B CA 1
ATOM 2594 C C . THR B 1 97 ? -13.766 -16.234 0.012 1 96.12 97 THR B C 1
ATOM 2596 O O . THR B 1 97 ? -14.641 -16.891 -0.559 1 96.12 97 THR B O 1
ATOM 2599 N N . GLY B 1 98 ? -12.758 -16.797 0.634 1 95.25 98 GLY B N 1
ATOM 2600 C CA . GLY B 1 98 ? -12.688 -18.234 0.809 1 95.25 98 GLY B CA 1
ATOM 2601 C C . GLY B 1 98 ? -11.836 -18.922 -0.247 1 95.25 98 GLY B C 1
ATOM 2602 O O . GLY B 1 98 ? -11.609 -20.125 -0.178 1 95.25 98 GLY B O 1
ATOM 2603 N N . ARG B 1 99 ? -11.367 -18.203 -1.172 1 97.75 99 ARG B N 1
ATOM 2604 C CA . ARG B 1 99 ? -10.516 -18.766 -2.213 1 97.75 99 ARG B CA 1
ATOM 2605 C C . ARG B 1 99 ? -9.047 -18.75 -1.785 1 97.75 99 ARG B C 1
ATOM 2607 O O . ARG B 1 99 ? -8.633 -17.906 -0.994 1 97.75 99 ARG B O 1
ATOM 2614 N N . PRO B 1 100 ? -8.273 -19.688 -2.309 1 98.75 100 PRO B N 1
ATOM 2615 C CA . PRO B 1 100 ? -6.84 -19.656 -2.018 1 98.75 100 PRO B CA 1
ATOM 2616 C C . PRO B 1 100 ? -6.176 -18.359 -2.455 1 98.75 100 PRO B C 1
ATOM 2618 O O . PRO B 1 100 ? -6.555 -17.781 -3.48 1 98.75 100 PRO B O 1
ATOM 2621 N N . VAL B 1 101 ? -5.184 -17.953 -1.689 1 98.88 101 VAL B N 1
ATOM 2622 C CA . VAL B 1 101 ? -4.52 -16.688 -1.972 1 98.88 101 VAL B CA 1
ATOM 2623 C C . VAL B 1 101 ? -3.004 -16.891 -1.975 1 98.88 101 VAL B C 1
ATOM 2625 O O . VAL B 1 101 ? -2.445 -17.438 -1.027 1 98.88 101 VAL B O 1
ATOM 2628 N N . LEU B 1 102 ? -2.395 -16.516 -3.07 1 98.88 102 LEU B N 1
ATOM 2629 C CA . LEU B 1 102 ? -0.94 -16.422 -3.145 1 98.88 102 LEU B CA 1
ATOM 2630 C C . LEU B 1 102 ? -0.462 -15.047 -2.676 1 98.88 102 LEU B C 1
ATOM 2632 O O . LEU B 1 102 ? -0.849 -14.023 -3.242 1 98.88 102 LEU B O 1
ATOM 2636 N N . PHE B 1 103 ? 0.3 -15.062 -1.539 1 98.81 103 PHE B N 1
ATOM 2637 C CA . PHE B 1 103 ? 1.054 -13.883 -1.12 1 98.81 103 PHE B CA 1
ATOM 2638 C C . PHE B 1 103 ? 2.188 -13.594 -2.096 1 98.81 103 PHE B C 1
ATOM 2640 O O . PHE B 1 103 ? 3.234 -14.242 -2.049 1 98.81 103 PHE B O 1
ATOM 2647 N N . LYS B 1 104 ? 1.926 -12.641 -2.988 1 98.69 104 LYS B N 1
ATOM 2648 C CA . LYS B 1 104 ? 2.908 -12.375 -4.035 1 98.69 104 LYS B CA 1
ATOM 2649 C C . LYS B 1 104 ? 3.744 -11.141 -3.699 1 98.69 104 LYS B C 1
ATOM 2651 O O . LYS B 1 104 ? 3.262 -10.016 -3.801 1 98.69 104 LYS B O 1
ATOM 2656 N N . ASP B 1 105 ? 4.957 -11.406 -3.303 1 98.25 105 ASP B N 1
ATOM 2657 C CA . ASP B 1 105 ? 5.977 -10.422 -2.947 1 98.25 105 ASP B CA 1
ATOM 2658 C C . ASP B 1 105 ? 7.375 -10.945 -3.271 1 98.25 105 ASP B C 1
ATOM 2660 O O . ASP B 1 105 ? 7.523 -12.047 -3.811 1 98.25 105 ASP B O 1
ATOM 2664 N N . PHE B 1 106 ? 8.359 -10.141 -3.047 1 97.94 106 PHE B N 1
ATOM 2665 C CA . PHE B 1 106 ? 9.75 -10.547 -3.16 1 97.94 106 PHE B CA 1
ATOM 2666 C C . PHE B 1 106 ? 10.289 -11.023 -1.813 1 97.94 106 PHE B C 1
ATOM 2668 O O . PHE B 1 106 ? 11.07 -10.32 -1.169 1 97.94 106 PHE B O 1
ATOM 2675 N N . VAL B 1 107 ? 9.906 -12.234 -1.503 1 98.75 107 VAL B N 1
ATOM 2676 C CA . VAL B 1 107 ? 10.148 -12.781 -0.173 1 98.75 107 VAL B CA 1
ATOM 2677 C C . VAL B 1 107 ? 11.633 -13.125 -0.017 1 98.75 107 VAL B C 1
ATOM 2679 O O . VAL B 1 107 ? 12.172 -13.93 -0.783 1 98.75 107 VAL B O 1
ATOM 2682 N N . VAL B 1 108 ? 12.289 -12.523 0.985 1 98.5 108 VAL B N 1
ATOM 2683 C CA . VAL B 1 108 ? 13.711 -12.727 1.21 1 98.5 108 VAL B CA 1
ATOM 2684 C C . VAL B 1 108 ? 13.977 -12.969 2.695 1 98.5 108 VAL B C 1
ATOM 2686 O O . VAL B 1 108 ? 15.125 -13.125 3.111 1 98.5 108 VAL B O 1
ATOM 2689 N N . ASP B 1 109 ? 12.906 -13.016 3.496 1 98.62 109 ASP B N 1
ATOM 2690 C CA . ASP B 1 109 ? 13.039 -13.109 4.945 1 98.62 109 ASP B CA 1
ATOM 2691 C C . ASP B 1 109 ? 11.891 -13.922 5.551 1 98.62 109 ASP B C 1
ATOM 2693 O O . ASP B 1 109 ? 10.758 -13.844 5.082 1 98.62 109 ASP B O 1
ATOM 2697 N N . ARG B 1 110 ? 12.18 -14.617 6.617 1 98.75 110 ARG B N 1
ATOM 2698 C CA . ARG B 1 110 ? 11.18 -15.43 7.309 1 98.75 110 ARG B CA 1
ATOM 2699 C C . ARG B 1 110 ? 10.023 -14.57 7.801 1 98.75 110 ARG B C 1
ATOM 2701 O O . ARG B 1 110 ? 8.883 -15.039 7.879 1 98.75 110 ARG B O 1
ATOM 2708 N N . ARG B 1 111 ? 10.297 -13.344 8.156 1 98.56 111 ARG B N 1
ATOM 2709 C CA . ARG B 1 111 ? 9.266 -12.445 8.672 1 98.56 111 ARG B CA 1
ATOM 2710 C C . ARG B 1 111 ? 8.172 -12.219 7.641 1 98.56 111 ARG B C 1
ATOM 2712 O O . ARG B 1 111 ? 7.012 -11.984 7.996 1 98.56 111 ARG B O 1
ATOM 2719 N N . GLN B 1 112 ? 8.5 -12.227 6.395 1 98.75 112 GLN B N 1
ATOM 2720 C CA . GLN B 1 112 ? 7.496 -12.109 5.344 1 98.75 112 GLN B CA 1
ATOM 2721 C C . GLN B 1 112 ? 6.629 -13.359 5.27 1 98.75 112 GLN B C 1
ATOM 2723 O O . GLN B 1 112 ? 5.434 -13.281 4.977 1 98.75 112 GLN B O 1
ATOM 2728 N N . VAL B 1 113 ? 7.277 -14.547 5.508 1 98.81 113 VAL B N 1
ATOM 2729 C CA . VAL B 1 113 ? 6.527 -15.797 5.559 1 98.81 113 VAL B CA 1
ATOM 2730 C C . VAL B 1 113 ? 5.547 -15.766 6.727 1 98.81 113 VAL B C 1
ATOM 2732 O O . VAL B 1 113 ? 4.383 -16.156 6.582 1 98.81 113 VAL B O 1
ATOM 2735 N N . ASP B 1 114 ? 6.039 -15.297 7.867 1 98.5 114 ASP B N 1
ATOM 2736 C CA . ASP B 1 114 ? 5.16 -15.133 9.023 1 98.5 114 ASP B CA 1
ATOM 2737 C C . ASP B 1 114 ? 3.975 -14.227 8.68 1 98.5 114 ASP B C 1
ATOM 2739 O O . ASP B 1 114 ? 2.83 -14.547 9.016 1 98.5 114 ASP B O 1
ATOM 2743 N N . ALA B 1 115 ? 4.266 -13.117 7.984 1 97.88 115 ALA B N 1
ATOM 2744 C CA . ALA B 1 115 ? 3.213 -12.18 7.602 1 97.88 115 ALA B CA 1
ATOM 2745 C C . ALA B 1 115 ? 2.186 -12.844 6.695 1 97.88 115 ALA B C 1
ATOM 2747 O O . ALA B 1 115 ? 0.978 -12.688 6.895 1 97.88 115 ALA B O 1
ATOM 2748 N N . ALA B 1 116 ? 2.658 -13.57 5.742 1 98.31 116 ALA B N 1
ATOM 2749 C CA . ALA B 1 116 ? 1.763 -14.273 4.824 1 98.31 116 ALA B CA 1
ATOM 2750 C C . ALA B 1 116 ? 0.796 -15.18 5.586 1 98.31 116 ALA B C 1
ATOM 2752 O O . ALA B 1 116 ? -0.411 -15.156 5.336 1 98.31 116 ALA B O 1
ATOM 2753 N N . GLY B 1 117 ? 1.352 -15.969 6.5 1 97.75 117 GLY B N 1
ATOM 2754 C CA . GLY B 1 117 ? 0.519 -16.844 7.312 1 97.75 117 GLY B CA 1
ATOM 2755 C C . GLY B 1 117 ? -0.491 -16.078 8.156 1 97.75 117 GLY B C 1
ATOM 2756 O O . GLY B 1 117 ? -1.662 -16.469 8.219 1 97.75 117 GLY B O 1
ATOM 2757 N N . GLU B 1 118 ? -0.041 -15.008 8.766 1 96.81 118 GLU B N 1
ATOM 2758 C CA . GLU B 1 118 ? -0.903 -14.211 9.633 1 96.81 118 GLU B CA 1
ATOM 2759 C C . GLU B 1 118 ? -2.029 -13.555 8.836 1 96.81 118 GLU B C 1
ATOM 2761 O O . GLU B 1 118 ? -3.125 -13.344 9.367 1 96.81 118 GLU B O 1
ATOM 2766 N N . LEU B 1 119 ? -1.797 -13.312 7.613 1 97.62 119 LEU B N 1
ATOM 2767 C CA . LEU B 1 119 ? -2.775 -12.656 6.75 1 97.62 119 LEU B CA 1
ATOM 2768 C C . LEU B 1 119 ? -3.781 -13.656 6.207 1 97.62 119 LEU B C 1
ATOM 2770 O O . LEU B 1 119 ? -4.793 -13.273 5.617 1 97.62 119 LEU B O 1
ATOM 2774 N N . GLY B 1 120 ? -3.477 -14.969 6.316 1 97.62 120 GLY B N 1
ATOM 2775 C CA . GLY B 1 120 ? -4.391 -16 5.871 1 97.62 120 GLY B CA 1
ATOM 2776 C C . GLY B 1 120 ? -4.086 -16.516 4.473 1 97.62 120 GLY B C 1
ATOM 2777 O O . GLY B 1 120 ? -4.945 -17.109 3.824 1 97.62 120 GLY B O 1
ATOM 2778 N N . ALA B 1 121 ? -2.916 -16.281 3.98 1 98.5 121 ALA B N 1
ATOM 2779 C CA . ALA B 1 121 ? -2.541 -16.719 2.641 1 98.5 121 ALA B CA 1
ATOM 2780 C C . ALA B 1 121 ? -2.443 -18.25 2.58 1 98.5 121 ALA B C 1
ATOM 2782 O O . ALA B 1 121 ? -2.252 -18.906 3.605 1 98.5 121 ALA B O 1
ATOM 2783 N N . SER B 1 122 ? -2.58 -18.75 1.357 1 98.62 122 SER B N 1
ATOM 2784 C CA . SER B 1 122 ? -2.426 -20.188 1.094 1 98.62 122 SER B CA 1
ATOM 2785 C C . SER B 1 122 ? -0.99 -20.516 0.706 1 98.62 122 SER B C 1
ATOM 2787 O O . SER B 1 122 ? -0.524 -21.641 0.942 1 98.62 122 SER B O 1
ATOM 2789 N N . ALA B 1 123 ? -0.375 -19.562 0.057 1 98.75 123 ALA B N 1
ATOM 2790 C CA . ALA B 1 123 ? 0.937 -19.797 -0.541 1 98.75 123 ALA B CA 1
ATOM 2791 C C . ALA B 1 123 ? 1.766 -18.516 -0.564 1 98.75 123 ALA B C 1
ATOM 2793 O O . ALA B 1 123 ? 1.224 -17.406 -0.429 1 98.75 123 ALA B O 1
ATOM 2794 N N . VAL B 1 124 ? 3.074 -18.688 -0.643 1 98.81 124 VAL B N 1
ATOM 2795 C CA . VAL B 1 124 ? 3.996 -17.578 -0.782 1 98.81 124 VAL B CA 1
ATOM 2796 C C . VAL B 1 124 ? 4.84 -17.75 -2.043 1 98.81 124 VAL B C 1
ATOM 2798 O O . VAL B 1 124 ? 5.168 -18.875 -2.424 1 98.81 124 VAL B O 1
ATOM 2801 N N . LEU B 1 125 ? 5.145 -16.688 -2.641 1 98.81 125 LEU B N 1
ATOM 2802 C CA . LEU B 1 125 ? 6.023 -16.703 -3.805 1 98.81 125 LEU B CA 1
ATOM 2803 C C . LEU B 1 125 ? 7.488 -16.672 -3.381 1 98.81 125 LEU B C 1
ATOM 2805 O O . LEU B 1 125 ? 7.875 -15.859 -2.535 1 98.81 125 LEU B O 1
ATOM 2809 N N . ILE B 1 126 ? 8.273 -17.5 -3.906 1 98.69 126 ILE B N 1
ATOM 2810 C CA . ILE B 1 126 ? 9.727 -17.438 -3.799 1 98.69 126 ILE B CA 1
ATOM 2811 C C . ILE B 1 126 ? 10.344 -17.422 -5.195 1 98.69 126 ILE B C 1
ATOM 2813 O O . ILE B 1 126 ? 10.094 -18.328 -6 1 98.69 126 ILE B O 1
ATOM 2817 N N . ILE B 1 127 ? 11.062 -16.391 -5.496 1 98.38 127 ILE B N 1
ATOM 2818 C CA . ILE B 1 127 ? 11.719 -16.25 -6.793 1 98.38 127 ILE B CA 1
ATOM 2819 C C . ILE B 1 127 ? 13.094 -16.922 -6.754 1 98.38 127 ILE B C 1
ATOM 2821 O O . ILE B 1 127 ? 13.984 -16.484 -6.02 1 98.38 127 ILE B O 1
ATOM 2825 N N . TYR B 1 128 ? 13.242 -17.828 -7.578 1 98 128 T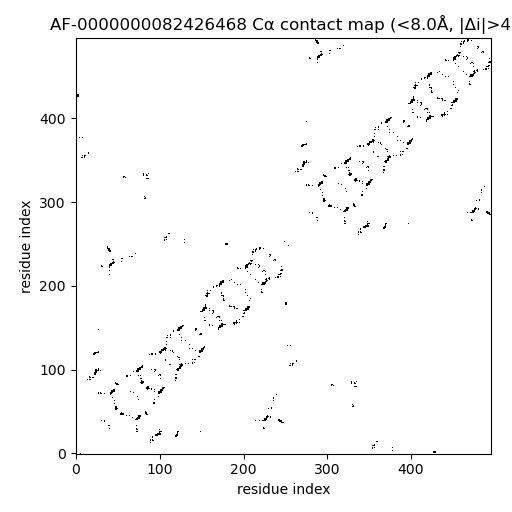YR B N 1
ATOM 2826 C CA . TYR B 1 128 ? 14.383 -18.75 -7.539 1 98 128 TYR B CA 1
ATOM 2827 C C . TYR B 1 128 ? 15.695 -17.984 -7.68 1 98 128 TYR B C 1
ATOM 2829 O O . TYR B 1 128 ? 16.609 -18.156 -6.867 1 98 128 TYR B O 1
ATOM 2837 N N . LYS B 1 129 ? 15.82 -17.094 -8.602 1 96.06 129 LYS B N 1
ATOM 2838 C CA . LYS B 1 129 ? 17.094 -16.469 -8.922 1 96.06 129 LYS B CA 1
ATOM 2839 C C . LYS B 1 129 ? 17.359 -15.281 -7.996 1 96.06 129 LYS B C 1
ATOM 2841 O O . LYS B 1 129 ? 18.453 -14.695 -8.023 1 96.06 129 LYS B O 1
ATOM 2846 N N . ALA B 1 130 ? 16.359 -14.953 -7.176 1 96.25 130 ALA B N 1
ATOM 2847 C CA . ALA B 1 130 ? 16.516 -13.812 -6.285 1 96.25 130 ALA B CA 1
ATOM 2848 C C . ALA B 1 130 ? 17.328 -14.18 -5.047 1 96.25 130 ALA B C 1
ATOM 2850 O O . ALA B 1 130 ? 17.797 -13.305 -4.32 1 96.25 130 ALA B O 1
ATOM 2851 N N . LEU B 1 131 ? 17.484 -15.469 -4.785 1 97.31 131 LEU B N 1
ATOM 2852 C CA . LEU B 1 131 ? 18.094 -15.953 -3.549 1 97.31 131 LEU B CA 1
ATOM 2853 C C . LEU B 1 131 ? 19.188 -16.969 -3.84 1 97.31 131 LEU B C 1
ATOM 2855 O O . LEU B 1 131 ? 19.109 -17.688 -4.84 1 97.31 131 LEU B O 1
ATOM 2859 N N . GLY B 1 132 ? 20.156 -17.062 -2.977 1 96.44 132 GLY B N 1
ATOM 2860 C CA . GLY B 1 132 ? 21.078 -18.172 -3.01 1 96.44 132 GLY B CA 1
ATOM 2861 C C . GLY B 1 132 ? 20.469 -19.469 -2.527 1 96.44 132 GLY B C 1
ATOM 2862 O O . GLY B 1 132 ? 19.391 -19.484 -1.936 1 96.44 132 GLY B O 1
ATOM 2863 N N . PRO B 1 133 ? 21.172 -20.578 -2.824 1 97.06 133 PRO B N 1
ATOM 2864 C CA . PRO B 1 133 ? 20.625 -21.891 -2.49 1 97.06 133 PRO B CA 1
ATOM 2865 C C . PRO B 1 133 ? 20.281 -22.031 -1.008 1 97.06 133 PRO B C 1
ATOM 2867 O O . PRO B 1 133 ? 19.234 -22.578 -0.661 1 97.06 133 PRO B O 1
ATOM 2870 N N . ALA B 1 134 ? 21.109 -21.531 -0.147 1 97.75 134 ALA B N 1
ATOM 2871 C CA . ALA B 1 134 ? 20.891 -21.672 1.291 1 97.75 134 ALA B CA 1
ATOM 2872 C C . ALA B 1 134 ? 19.656 -20.875 1.735 1 97.75 134 ALA B C 1
ATOM 2874 O O . ALA B 1 134 ? 18.828 -21.391 2.477 1 97.75 134 ALA B O 1
ATOM 2875 N N . GLU B 1 135 ? 19.547 -19.641 1.296 1 97.81 135 GLU B N 1
ATOM 2876 C CA . GLU B 1 135 ? 18.422 -18.781 1.647 1 97.81 135 GLU B CA 1
ATOM 2877 C C . GLU B 1 135 ? 17.109 -19.344 1.089 1 97.81 135 GLU B C 1
ATOM 2879 O O . GLU B 1 135 ? 16.094 -19.344 1.779 1 97.81 135 GLU B O 1
ATOM 2884 N N . ARG B 1 136 ? 17.203 -19.75 -0.105 1 98.06 136 ARG B N 1
ATOM 2885 C CA . ARG B 1 136 ? 16.031 -20.328 -0.774 1 98.06 136 ARG B CA 1
ATOM 2886 C C . ARG B 1 136 ? 15.516 -21.547 -0.03 1 98.06 136 ARG B C 1
ATOM 2888 O O . ARG B 1 136 ? 14.32 -21.656 0.244 1 98.06 136 ARG B O 1
ATOM 2895 N N . GLY B 1 137 ? 16.438 -22.484 0.263 1 98.25 137 GLY B N 1
ATOM 2896 C CA . GLY B 1 137 ? 16.062 -23.672 1.009 1 98.25 137 GLY B CA 1
ATOM 2897 C C . GLY B 1 137 ? 15.469 -23.359 2.369 1 98.25 137 GLY B C 1
ATOM 2898 O O . GLY B 1 137 ? 14.477 -23.969 2.773 1 98.25 137 GLY B O 1
ATOM 2899 N N . ASP B 1 138 ? 16.062 -22.406 3.045 1 98.56 138 ASP B N 1
ATOM 2900 C CA . ASP B 1 138 ? 15.594 -21.984 4.359 1 98.56 138 ASP B CA 1
ATOM 2901 C C . ASP B 1 138 ? 14.156 -21.469 4.285 1 98.56 138 ASP B C 1
ATOM 2903 O O . ASP B 1 138 ? 13.312 -21.859 5.098 1 98.56 138 ASP B O 1
ATOM 2907 N N . LEU B 1 139 ? 13.867 -20.672 3.311 1 98.75 139 LEU B N 1
ATOM 2908 C CA . LEU B 1 139 ? 12.547 -20.062 3.195 1 98.75 139 LEU B CA 1
ATOM 2909 C C . LEU B 1 139 ? 11.508 -21.109 2.775 1 98.75 139 LEU B C 1
ATOM 2911 O O . LEU B 1 139 ? 10.375 -21.078 3.264 1 98.75 139 LEU B O 1
ATOM 2915 N N . VAL B 1 140 ? 11.891 -21.984 1.881 1 98.62 140 VAL B N 1
ATOM 2916 C CA . VAL B 1 140 ? 10.969 -23.031 1.44 1 98.62 140 VAL B CA 1
ATOM 2917 C C . VAL B 1 140 ? 10.609 -23.938 2.619 1 98.62 140 VAL B C 1
ATOM 2919 O O . VAL B 1 140 ? 9.43 -24.219 2.848 1 98.62 140 VAL B O 1
ATOM 2922 N N . ASP B 1 141 ? 11.609 -24.312 3.348 1 98.38 141 ASP B N 1
ATOM 2923 C CA . ASP B 1 141 ? 11.391 -25.156 4.512 1 98.38 141 ASP B CA 1
ATOM 2924 C C . ASP B 1 141 ? 10.539 -24.453 5.562 1 98.38 141 ASP B C 1
ATOM 2926 O O . ASP B 1 141 ? 9.617 -25.047 6.121 1 98.38 141 ASP B O 1
ATOM 2930 N N . TYR B 1 142 ? 10.859 -23.219 5.793 1 98.81 142 TYR B N 1
ATOM 2931 C CA . TYR B 1 142 ? 10.148 -22.453 6.805 1 98.81 142 TYR B CA 1
ATOM 2932 C C . TYR B 1 142 ? 8.688 -22.266 6.422 1 98.81 142 TYR B C 1
ATOM 2934 O O . TYR B 1 142 ? 7.797 -22.406 7.266 1 98.81 142 TYR B O 1
ATOM 2942 N N . ALA B 1 143 ? 8.445 -21.984 5.172 1 98.69 143 ALA B N 1
ATOM 2943 C CA . ALA B 1 143 ? 7.07 -21.859 4.691 1 98.69 143 ALA B CA 1
ATOM 2944 C C . ALA B 1 143 ? 6.289 -23.141 4.934 1 98.69 143 ALA B C 1
ATOM 2946 O O . ALA B 1 143 ? 5.148 -23.109 5.402 1 98.69 143 ALA B O 1
ATOM 2947 N N . GLY B 1 144 ? 6.934 -24.25 4.602 1 97.69 144 GLY B N 1
ATOM 2948 C CA . GLY B 1 144 ? 6.305 -25.531 4.855 1 97.69 144 GLY B CA 1
ATOM 2949 C C . GLY B 1 144 ? 5.953 -25.75 6.316 1 97.69 144 GLY B C 1
ATOM 2950 O O . GLY B 1 144 ? 4.855 -26.219 6.633 1 97.69 144 GLY B O 1
ATOM 2951 N N . LYS B 1 145 ? 6.852 -25.422 7.176 1 97.69 145 LYS B N 1
ATOM 2952 C CA . LYS B 1 145 ? 6.637 -25.578 8.609 1 97.69 145 LYS B CA 1
ATOM 2953 C C . LYS B 1 145 ? 5.477 -24.703 9.086 1 97.69 145 LYS B C 1
ATOM 2955 O O . LYS B 1 145 ? 4.793 -25.047 10.055 1 97.69 145 LYS B O 1
ATOM 2960 N N . LYS B 1 146 ? 5.242 -23.641 8.391 1 97.69 146 LYS B N 1
ATOM 2961 C CA . LYS B 1 146 ? 4.172 -22.719 8.75 1 97.69 146 LYS B CA 1
ATOM 2962 C C . LYS B 1 146 ? 2.863 -23.094 8.062 1 97.69 146 LYS B C 1
ATOM 2964 O O . LYS B 1 146 ? 1.864 -22.375 8.18 1 97.69 146 LYS B O 1
ATOM 2969 N N . GLY B 1 147 ? 2.883 -24.172 7.285 1 97 147 GLY B N 1
ATOM 2970 C CA . GLY B 1 147 ? 1.688 -24.656 6.613 1 97 147 GLY B CA 1
ATOM 2971 C C . GLY B 1 147 ? 1.383 -23.906 5.328 1 97 147 GLY B C 1
ATOM 2972 O O . GLY B 1 147 ? 0.258 -23.953 4.828 1 97 147 GLY B O 1
ATOM 2973 N N . LEU B 1 148 ? 2.338 -23.156 4.816 1 98.44 148 LEU B N 1
ATOM 2974 C CA . LEU B 1 148 ? 2.164 -22.422 3.57 1 98.44 148 LEU B CA 1
ATOM 2975 C C . LEU B 1 148 ? 2.734 -23.203 2.395 1 98.44 148 LEU B C 1
ATOM 2977 O O . LEU B 1 148 ? 3.793 -23.828 2.512 1 98.44 148 LEU B O 1
ATOM 2981 N N . GLN B 1 149 ? 2.004 -23.188 1.309 1 98.44 149 GLN B N 1
ATOM 2982 C CA . GLN B 1 149 ? 2.551 -23.703 0.057 1 98.44 149 GLN B CA 1
ATOM 2983 C C . GLN B 1 149 ? 3.535 -22.719 -0.56 1 98.44 149 GLN B C 1
ATOM 2985 O O . GLN B 1 149 ? 3.514 -21.531 -0.238 1 98.44 149 GLN B O 1
ATOM 2990 N N . VAL B 1 150 ? 4.438 -23.297 -1.37 1 98.69 150 VAL B N 1
ATOM 2991 C CA . VAL B 1 150 ? 5.414 -22.422 -2.018 1 98.69 150 VAL B CA 1
ATOM 2992 C C . VAL B 1 150 ? 5.207 -22.453 -3.531 1 98.69 150 VAL B C 1
ATOM 2994 O O . VAL B 1 150 ? 5.133 -23.531 -4.137 1 98.69 150 VAL B O 1
ATOM 2997 N N . LEU B 1 151 ? 4.98 -21.312 -4.113 1 98.81 151 LEU B N 1
ATOM 2998 C CA . LEU B 1 151 ? 5.156 -21.156 -5.551 1 98.81 151 LEU B CA 1
ATOM 2999 C C . LEU B 1 151 ? 6.578 -20.703 -5.875 1 98.81 151 LEU B C 1
ATOM 3001 O O . LEU B 1 151 ? 6.965 -19.578 -5.559 1 98.81 151 LEU B O 1
ATOM 3005 N N . LEU B 1 152 ? 7.32 -21.594 -6.391 1 98.69 152 LEU B N 1
ATOM 3006 C CA . LEU B 1 152 ? 8.703 -21.297 -6.773 1 98.69 152 LEU B CA 1
ATOM 3007 C C . LEU B 1 152 ? 8.773 -20.797 -8.211 1 98.69 152 LEU B C 1
ATOM 3009 O O . LEU B 1 152 ? 8.547 -21.562 -9.148 1 98.69 152 LEU B O 1
ATOM 3013 N N . GLU B 1 153 ? 9.148 -19.578 -8.359 1 98.62 153 GLU B N 1
ATOM 3014 C CA . GLU B 1 153 ? 9.062 -18.922 -9.664 1 98.62 153 GLU B CA 1
ATOM 3015 C C . GLU B 1 153 ? 10.422 -18.906 -10.359 1 98.62 153 GLU B C 1
ATOM 3017 O O . GLU B 1 153 ? 11.43 -18.516 -9.766 1 98.62 153 GLU B O 1
ATOM 3022 N N . VAL B 1 154 ? 10.438 -19.281 -11.57 1 97.56 154 VAL B N 1
ATOM 3023 C CA . VAL B 1 154 ? 11.602 -19.234 -12.453 1 97.56 154 VAL B CA 1
ATOM 3024 C C . VAL B 1 154 ? 11.242 -18.516 -13.742 1 97.56 154 VAL B C 1
ATOM 3026 O O . VAL B 1 154 ? 10.062 -18.234 -14 1 97.56 154 VAL B O 1
ATOM 3029 N N . ASP B 1 155 ? 12.32 -18.156 -14.547 1 95.81 155 ASP B N 1
ATOM 3030 C CA . ASP B 1 155 ? 11.992 -17.453 -15.789 1 95.81 155 ASP B CA 1
ATOM 3031 C C . ASP B 1 155 ? 12.75 -18.062 -16.969 1 95.81 155 ASP B C 1
ATOM 3033 O O . ASP B 1 155 ? 12.867 -17.438 -18.031 1 95.81 155 ASP B O 1
ATOM 3037 N N . ASN B 1 156 ? 13.312 -19.266 -16.734 1 93.69 156 ASN B N 1
ATOM 3038 C CA . ASN B 1 156 ? 13.984 -19.984 -17.812 1 93.69 156 ASN B CA 1
ATOM 3039 C C . ASN B 1 156 ? 14 -21.5 -17.562 1 93.69 156 ASN B C 1
ATOM 3041 O O . ASN B 1 156 ? 13.758 -21.938 -16.438 1 93.69 156 ASN B O 1
ATOM 3045 N N . ALA B 1 157 ? 14.312 -22.203 -18.641 1 95.12 157 ALA B N 1
ATOM 3046 C CA . ALA B 1 157 ? 14.219 -23.656 -18.609 1 95.12 157 ALA B CA 1
ATOM 3047 C C . ALA B 1 157 ? 15.273 -24.25 -17.672 1 95.12 157 ALA B C 1
ATOM 3049 O O . ALA B 1 157 ? 15 -25.203 -16.953 1 95.12 157 ALA B O 1
ATOM 3050 N N . ALA B 1 158 ? 16.422 -23.719 -17.656 1 96 158 ALA B N 1
ATOM 3051 C CA . ALA B 1 158 ? 17.516 -24.234 -16.828 1 96 158 ALA B CA 1
ATOM 3052 C C . ALA B 1 158 ? 17.156 -24.141 -15.344 1 96 158 ALA B C 1
ATOM 3054 O O . ALA B 1 158 ? 17.312 -25.109 -14.594 1 96 158 ALA B O 1
ATOM 3055 N N . ASP B 1 159 ? 16.641 -23.016 -14.969 1 96.88 159 ASP B N 1
ATOM 3056 C CA . ASP B 1 159 ? 16.219 -22.812 -13.586 1 96.88 159 ASP B CA 1
ATOM 3057 C C . ASP B 1 159 ? 15.008 -23.688 -13.242 1 96.88 159 ASP B C 1
ATOM 3059 O O . ASP B 1 159 ? 14.875 -24.156 -12.109 1 96.88 159 ASP B O 1
ATOM 3063 N N . ALA B 1 160 ? 14.172 -23.859 -14.211 1 97.62 160 ALA B N 1
ATOM 3064 C CA . ALA B 1 160 ? 13 -24.703 -13.984 1 97.62 160 ALA B CA 1
ATOM 3065 C C . ALA B 1 160 ? 13.414 -26.125 -13.633 1 97.62 160 ALA B C 1
ATOM 3067 O O . ALA B 1 160 ? 12.906 -26.703 -12.664 1 97.62 160 ALA B O 1
ATOM 3068 N N . LEU B 1 161 ? 14.297 -26.656 -14.398 1 96.94 161 LEU B N 1
ATOM 3069 C CA . LEU B 1 161 ? 14.781 -28.016 -14.156 1 96.94 161 LEU B CA 1
ATOM 3070 C C . LEU B 1 161 ? 15.453 -28.125 -12.797 1 96.94 161 LEU B C 1
ATOM 3072 O O . LEU B 1 161 ? 15.18 -29.062 -12.031 1 96.94 161 LEU B O 1
ATOM 3076 N N . ALA B 1 162 ? 16.266 -27.172 -12.508 1 97.5 162 ALA B N 1
ATOM 3077 C CA . ALA B 1 162 ? 16.969 -27.156 -11.227 1 97.5 162 ALA B CA 1
ATOM 3078 C C . ALA B 1 162 ? 15.977 -27.047 -10.062 1 97.5 162 ALA B C 1
ATOM 3080 O O . ALA B 1 162 ? 16.125 -27.719 -9.047 1 97.5 162 ALA B O 1
ATOM 3081 N N . ALA B 1 163 ? 15 -26.172 -10.211 1 97.81 163 ALA B N 1
ATOM 3082 C CA . ALA B 1 163 ? 14.008 -25.938 -9.172 1 97.81 163 ALA B CA 1
ATOM 3083 C C . ALA B 1 163 ? 13.211 -27.188 -8.867 1 97.81 163 ALA B C 1
ATOM 3085 O O . ALA B 1 163 ? 12.977 -27.531 -7.703 1 97.81 163 ALA B O 1
ATOM 3086 N N . VAL B 1 164 ? 12.805 -27.922 -9.867 1 97.25 164 VAL B N 1
ATOM 3087 C CA . VAL B 1 164 ? 12.008 -29.125 -9.711 1 97.25 164 VAL B CA 1
ATOM 3088 C C . VAL B 1 164 ? 12.82 -30.203 -9 1 97.25 164 VAL B C 1
ATOM 3090 O O . VAL B 1 164 ? 12.289 -30.953 -8.172 1 97.25 164 VAL B O 1
ATOM 3093 N N . ASP B 1 165 ? 14.078 -30.266 -9.305 1 96.19 165 ASP B N 1
ATOM 3094 C CA . ASP B 1 165 ? 14.953 -31.234 -8.68 1 96.19 165 ASP B CA 1
ATOM 3095 C C . ASP B 1 165 ? 15.195 -30.906 -7.211 1 96.19 165 ASP B C 1
ATOM 3097 O O . ASP B 1 165 ? 15.219 -31.797 -6.359 1 96.19 165 ASP B O 1
ATOM 3101 N N . GLU B 1 166 ? 15.367 -29.688 -6.98 1 96.75 166 GLU B N 1
ATOM 3102 C CA . GLU B 1 166 ? 15.695 -29.234 -5.637 1 96.75 166 GLU B CA 1
ATOM 3103 C C . GLU B 1 166 ? 14.477 -29.266 -4.727 1 96.75 166 GLU B C 1
ATOM 3105 O O . GLU B 1 166 ? 14.586 -29.578 -3.541 1 96.75 166 GLU B O 1
ATOM 3110 N N . PHE B 1 167 ? 13.352 -28.906 -5.254 1 97 167 PHE B N 1
ATOM 3111 C CA . PHE B 1 167 ? 12.125 -28.781 -4.469 1 97 167 PHE B CA 1
ATOM 3112 C C . PHE B 1 167 ? 10.953 -29.438 -5.184 1 97 167 PHE B C 1
ATOM 3114 O O . PHE B 1 167 ? 10.023 -28.766 -5.621 1 97 167 PHE B O 1
ATOM 3121 N N . PRO B 1 168 ? 10.898 -30.703 -5.152 1 93.56 168 PRO B N 1
ATOM 3122 C CA . PRO B 1 168 ? 9.898 -31.422 -5.945 1 93.56 168 PRO B CA 1
ATOM 3123 C C . PRO B 1 168 ? 8.477 -31.203 -5.457 1 93.56 168 PRO B C 1
ATOM 3125 O O . PRO B 1 168 ? 7.516 -31.406 -6.207 1 93.56 168 PRO B O 1
ATOM 3128 N N . ASN B 1 169 ? 8.32 -30.719 -4.254 1 93.31 169 ASN B N 1
ATOM 3129 C CA . ASN B 1 169 ? 6.98 -30.578 -3.689 1 93.31 169 ASN B CA 1
ATOM 3130 C C . ASN B 1 169 ? 6.441 -29.156 -3.859 1 93.31 169 ASN B C 1
ATOM 3132 O O . ASN B 1 169 ? 5.285 -28.891 -3.537 1 93.31 169 ASN B O 1
ATOM 3136 N N . ALA B 1 170 ? 7.23 -28.266 -4.367 1 96.5 170 ALA B N 1
ATOM 3137 C CA . ALA B 1 170 ? 6.785 -26.891 -4.594 1 96.5 170 ALA B CA 1
ATOM 3138 C C . ALA B 1 170 ? 5.973 -26.781 -5.879 1 96.5 170 ALA B C 1
ATOM 3140 O O . ALA B 1 170 ? 6.184 -27.547 -6.82 1 96.5 170 ALA B O 1
ATOM 3141 N N . LEU B 1 171 ? 4.973 -25.859 -5.871 1 98.06 171 LEU B N 1
ATOM 3142 C CA . LEU B 1 171 ? 4.391 -25.453 -7.148 1 98.06 171 LEU B CA 1
ATOM 3143 C C . LEU B 1 171 ? 5.422 -24.734 -8.016 1 98.06 171 LEU B C 1
ATOM 3145 O O . LEU B 1 171 ? 6.168 -23.891 -7.535 1 98.06 171 LEU B O 1
ATOM 3149 N N . LEU B 1 172 ? 5.504 -25.156 -9.25 1 98.62 172 LEU B N 1
ATOM 3150 C CA . LEU B 1 172 ? 6.469 -24.516 -10.133 1 98.62 172 LEU B CA 1
ATOM 3151 C C . LEU B 1 172 ? 5.805 -23.406 -10.945 1 98.62 172 LEU B C 1
ATOM 3153 O O . LEU B 1 172 ? 4.891 -23.672 -11.734 1 98.62 172 LEU B O 1
ATOM 3157 N N . GLY B 1 173 ? 6.199 -22.188 -10.727 1 98.62 173 GLY B N 1
ATOM 3158 C CA . GLY B 1 173 ? 5.785 -21.062 -11.555 1 98.62 173 GLY B CA 1
ATOM 3159 C C . GLY B 1 173 ? 6.805 -20.703 -12.617 1 98.62 173 GLY B C 1
ATOM 3160 O O . GLY B 1 173 ? 7.988 -20.516 -12.312 1 98.62 173 GLY B O 1
ATOM 3161 N N . ILE B 1 174 ? 6.375 -20.641 -13.805 1 98.31 174 ILE B N 1
ATOM 3162 C CA . ILE B 1 174 ? 7.254 -20.219 -14.898 1 98.31 174 ILE B CA 1
ATOM 3163 C C . ILE B 1 174 ? 6.781 -18.875 -15.453 1 98.31 174 ILE B C 1
ATOM 3165 O O . ILE B 1 174 ? 5.719 -18.797 -16.078 1 98.31 174 ILE B O 1
ATOM 3169 N N . ASN B 1 175 ? 7.57 -17.906 -15.219 1 97.25 175 ASN B N 1
ATOM 3170 C CA . ASN B 1 175 ? 7.254 -16.516 -15.57 1 97.25 175 ASN B CA 1
ATOM 3171 C C . ASN B 1 175 ? 7.758 -16.172 -16.969 1 97.25 175 ASN B C 1
ATOM 3173 O O . ASN B 1 175 ? 8.945 -16.344 -17.266 1 97.25 175 ASN B O 1
ATOM 3177 N N . SER B 1 176 ? 6.906 -15.625 -17.75 1 93.69 176 SER B N 1
ATOM 3178 C CA . SER B 1 176 ? 7.281 -15.219 -19.109 1 93.69 176 SER B CA 1
ATOM 3179 C C . SER B 1 176 ? 8.078 -13.922 -19.094 1 93.69 176 SER B C 1
ATOM 3181 O O . SER B 1 176 ? 8.695 -13.555 -20.094 1 93.69 176 SER B O 1
ATOM 3183 N N . ARG B 1 177 ? 7.996 -13.242 -18.062 1 89.12 177 ARG B N 1
ATOM 3184 C CA . ARG B 1 177 ? 8.719 -11.984 -17.922 1 89.12 177 ARG B CA 1
ATOM 3185 C C . ARG B 1 177 ? 10.117 -12.219 -17.344 1 89.12 177 ARG B C 1
ATOM 3187 O O . ARG B 1 177 ? 10.266 -12.844 -16.297 1 89.12 177 ARG B O 1
ATOM 3194 N N . ASN B 1 178 ? 11.047 -11.656 -18.094 1 87.12 178 ASN B N 1
ATOM 3195 C CA . ASN B 1 178 ? 12.406 -11.625 -17.578 1 87.12 178 ASN B CA 1
ATOM 3196 C C . ASN B 1 178 ? 12.586 -10.539 -16.516 1 87.12 178 ASN B C 1
ATOM 3198 O O . ASN B 1 178 ? 12.398 -9.352 -16.797 1 87.12 178 ASN B O 1
ATOM 3202 N N . LEU B 1 179 ? 12.969 -10.844 -15.305 1 85.5 179 LEU B N 1
ATOM 3203 C CA . LEU B 1 179 ? 12.992 -9.867 -14.219 1 85.5 179 LEU B CA 1
ATOM 3204 C C . LEU B 1 179 ? 14.25 -9.008 -14.281 1 85.5 179 LEU B C 1
ATOM 3206 O O . LEU B 1 179 ? 14.375 -8.031 -13.539 1 85.5 179 LEU B O 1
ATOM 3210 N N . ASP B 1 180 ? 15.156 -9.367 -15.227 1 82.56 180 ASP B N 1
ATOM 3211 C CA . ASP B 1 180 ? 16.344 -8.547 -15.414 1 82.56 180 ASP B CA 1
ATOM 3212 C C . ASP B 1 180 ? 16.047 -7.363 -16.344 1 82.56 180 ASP B C 1
ATOM 3214 O O . ASP B 1 180 ? 16.469 -6.238 -16.062 1 82.56 180 ASP B O 1
ATOM 3218 N N . ASP B 1 181 ? 15.25 -7.645 -17.406 1 83.44 181 ASP B N 1
ATOM 3219 C CA . ASP B 1 181 ? 15.008 -6.578 -18.375 1 83.44 181 ASP B CA 1
ATOM 3220 C C .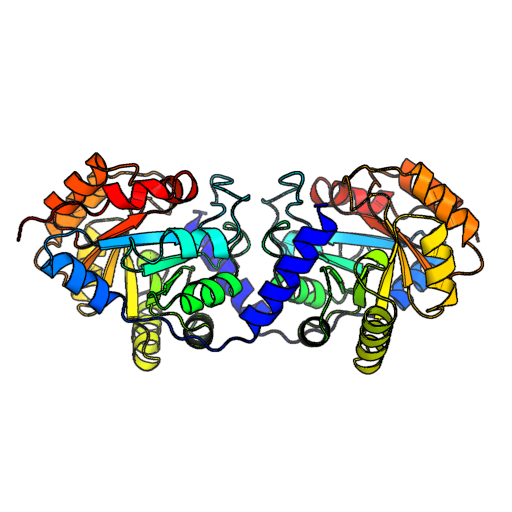 ASP B 1 181 ? 13.516 -6.391 -18.625 1 83.44 181 ASP B C 1
ATOM 3222 O O . ASP B 1 181 ? 13.117 -5.559 -19.453 1 83.44 181 ASP B O 1
ATOM 3226 N N . LEU B 1 182 ? 12.695 -7.16 -18.031 1 84.69 182 LEU B N 1
ATOM 3227 C CA . LEU B 1 182 ? 11.242 -7.055 -18 1 84.69 182 LEU B CA 1
ATOM 3228 C C . LEU B 1 182 ? 10.633 -7.418 -19.344 1 84.69 182 LEU B C 1
ATOM 3230 O O . LEU B 1 182 ? 9.445 -7.172 -19.578 1 84.69 182 LEU B O 1
ATOM 3234 N N . SER B 1 183 ? 11.492 -8.078 -20.234 1 88.12 183 SER B N 1
ATOM 3235 C CA . SER B 1 183 ? 10.938 -8.562 -21.484 1 88.12 183 SER B CA 1
ATOM 3236 C C . SER B 1 183 ? 9.992 -9.742 -21.25 1 88.12 183 SER B C 1
ATOM 3238 O O . SER B 1 183 ? 10.148 -10.492 -20.281 1 88.12 183 SER B O 1
ATOM 3240 N N . VAL B 1 184 ? 9.008 -9.883 -22.156 1 90.12 184 VAL B N 1
ATOM 3241 C CA . VAL B 1 184 ? 8.023 -10.945 -22.031 1 90.12 184 VAL B CA 1
ATOM 3242 C C . VAL B 1 184 ? 8.117 -11.891 -23.234 1 90.12 184 VAL B C 1
ATOM 3244 O O . VAL B 1 184 ? 8.188 -11.445 -24.375 1 90.12 184 VAL B O 1
ATOM 3247 N N . SER B 1 185 ? 8.234 -13.172 -22.969 1 92.5 185 SER B N 1
ATOM 3248 C CA . SER B 1 185 ? 8.281 -14.172 -24.031 1 92.5 185 SER B CA 1
ATOM 3249 C C . SER B 1 185 ? 7.434 -15.391 -23.672 1 92.5 185 SER B C 1
ATOM 3251 O O . SER B 1 185 ? 7.867 -16.25 -22.906 1 92.5 185 SER B O 1
ATOM 3253 N N . LEU B 1 186 ? 6.309 -15.516 -24.312 1 94.44 186 LEU B N 1
ATOM 3254 C CA . LEU B 1 186 ? 5.469 -16.688 -24.094 1 94.44 186 LEU B CA 1
ATOM 3255 C C . LEU B 1 186 ? 6.133 -17.938 -24.641 1 94.44 186 LEU B C 1
ATOM 3257 O O . LEU B 1 186 ? 5.973 -19.031 -24.078 1 94.44 186 LEU B O 1
ATOM 3261 N N . ASP B 1 187 ? 6.91 -17.75 -25.719 1 94.56 187 ASP B N 1
ATOM 3262 C CA . ASP B 1 187 ? 7.629 -18.875 -26.297 1 94.56 187 ASP B CA 1
ATOM 3263 C C . ASP B 1 187 ? 8.609 -19.484 -25.297 1 94.56 187 ASP B C 1
ATOM 3265 O O . ASP B 1 187 ? 8.758 -20.703 -25.25 1 94.56 187 ASP B O 1
ATOM 3269 N N . GLY B 1 188 ? 9.242 -18.641 -24.594 1 94.06 188 GLY B N 1
ATOM 3270 C CA . GLY B 1 188 ? 10.156 -19.125 -23.578 1 94.06 188 GLY B CA 1
ATOM 3271 C C . GLY B 1 188 ? 9.484 -19.984 -22.516 1 94.06 188 GLY B C 1
ATOM 3272 O O . GLY B 1 188 ? 10.047 -20.984 -22.062 1 94.06 188 GLY B O 1
ATOM 3273 N N . VAL B 1 189 ? 8.312 -19.609 -22.109 1 96.44 189 VAL B N 1
ATOM 3274 C CA . VAL B 1 189 ? 7.559 -20.344 -21.094 1 96.44 189 VAL B CA 1
ATOM 3275 C C . VAL B 1 189 ? 7.129 -21.703 -21.656 1 96.44 189 VAL B C 1
ATOM 3277 O O . VAL B 1 189 ? 7.246 -22.734 -20.984 1 96.44 189 VAL B O 1
ATOM 3280 N N . VAL B 1 190 ? 6.672 -21.688 -22.891 1 96.62 190 VAL B N 1
ATOM 3281 C CA . VAL B 1 190 ? 6.254 -22.922 -23.547 1 96.62 190 VAL B CA 1
ATOM 3282 C C . VAL B 1 190 ? 7.422 -23.906 -23.594 1 96.62 190 VAL B C 1
ATOM 3284 O O . VAL B 1 190 ? 7.273 -25.078 -23.234 1 96.62 190 VAL B O 1
ATOM 3287 N N . ASP B 1 191 ? 8.516 -23.391 -23.984 1 95.75 191 ASP B N 1
ATOM 3288 C CA . ASP B 1 191 ? 9.711 -24.219 -24.062 1 95.75 191 ASP B CA 1
ATOM 3289 C C . ASP B 1 191 ? 10.078 -24.781 -22.688 1 95.75 191 ASP B C 1
ATOM 3291 O O . ASP B 1 191 ? 10.391 -25.969 -22.562 1 95.75 191 ASP B O 1
ATOM 3295 N N . ALA B 1 192 ? 10.055 -23.969 -21.703 1 96.94 192 ALA B N 1
ATOM 3296 C CA . ALA B 1 192 ? 10.391 -24.406 -20.344 1 96.94 192 ALA B CA 1
ATOM 3297 C C . ALA B 1 192 ? 9.406 -25.453 -19.828 1 96.94 192 ALA B C 1
ATOM 3299 O O . ALA B 1 192 ? 9.812 -26.438 -19.219 1 96.94 192 ALA B O 1
ATOM 3300 N N . ILE B 1 193 ? 8.148 -25.281 -20.094 1 97.5 193 ILE B N 1
ATOM 3301 C CA . ILE B 1 193 ? 7.117 -26.219 -19.656 1 97.5 193 ILE B CA 1
ATOM 3302 C C . ILE B 1 193 ? 7.395 -27.594 -20.266 1 97.5 193 ILE B C 1
ATOM 3304 O O . ILE B 1 193 ? 7.375 -28.609 -19.562 1 97.5 193 ILE B O 1
ATOM 3308 N N . ARG B 1 194 ? 7.715 -27.594 -21.547 1 96 194 ARG B N 1
ATOM 3309 C CA . ARG B 1 194 ? 7.941 -28.859 -22.266 1 96 194 ARG B CA 1
ATOM 3310 C C . ARG B 1 194 ? 9.133 -29.609 -21.672 1 96 194 ARG B C 1
ATOM 3312 O O . ARG B 1 194 ? 9.164 -30.844 -21.688 1 96 194 ARG B O 1
ATOM 3319 N N . GLN B 1 195 ? 10 -28.859 -21.156 1 95.69 195 GLN B N 1
ATOM 3320 C CA . GLN B 1 195 ? 11.203 -29.469 -20.609 1 95.69 195 GLN B CA 1
ATOM 3321 C C . GLN B 1 195 ? 10.953 -30.062 -19.219 1 95.69 195 GLN B C 1
ATOM 3323 O O . GLN B 1 195 ? 11.648 -30.984 -18.797 1 95.69 195 GLN B O 1
ATOM 3328 N N . VAL B 1 196 ? 9.992 -29.531 -18.578 1 96.38 196 VAL B N 1
ATOM 3329 C CA . VAL B 1 196 ? 9.852 -29.953 -17.188 1 96.38 196 VAL B CA 1
ATOM 3330 C C . VAL B 1 196 ? 8.555 -30.75 -17.016 1 96.38 196 VAL B C 1
ATOM 3332 O O . VAL B 1 196 ? 8.297 -31.297 -15.945 1 96.38 196 VAL B O 1
ATOM 3335 N N . ARG B 1 197 ? 7.824 -30.719 -18.141 1 90.88 197 ARG B N 1
ATOM 3336 C CA . ARG B 1 197 ? 6.574 -31.469 -18.047 1 90.88 197 ARG B CA 1
ATOM 3337 C C . ARG B 1 197 ? 6.832 -32.938 -17.672 1 90.88 197 ARG B C 1
ATOM 3339 O O . ARG B 1 197 ? 7.793 -33.531 -18.156 1 90.88 197 ARG B O 1
ATOM 3346 N N . GLY B 1 198 ? 6.176 -33.531 -16.75 1 89.38 198 GLY B N 1
ATOM 3347 C CA . GLY B 1 198 ? 6.375 -34.906 -16.281 1 89.38 198 GLY B CA 1
ATOM 3348 C C . GLY B 1 198 ? 7.266 -35 -15.062 1 89.38 198 GLY B C 1
ATOM 3349 O O . GLY B 1 198 ? 7.277 -36.031 -14.375 1 89.38 198 GLY B O 1
ATOM 3350 N N . ARG B 1 199 ? 8.062 -33.969 -14.891 1 92.44 199 ARG B N 1
ATOM 3351 C CA . ARG B 1 199 ? 8.93 -33.906 -13.719 1 92.44 199 ARG B CA 1
ATOM 3352 C C . ARG B 1 199 ? 8.305 -33.062 -12.609 1 92.44 199 ARG B C 1
ATOM 3354 O O . ARG B 1 199 ? 8.375 -33.438 -11.438 1 92.44 199 ARG B O 1
ATOM 3361 N N . ALA B 1 200 ? 7.719 -32.031 -12.977 1 93.44 200 ALA B N 1
ATOM 3362 C CA . ALA B 1 200 ? 7.043 -31.156 -12.023 1 93.44 200 ALA B CA 1
ATOM 3363 C C . ALA B 1 200 ? 5.633 -31.656 -11.727 1 93.44 200 ALA B C 1
ATOM 3365 O O . ALA B 1 200 ? 4.934 -32.125 -12.625 1 93.44 200 ALA B O 1
ATOM 3366 N N . ASP B 1 201 ? 5.273 -31.547 -10.531 1 90.38 201 ASP B N 1
ATOM 3367 C CA . ASP B 1 201 ? 3.941 -31.984 -10.133 1 90.38 201 ASP B CA 1
ATOM 3368 C C . ASP B 1 201 ? 2.867 -31.047 -10.664 1 90.38 201 ASP B C 1
ATOM 3370 O O . ASP B 1 201 ? 1.885 -31.484 -11.266 1 90.38 201 ASP B O 1
ATOM 3374 N N . LEU B 1 202 ? 2.963 -29.781 -10.43 1 96.94 202 LEU B N 1
ATOM 3375 C CA . LEU B 1 202 ? 2.059 -28.734 -10.922 1 96.94 202 LEU B CA 1
ATOM 3376 C C . LEU B 1 202 ? 2.84 -27.578 -11.516 1 96.94 202 LEU B C 1
ATOM 3378 O O . LEU B 1 202 ? 3.775 -27.062 -10.891 1 96.94 202 LEU B O 1
ATOM 3382 N N . ILE B 1 203 ? 2.482 -27.219 -12.727 1 98.25 203 ILE B N 1
ATOM 3383 C CA . ILE B 1 203 ? 3.139 -26.125 -13.453 1 98.25 203 ILE B CA 1
ATOM 3384 C C . ILE B 1 203 ? 2.162 -24.969 -13.633 1 98.25 203 ILE B C 1
ATOM 3386 O O . ILE B 1 203 ? 1.074 -25.141 -14.188 1 98.25 203 ILE B O 1
ATOM 3390 N N . ILE B 1 204 ? 2.531 -23.797 -13.133 1 98.69 204 ILE B N 1
ATOM 3391 C CA . ILE B 1 204 ? 1.756 -22.578 -13.297 1 98.69 204 ILE B CA 1
ATOM 3392 C C . ILE B 1 204 ? 2.49 -21.625 -14.234 1 98.69 204 ILE B C 1
ATOM 3394 O O . ILE B 1 204 ? 3.604 -21.188 -13.93 1 98.69 204 ILE B O 1
ATOM 3398 N N . ALA B 1 205 ? 1.912 -21.344 -15.375 1 98.31 205 ALA B N 1
ATOM 3399 C CA . ALA B 1 205 ? 2.467 -20.344 -16.281 1 98.31 205 ALA B CA 1
ATOM 3400 C C . ALA B 1 205 ? 2.057 -18.938 -15.852 1 98.31 205 ALA B C 1
ATOM 3402 O O . ALA B 1 205 ? 0.876 -18.672 -15.602 1 98.31 205 ALA B O 1
ATOM 3403 N N . GLU B 1 206 ? 3.045 -18.078 -15.766 1 97.62 206 GLU B N 1
ATOM 3404 C CA . GLU B 1 206 ? 2.789 -16.75 -15.227 1 97.62 206 GLU B CA 1
ATOM 3405 C C . GLU B 1 206 ? 3.096 -15.664 -16.25 1 97.62 206 GLU B C 1
ATOM 3407 O O . GLU B 1 206 ? 4.047 -15.789 -17.031 1 97.62 206 GLU B O 1
ATOM 3412 N N . SER B 1 207 ? 2.326 -14.633 -16.25 1 92.31 207 SER B N 1
ATOM 3413 C CA . SER B 1 207 ? 2.529 -13.422 -17.031 1 92.31 207 SER B CA 1
ATOM 3414 C C . SER B 1 207 ? 2.316 -13.672 -18.516 1 92.31 207 SER B C 1
ATOM 3416 O O . SER B 1 207 ? 2.342 -14.82 -18.969 1 92.31 207 SER B O 1
ATOM 3418 N N . GLY B 1 208 ? 2.004 -12.719 -19.234 1 91.81 208 GLY B N 1
ATOM 3419 C CA . GLY B 1 208 ? 2.012 -12.719 -20.688 1 91.81 208 GLY B CA 1
ATOM 3420 C C . GLY B 1 208 ? 0.765 -13.336 -21.297 1 91.81 208 GLY B C 1
ATOM 3421 O O . GLY B 1 208 ? 0.68 -13.508 -22.516 1 91.81 208 GLY B O 1
ATOM 3422 N N . VAL B 1 209 ? -0.196 -13.703 -20.5 1 95.5 209 VAL B N 1
ATOM 3423 C CA . VAL B 1 209 ? -1.431 -14.305 -21 1 95.5 209 VAL B CA 1
ATOM 3424 C C . VAL B 1 209 ? -2.459 -13.211 -21.266 1 95.5 209 VAL B C 1
ATOM 3426 O O . VAL B 1 209 ? -2.922 -12.539 -20.344 1 95.5 209 VAL B O 1
ATOM 3429 N N . SER B 1 210 ? -2.891 -13.07 -22.516 1 95 210 SER B N 1
ATOM 3430 C CA . SER B 1 210 ? -3.766 -11.953 -22.875 1 95 210 SER B CA 1
ATOM 3431 C C . SER B 1 210 ? -5.152 -12.453 -23.266 1 95 210 SER B C 1
ATOM 3433 O O . SER B 1 210 ? -6.094 -11.664 -23.359 1 95 210 SER B O 1
ATOM 3435 N N . GLY B 1 211 ? -5.223 -13.758 -23.484 1 96.38 211 GLY B N 1
ATOM 3436 C CA . GLY B 1 211 ? -6.516 -14.273 -23.906 1 96.38 211 GLY B CA 1
ATOM 3437 C C . GLY B 1 211 ? -6.547 -15.781 -24.016 1 96.38 211 GLY B C 1
ATOM 3438 O O . GLY B 1 211 ? -5.621 -16.469 -23.578 1 96.38 211 GLY B O 1
ATOM 3439 N N . ARG B 1 212 ? -7.625 -16.234 -24.641 1 97.12 212 ARG B N 1
ATOM 3440 C CA . ARG B 1 212 ? -7.91 -17.656 -24.734 1 97.12 212 ARG B CA 1
ATOM 3441 C C . ARG B 1 212 ? -6.82 -18.391 -25.516 1 97.12 212 ARG B C 1
ATOM 3443 O O . ARG B 1 212 ? -6.41 -19.484 -25.141 1 97.12 212 ARG B O 1
ATOM 3450 N N . GLY B 1 213 ? -6.379 -17.766 -26.594 1 97.44 213 GLY B N 1
ATOM 3451 C CA . GLY B 1 213 ? -5.348 -18.391 -27.422 1 97.44 213 GLY B CA 1
ATOM 3452 C C . GLY B 1 213 ? -4.07 -18.672 -26.641 1 97.44 213 GLY B C 1
ATOM 3453 O O . GLY B 1 213 ? -3.496 -19.75 -26.766 1 97.44 213 GLY B O 1
ATOM 3454 N N . ASP B 1 214 ? -3.629 -17.75 -25.875 1 97.75 214 ASP B N 1
ATOM 3455 C CA . ASP B 1 214 ? -2.443 -17.922 -25.047 1 97.75 214 ASP B CA 1
ATOM 3456 C C . ASP B 1 214 ? -2.65 -19.047 -24.031 1 97.75 214 ASP B C 1
ATOM 3458 O O . ASP B 1 214 ? -1.768 -19.891 -23.828 1 97.75 214 ASP B O 1
ATOM 3462 N N . ALA B 1 215 ? -3.834 -19.078 -23.422 1 97.94 215 ALA B N 1
ATOM 3463 C CA . ALA B 1 215 ? -4.16 -20.094 -22.438 1 97.94 215 ALA B CA 1
ATOM 3464 C C . ALA B 1 215 ? -4.133 -21.5 -23.062 1 97.94 215 ALA B C 1
ATOM 3466 O O . ALA B 1 215 ? -3.596 -22.438 -22.469 1 97.94 215 ALA B O 1
ATOM 3467 N N . GLU B 1 216 ? -4.656 -21.594 -24.219 1 97.62 216 GLU B N 1
ATOM 3468 C CA . GLU B 1 216 ? -4.676 -22.875 -24.922 1 97.62 216 GLU B CA 1
ATOM 3469 C C . GLU B 1 216 ? -3.258 -23.359 -25.234 1 97.62 216 GLU B C 1
ATOM 3471 O O . GLU B 1 216 ? -2.949 -24.531 -25.078 1 97.62 216 GLU B O 1
ATOM 3476 N N . ARG B 1 217 ? -2.49 -22.438 -25.672 1 96.88 217 ARG B N 1
ATOM 3477 C CA . ARG B 1 217 ? -1.101 -22.75 -26 1 96.88 217 ARG B CA 1
ATOM 3478 C C . ARG B 1 217 ? -0.364 -23.281 -24.766 1 96.88 217 ARG B C 1
ATOM 3480 O O . ARG B 1 217 ? 0.354 -24.281 -24.844 1 96.88 217 ARG B O 1
ATOM 3487 N N . LEU B 1 218 ? -0.583 -22.656 -23.688 1 97.62 218 LEU B N 1
ATOM 3488 C CA . LEU B 1 218 ? 0.097 -23.031 -22.453 1 97.62 218 LEU B CA 1
ATOM 3489 C C . LEU B 1 218 ? -0.439 -24.359 -21.922 1 97.62 218 LEU B C 1
ATOM 3491 O O . LEU B 1 218 ? 0.331 -25.203 -21.469 1 97.62 218 LEU B O 1
ATOM 3495 N N . ALA B 1 219 ? -1.726 -24.516 -21.984 1 97.44 219 ALA B N 1
ATOM 3496 C CA . ALA B 1 219 ? -2.334 -25.781 -21.594 1 97.44 219 ALA B CA 1
ATOM 3497 C C . ALA B 1 219 ? -1.791 -26.938 -22.422 1 97.44 219 ALA B C 1
ATOM 3499 O O . ALA B 1 219 ? -1.448 -28 -21.891 1 97.44 219 ALA B O 1
ATOM 3500 N N . SER B 1 220 ? -1.679 -26.688 -23.719 1 96.5 220 SER B N 1
ATOM 3501 C CA . SER B 1 220 ? -1.183 -27.703 -24.625 1 96.5 220 SER B CA 1
ATOM 3502 C C . SER B 1 220 ? 0.271 -28.062 -24.328 1 96.5 220 SER B C 1
ATOM 3504 O O . SER B 1 220 ? 0.696 -29.188 -24.547 1 96.5 220 SER B O 1
ATOM 3506 N N . ALA B 1 221 ? 0.977 -27.078 -23.844 1 96.38 221 ALA B N 1
ATOM 3507 C CA . ALA B 1 221 ? 2.381 -27.297 -23.516 1 96.38 221 ALA B CA 1
ATOM 3508 C C . ALA B 1 221 ? 2.52 -28.109 -22.219 1 96.38 221 ALA B C 1
ATOM 3510 O O . ALA B 1 221 ? 3.57 -28.688 -21.969 1 96.38 221 ALA B O 1
ATOM 3511 N N . GLY B 1 222 ? 1.47 -28.062 -21.359 1 96.75 222 GLY B N 1
ATOM 3512 C CA . GLY B 1 222 ? 1.528 -28.875 -20.156 1 96.75 222 GLY B CA 1
ATOM 3513 C C . GLY B 1 222 ? 1.292 -28.078 -18.891 1 96.75 222 GLY B C 1
ATOM 3514 O O . GLY B 1 222 ? 1.471 -28.609 -17.781 1 96.75 222 GLY B O 1
ATOM 3515 N N . ALA B 1 223 ? 0.88 -26.859 -19.016 1 97.94 223 ALA B N 1
ATOM 3516 C CA . ALA B 1 223 ? 0.569 -26.062 -17.828 1 97.94 223 ALA B CA 1
ATOM 3517 C C . ALA B 1 223 ? -0.679 -26.594 -17.125 1 97.94 223 ALA B C 1
ATOM 3519 O O . ALA B 1 223 ? -1.647 -26.984 -17.781 1 97.94 223 ALA B O 1
ATOM 3520 N N . ASN B 1 224 ? -0.652 -26.594 -15.797 1 98.06 224 ASN B N 1
ATOM 3521 C CA . ASN B 1 224 ? -1.809 -26.969 -14.992 1 98.06 224 ASN B CA 1
ATOM 3522 C C . ASN B 1 224 ? -2.678 -25.766 -14.656 1 98.06 224 ASN B C 1
ATOM 3524 O O . ASN B 1 224 ? -3.871 -25.906 -14.383 1 98.06 224 ASN B O 1
ATOM 3528 N N . ALA B 1 225 ? -2.08 -24.594 -14.641 1 98.62 225 ALA B N 1
ATOM 3529 C CA . ALA B 1 225 ? -2.766 -23.344 -14.359 1 98.62 225 ALA B CA 1
ATOM 3530 C C . ALA B 1 225 ? -2.035 -22.156 -14.992 1 98.62 225 ALA B C 1
ATOM 3532 O O . ALA B 1 225 ? -0.877 -22.281 -15.398 1 98.62 225 ALA B O 1
ATOM 3533 N N . VAL B 1 226 ? -2.764 -21.062 -15.117 1 98.69 226 VAL B N 1
ATOM 3534 C CA . VAL B 1 226 ? -2.184 -19.781 -15.531 1 98.69 226 VAL B CA 1
ATOM 3535 C C . VAL B 1 226 ? -2.445 -18.719 -14.461 1 98.69 226 VAL B C 1
ATOM 3537 O O . VAL B 1 226 ? -3.488 -18.734 -13.805 1 98.69 226 VAL B O 1
ATOM 3540 N N . LEU B 1 227 ? -1.497 -17.938 -14.211 1 98.69 227 LEU B N 1
ATOM 3541 C CA . LEU B 1 227 ? -1.636 -16.75 -13.383 1 98.69 227 LEU B CA 1
ATOM 3542 C C . LEU B 1 227 ? -1.716 -15.492 -14.242 1 98.69 227 LEU B C 1
ATOM 3544 O O . LEU B 1 227 ? -0.764 -15.164 -14.953 1 98.69 227 LEU B O 1
ATOM 3548 N N . VAL B 1 228 ? -2.811 -14.773 -14.172 1 97.94 228 VAL B N 1
ATOM 3549 C CA . VAL B 1 228 ? -3.102 -13.695 -15.109 1 97.94 228 VAL B CA 1
ATOM 3550 C C . VAL B 1 228 ? -3.383 -12.406 -14.336 1 97.94 228 VAL B C 1
ATOM 3552 O O . VAL B 1 228 ? -4.254 -12.375 -13.469 1 97.94 228 VAL B O 1
ATOM 3555 N N . GLY B 1 229 ? -2.654 -11.391 -14.688 1 95.94 229 GLY B N 1
ATOM 3556 C CA . GLY B 1 229 ? -2.799 -10.117 -14.008 1 95.94 229 GLY B CA 1
ATOM 3557 C C . GLY B 1 229 ? -3.381 -9.031 -14.898 1 95.94 229 GLY B C 1
ATOM 3558 O O . GLY B 1 229 ? -4.594 -8.805 -14.898 1 95.94 229 GLY B O 1
ATOM 3559 N N . THR B 1 230 ? -2.592 -8.422 -15.797 1 94.88 230 THR B N 1
ATOM 3560 C CA . THR B 1 230 ? -2.926 -7.25 -16.594 1 94.88 230 THR B CA 1
ATOM 3561 C C . THR B 1 230 ? -4.238 -7.461 -17.344 1 94.88 230 THR B C 1
ATOM 3563 O O . THR B 1 230 ? -5.141 -6.625 -17.266 1 94.88 230 THR B O 1
ATOM 3566 N N . ALA B 1 231 ? -4.391 -8.562 -18.016 1 95.69 231 ALA B N 1
ATOM 3567 C CA . ALA B 1 231 ? -5.578 -8.805 -18.828 1 95.69 231 ALA B CA 1
ATOM 3568 C C . ALA B 1 231 ? -6.836 -8.852 -17.953 1 95.69 231 ALA B C 1
ATOM 3570 O O . ALA B 1 231 ? -7.859 -8.258 -18.312 1 95.69 231 ALA B O 1
ATOM 3571 N N . LEU B 1 232 ? -6.742 -9.5 -16.844 1 96.81 232 LEU B N 1
ATOM 3572 C CA . LEU B 1 232 ? -7.914 -9.641 -15.984 1 96.81 232 LEU B CA 1
ATOM 3573 C C . LEU B 1 232 ? -8.195 -8.344 -15.227 1 96.81 232 LEU B C 1
ATOM 3575 O O . LEU B 1 232 ? -9.359 -8.016 -14.977 1 96.81 232 LEU B O 1
ATOM 3579 N N . MET B 1 233 ? -7.145 -7.617 -14.828 1 96.5 233 MET B N 1
ATOM 3580 C CA . MET B 1 233 ? -7.336 -6.316 -14.188 1 96.5 233 MET B CA 1
ATOM 3581 C C . MET B 1 233 ? -8.086 -5.363 -15.117 1 96.5 233 MET B C 1
ATOM 3583 O O . MET B 1 233 ? -8.867 -4.535 -14.656 1 96.5 233 MET B O 1
ATOM 3587 N N . ARG B 1 234 ? -7.871 -5.5 -16.359 1 93.5 234 ARG B N 1
ATOM 3588 C CA . ARG B 1 234 ? -8.508 -4.645 -17.359 1 93.5 234 ARG B CA 1
ATOM 3589 C C . ARG B 1 234 ? -9.898 -5.16 -17.719 1 93.5 234 ARG B C 1
ATOM 3591 O O . ARG B 1 234 ? -10.82 -4.375 -17.953 1 93.5 234 ARG B O 1
ATOM 3598 N N . ASN B 1 235 ? -9.992 -6.5 -17.75 1 94.5 235 ASN B N 1
ATOM 3599 C CA . ASN B 1 235 ? -11.25 -7.141 -18.125 1 94.5 235 ASN B CA 1
ATOM 3600 C C . ASN B 1 235 ? -11.477 -8.43 -17.328 1 94.5 235 ASN B C 1
ATOM 3602 O O . ASN B 1 235 ? -11.211 -9.523 -17.828 1 94.5 235 ASN B O 1
ATOM 3606 N N . PRO B 1 236 ? -12.148 -8.289 -16.172 1 95.19 236 PRO B N 1
ATOM 3607 C CA . PRO B 1 236 ? -12.359 -9.461 -15.328 1 95.19 236 PRO B CA 1
ATOM 3608 C C . PRO B 1 236 ? -13.219 -10.531 -16 1 95.19 236 PRO B C 1
ATOM 3610 O O . PRO B 1 236 ? -13.094 -11.719 -15.688 1 95.19 236 PRO B O 1
ATOM 3613 N N . SER B 1 237 ? -14.031 -10.188 -16.922 1 93.75 237 SER B N 1
ATOM 3614 C CA . SER B 1 237 ? -14.914 -11.141 -17.578 1 93.75 237 SER B CA 1
ATOM 3615 C C . SER B 1 237 ? -14.125 -12.141 -18.406 1 93.75 237 SER B C 1
ATOM 3617 O O . SER B 1 237 ? -14.648 -13.195 -18.781 1 93.75 237 SER B O 1
ATOM 3619 N N . LEU B 1 238 ? -12.914 -11.82 -18.688 1 96.75 238 LEU B N 1
ATOM 3620 C CA . LEU B 1 238 ? -12.031 -12.672 -19.484 1 96.75 238 LEU B CA 1
ATOM 3621 C C . LEU B 1 238 ? -11.766 -13.992 -18.781 1 96.75 238 LEU B C 1
ATOM 3623 O O . LEU B 1 238 ? -11.375 -14.977 -19.406 1 96.75 238 LEU B O 1
ATOM 3627 N N . ALA B 1 239 ? -11.969 -14.016 -17.453 1 96.5 239 ALA B N 1
ATOM 3628 C CA . ALA B 1 239 ? -11.664 -15.203 -16.656 1 96.5 239 ALA B CA 1
ATOM 3629 C C . ALA B 1 239 ? -12.406 -16.422 -17.188 1 96.5 239 ALA B C 1
ATOM 3631 O O . ALA B 1 239 ? -11.852 -17.531 -17.234 1 96.5 239 ALA B O 1
ATOM 3632 N N . GLY B 1 240 ? -13.586 -16.219 -17.625 1 93.88 240 GLY B N 1
ATOM 3633 C CA . GLY B 1 240 ? -14.391 -17.312 -18.156 1 93.88 240 GLY B CA 1
ATOM 3634 C C . GLY B 1 240 ? -13.797 -17.938 -19.406 1 93.88 240 GLY B C 1
ATOM 3635 O O . GLY B 1 240 ? -14.031 -19.109 -19.688 1 93.88 240 GLY B O 1
ATOM 3636 N N . GLU B 1 241 ? -13.008 -17.219 -20.078 1 95.88 241 GLU B N 1
ATOM 3637 C CA . GLU B 1 241 ? -12.43 -17.672 -21.344 1 95.88 241 GLU B CA 1
ATOM 3638 C C . GLU B 1 241 ? -11.07 -18.344 -21.109 1 95.88 241 GLU B C 1
ATOM 3640 O O . GLU B 1 241 ? -10.555 -19.031 -22 1 95.88 241 GLU B O 1
ATOM 3645 N N . LEU B 1 242 ? -10.539 -18.156 -19.984 1 97.25 242 LEU B N 1
ATOM 3646 C CA . LEU B 1 242 ? -9.164 -18.609 -19.75 1 97.25 242 LEU B CA 1
ATOM 3647 C C . LEU B 1 242 ? -9.141 -20.031 -19.234 1 97.25 242 LEU B C 1
ATOM 3649 O O . LEU B 1 242 ? -8.102 -20.703 -19.297 1 97.25 242 LEU B O 1
ATOM 3653 N N . GLY B 1 243 ? -10.234 -20.516 -18.609 1 95.88 243 GLY B N 1
ATOM 3654 C CA . GLY B 1 243 ? -10.336 -21.891 -18.172 1 95.88 243 GLY B CA 1
ATOM 3655 C C . GLY B 1 243 ? -10.531 -22.875 -19.312 1 95.88 243 GLY B C 1
ATOM 3656 O O . GLY B 1 243 ? -11.531 -23.594 -19.344 1 95.88 243 GLY B O 1
ATOM 3657 N N . VAL B 1 244 ? -9.578 -22.953 -20.141 1 95.56 244 VAL B N 1
ATOM 3658 C CA . VAL B 1 244 ? -9.672 -23.766 -21.359 1 95.56 244 VAL B CA 1
ATOM 3659 C C . VAL B 1 244 ? -9.531 -25.234 -21 1 95.56 244 VAL B C 1
ATOM 3661 O O . VAL B 1 244 ? -9.141 -25.578 -19.891 1 95.56 244 VAL B O 1
ATOM 3664 N N . ARG B 1 245 ? -9.836 -26.016 -22.016 1 94 245 ARG B N 1
ATOM 3665 C CA . ARG B 1 245 ? -9.727 -27.469 -21.828 1 94 245 ARG B CA 1
ATOM 3666 C C . ARG B 1 245 ? -8.273 -27.906 -21.797 1 94 245 ARG B C 1
ATOM 3668 O O . ARG B 1 245 ? -7.449 -27.406 -22.562 1 94 245 ARG B O 1
ATOM 3675 N N . ILE B 1 246 ? -8.031 -28.75 -20.859 1 89.75 246 ILE B N 1
ATOM 3676 C CA . ILE B 1 246 ? -6.699 -29.344 -20.828 1 89.75 246 ILE B CA 1
ATOM 3677 C C . ILE B 1 246 ? -6.781 -30.797 -21.281 1 89.75 246 ILE B C 1
ATOM 3679 O O . ILE B 1 246 ? -7.844 -31.422 -21.188 1 89.75 246 ILE B O 1
ATOM 3683 N N . HIS B 1 247 ? -5.969 -31.266 -22.156 1 70.88 247 HIS B N 1
ATOM 3684 C CA . HIS B 1 247 ? -5.977 -32.656 -22.594 1 70.88 247 HIS B CA 1
ATOM 3685 C C . HIS B 1 247 ? -5.168 -33.531 -21.641 1 70.88 247 HIS B C 1
ATOM 3687 O O . HIS B 1 247 ? -4.121 -33.125 -21.141 1 70.88 247 HIS B O 1
ATOM 3693 N N . GLY B 1 248 ? -5.918 -34.469 -20.797 1 57.56 248 GLY B N 1
ATOM 3694 C CA . GLY B 1 248 ? -5.234 -35.469 -20 1 57.56 248 GLY B CA 1
ATOM 3695 C C . GLY B 1 248 ? -4.223 -36.281 -20.797 1 57.56 248 GLY B C 1
ATOM 3696 O O . GLY B 1 248 ? -4.273 -36.312 -22.016 1 57.56 248 GLY B O 1
#

Sequence (496 aa):
MGFLEDIVRLTRMRVEAESSKACAGDLRGEIIRANSDGRLGVIAEYKRMSPTGAVNLGVDPWSYFNSLRDRVVGFSVLTEPIFFAGNYLFVKIAAATGRPVLFKDFVVDRRQVDAAGELGASAVLIIYKALGPAERGDLVDYAGKKGLQVLLEVDNAADALAAVDEFPNALLGINSRNLDDLSVSLDGVVDAIRQVRGRADLIIAESGVSGRGDAERLASAGANAVLVGTALMRNPSLAGELGVRIHGMGFLEDIVRLTRMRVEAESSKACAGDLRGEIIRANSDGRLGVIAEYKRMSPTGAVNLGVDPWSYFNSLRDRVVGFSVLTEPIFFAGNYLFVKIAAATGRPVLFKDFVVDRRQVDAAGELGASAVLIIYKALGPAERGDLVDYAGKKGLQVLLEVDNAADALAAVDEFPNALLGINSRNLDDLSVSLDGVVDAIRQVRGRADLIIAESGVSGRGDAERLASAGANAVLVGTALMRNPSLAGELGVRIHG

Radius of gyration: 24.58 Å; Cα contacts (8 Å, |Δi|>4): 1139; chains: 2; bounding box: 44×74×53 Å

pLDDT: mean 95.34, std 5.13, range [57.56, 98.88]

Solvent-accessible surface area (backbone atoms only — not comparable to full-atom values): 24887 Å² total; per-residue (Å²): 135,42,56,50,60,53,50,48,53,51,39,55,52,47,56,53,40,68,70,52,89,33,62,22,34,57,44,68,58,36,29,50,51,31,43,74,71,36,20,29,17,32,28,45,26,54,54,33,28,39,89,88,42,80,63,41,67,82,67,55,66,68,63,53,46,65,74,39,60,90,61,36,38,24,35,33,32,39,36,45,45,70,56,25,50,18,37,68,61,56,43,28,54,46,9,65,72,50,37,10,24,32,38,35,48,78,58,83,50,67,67,54,50,52,47,34,51,74,37,10,36,21,24,37,36,35,50,53,89,80,42,54,73,67,58,43,51,50,49,55,51,51,31,47,75,68,71,29,44,43,37,40,30,30,62,46,44,69,54,43,51,52,46,38,71,75,41,58,86,40,38,38,27,36,28,17,44,34,61,65,76,65,49,73,36,64,66,56,35,39,54,27,36,56,71,34,52,88,71,48,79,42,37,30,40,26,54,84,48,74,44,45,69,49,38,44,54,39,28,73,36,52,36,39,25,36,38,31,32,68,45,37,60,74,36,61,75,50,44,74,52,41,47,33,71,37,83,130,135,41,58,51,59,53,50,50,54,51,39,55,53,47,57,53,40,69,71,52,88,34,64,21,34,57,43,69,59,36,30,50,51,32,42,74,71,36,20,28,17,32,27,45,27,54,54,33,26,39,90,90,41,80,64,39,68,83,68,54,67,67,64,54,46,66,74,37,59,90,61,34,40,25,34,32,31,39,37,44,45,71,57,25,49,18,38,69,61,56,44,30,54,45,8,64,72,52,36,10,24,32,37,35,48,77,60,85,50,66,68,53,49,53,48,35,51,74,38,10,36,21,24,37,36,38,52,54,88,81,43,54,72,68,58,44,52,52,48,54,52,50,30,46,76,67,71,28,42,45,36,40,31,30,63,44,45,69,53,43,50,52,45,36,71,74,40,57,86,39,38,38,28,36,29,16,44,34,63,64,77,63,49,73,36,63,66,56,35,40,53,27,36,55,69,33,51,88,70,47,78,42,35,30,40,24,54,85,47,74,45,44,69,48,37,43,54,39,29,73,37,53,36,40,25,38,38,31,33,68,44,38,58,75,35,62,76,52,44,74,53,41,48,32,72,37,82,132

Foldseek 3Di:
DDPVVVVVVVVVVLVVLVPDFFAADALVVLLVVLVVVQWAAEEEEDFQFAQVGGLHDPDDLLVLLVVCVVLHQYYEFEQDCPGGVHNLSSLSSNRVSRHAYEHEDADQDLVVLVSCLRSNHQAYEYEQVSDDPVSSVVNCVSNVVSNHAYEYEDAAQVSQVVCCVSCVRHEYEHEQADPVVRDGDLPRSLVSLLNCAPSHPAYEYEDDDQALVSLVSNLASHHSYYYDYSNCSVPVVRSNSNTDGHDD/DDPVVVVVVVVVVLVVLVPDFFAADALVVLLVVLVVVQWFAEEEEAFQFAQVGGLHDPDDLLVLLVVCVVLHQYYEFEQDCPGGVHNLSSLSSNRVSRHAYEHEDADQDLVVLVSCLRSNHQAYEYEQVSDDPVSSVVNCVSNVVSNHAYEYEDAAQVSQVVCCVSCVRHEYEHEQADPVVRDGDLPRSLVSLLNCAVSHPAYEYEDDDQALVSLVSNLASHHSHYYDYSNCSVPVVRSNSNTDGHDD

InterPro domains:
  IPR011060 Ribulose-phosphate binding barrel [SSF51366] (35-239)
  IPR013785 Aldolase-type TIM barrel [G3DSA:3.20.20.70] (2-246)
  IPR013798 Indole-3-glycerol phosphate synthase domain [PF00218] (34-238)
  IPR013798 Indole-3-glycerol phosphate synthase domain [cd00331] (35-242)
  IPR045186 Indole-3-glycerol phosphate synthase [PTHR22854] (25-237)

Secondary structure (DSSP, 8-state):
--HHHHHHHHHHHHHHHHT-------HHHHHHHHHHTTB-EEEEEE--EETTEES-SS--HHHHHHHHTTTSSEEEEE--TTTS---HHHHHHHHTTTS-EEEES---SHHHHHHHHHHT-SEEEEEGGGS-HHHHHHHHHHHHHTT-EEEEEESSHHHHHHHHHH-TTSEEEEESB-TTT--B-HHHHHHHHHHHTTTSS-EEEES---SHHHHHHHHHHT-SEEEE-HHHHH-GGGHHHH--B---/--HHHHHHHHHHHHHHHHT-------HHHHHHHHHHTTB-EEEEEE-SEETTEES-SS--HHHHHHHHTTTSSEEEEE--TTTS---HHHHHHHHTTTS-EEEES---SHHHHHHHHHHT-SEEEEEGGGS-HHHHHHHHHHHHHTT-EEEEEESSHHHHHHHHHH-TTSEEEEESB-TTT--B-HHHHHHHHHHHTTTSS-EEEES---SHHHHHHHHHHT-SEEEE-HHHHH-GGGHHHH--B---